Protein AF-0000000069852514 (afdb_homodimer)

Radius of gyration: 28.83 Å; Cα contacts (8 Å, |Δi|>4): 846; chains: 2; bounding box: 82×72×85 Å

Structure (mmCIF, N/CA/C/O backbone):
data_AF-0000000069852514-model_v1
#
loop_
_entity.id
_entity.type
_entity.pdbx_description
1 polymer 'Isochorismatase-like domain-containing protein'
#
loop_
_atom_site.group_PDB
_atom_site.id
_atom_site.type_symbol
_atom_site.label_atom_id
_atom_site.label_alt_id
_atom_site.label_comp_id
_atom_site.label_asym_id
_atom_site.label_entity_id
_atom_site.label_seq_id
_atom_site.pdbx_PDB_ins_code
_atom_site.Cartn_x
_atom_site.Cartn_y
_atom_site.Cartn_z
_atom_site.occupancy
_atom_site.B_iso_or_equiv
_atom_site.auth_seq_id
_atom_site.auth_comp_id
_atom_site.auth_asym_id
_atom_site.auth_atom_id
_atom_site.pdbx_PDB_model_num
ATOM 1 N N . MET A 1 1 ? 28.375 30.781 -63.344 1 26.83 1 MET A N 1
ATOM 2 C CA . MET A 1 1 ? 27.578 29.797 -64.062 1 26.83 1 MET A CA 1
ATOM 3 C C . MET A 1 1 ? 27.578 28.453 -63.375 1 26.83 1 MET A C 1
ATOM 5 O O . MET A 1 1 ? 26.688 27.625 -63.594 1 26.83 1 MET A O 1
ATOM 9 N N . SER A 1 2 ? 28.688 28.031 -62.625 1 26.7 2 SER A N 1
ATOM 10 C CA . SER A 1 2 ? 29.078 26.656 -62.375 1 26.7 2 SER A CA 1
ATOM 11 C C . SER A 1 2 ? 28.281 26.062 -61.219 1 26.7 2 SER A C 1
ATOM 13 O O . SER A 1 2 ? 28.031 24.844 -61.188 1 26.7 2 SER A O 1
ATOM 15 N N . CYS A 1 3 ? 28.203 26.719 -60.062 1 28.73 3 CYS A N 1
ATOM 16 C CA . CYS A 1 3 ? 27.984 26.047 -58.781 1 28.73 3 CYS A CA 1
ATOM 17 C C . CYS A 1 3 ? 26.531 25.641 -58.625 1 28.73 3 CYS A C 1
ATOM 19 O O . CYS A 1 3 ? 26.109 25.234 -57.531 1 28.73 3 CYS A O 1
ATOM 21 N N . LEU A 1 4 ? 25.594 25.953 -59.625 1 29.09 4 LEU A N 1
ATOM 22 C CA . LEU A 1 4 ? 24.125 25.891 -59.531 1 29.09 4 LEU A CA 1
ATOM 23 C C . LEU A 1 4 ? 23.656 24.438 -59.531 1 29.09 4 LEU A C 1
ATOM 25 O O . LEU A 1 4 ? 22.469 24.172 -59.312 1 29.09 4 LEU A O 1
ATOM 29 N N . LEU A 1 5 ? 24.531 23.469 -60.062 1 29.61 5 LEU A N 1
ATOM 30 C CA . LEU A 1 5 ? 24.031 22.234 -60.688 1 29.61 5 LEU A CA 1
ATOM 31 C C . LEU A 1 5 ? 23.625 21.234 -59.625 1 29.61 5 LEU A C 1
ATOM 33 O O . LEU A 1 5 ? 22.875 20.297 -59.906 1 29.61 5 LEU A O 1
ATOM 37 N N . VAL A 1 6 ? 24.203 21.312 -58.375 1 32.28 6 VAL A N 1
ATOM 38 C CA . VAL A 1 6 ? 24.328 20.094 -57.562 1 32.28 6 VAL A CA 1
ATOM 39 C C . VAL A 1 6 ? 22.969 19.766 -56.938 1 32.28 6 VAL A C 1
ATOM 41 O O . VAL A 1 6 ? 22.859 18.781 -56.188 1 32.28 6 VAL A O 1
ATOM 44 N N . LEU A 1 7 ? 21.906 20.609 -57.031 1 29.8 7 LEU A N 1
ATOM 45 C CA . LEU A 1 7 ? 20.75 20.547 -56.125 1 29.8 7 LEU A CA 1
ATOM 46 C C . LEU A 1 7 ? 19.844 19.375 -56.531 1 29.8 7 LEU A C 1
ATOM 48 O O . LEU A 1 7 ? 19.031 18.922 -55.719 1 29.8 7 LEU A O 1
ATOM 52 N N . LEU A 1 8 ? 19.75 19 -57.844 1 29.39 8 LEU A N 1
ATOM 53 C CA . LEU A 1 8 ? 18.547 18.391 -58.406 1 29.39 8 LEU A CA 1
ATOM 54 C C . LEU A 1 8 ? 18.469 16.906 -58.062 1 29.39 8 LEU A C 1
ATOM 56 O O . LEU A 1 8 ? 17.422 16.297 -58.188 1 29.39 8 LEU A O 1
ATOM 60 N N . LEU A 1 9 ? 19.609 16.203 -57.938 1 30.95 9 LEU A N 1
ATOM 61 C CA . LEU A 1 9 ? 19.625 14.773 -58.219 1 30.95 9 LEU A CA 1
ATOM 62 C C . LEU A 1 9 ? 18.969 13.984 -57.094 1 30.95 9 LEU A C 1
ATOM 64 O O . LEU A 1 9 ? 18.703 12.789 -57.25 1 30.95 9 LEU A O 1
ATOM 68 N N . SER A 1 10 ? 18.969 14.461 -55.812 1 31.53 10 SER A N 1
ATOM 69 C CA . SER A 1 10 ? 18.875 13.523 -54.719 1 31.53 10 SER A CA 1
ATOM 70 C C . SER A 1 10 ? 17.438 13.039 -54.5 1 31.53 10 SER A C 1
ATOM 72 O O . SER A 1 10 ? 17.156 12.312 -53.562 1 31.53 10 SER A O 1
ATOM 74 N N . LEU A 1 11 ? 16.391 13.531 -55.25 1 35.38 11 LEU A N 1
ATOM 75 C CA . LEU A 1 11 ? 14.992 13.328 -54.875 1 35.38 11 LEU A CA 1
ATOM 76 C C . LEU A 1 11 ? 14.516 11.945 -55.312 1 35.38 11 LEU A C 1
ATOM 78 O O . LEU A 1 11 ? 13.469 11.477 -54.875 1 35.38 11 LEU A O 1
ATOM 82 N N . ASP A 1 12 ? 15.109 11.352 -56.344 1 30.5 12 ASP A N 1
ATOM 83 C CA . ASP A 1 12 ? 14.359 10.375 -57.156 1 30.5 12 ASP A CA 1
ATOM 84 C C . ASP A 1 12 ? 14.305 9.023 -56.438 1 30.5 12 ASP A C 1
ATOM 86 O O . ASP A 1 12 ? 13.359 8.25 -56.625 1 30.5 12 ASP A O 1
ATOM 90 N N . LYS A 1 13 ? 15.422 8.594 -55.812 1 32.72 13 LYS A N 1
ATOM 91 C CA . LYS A 1 13 ? 15.562 7.164 -55.531 1 32.72 13 LYS A CA 1
ATOM 92 C C . LYS A 1 13 ? 14.594 6.711 -54.469 1 32.72 13 LYS A C 1
ATOM 94 O O . LYS A 1 13 ? 14.344 5.512 -54.312 1 32.72 13 LYS A O 1
ATOM 99 N N . PHE A 1 14 ? 14.203 7.621 -53.562 1 32.53 14 PHE A N 1
ATOM 100 C CA . PHE A 1 14 ? 13.539 7.098 -52.344 1 32.53 14 PHE A CA 1
ATOM 101 C C . PHE A 1 14 ? 12.109 6.695 -52.656 1 32.53 14 PHE A C 1
ATOM 103 O O . PHE A 1 14 ? 11.477 5.969 -51.906 1 32.53 14 PHE A O 1
ATOM 110 N N . LEU A 1 15 ? 11.547 7.086 -53.812 1 33.25 15 LEU A N 1
ATOM 111 C CA . LEU A 1 15 ? 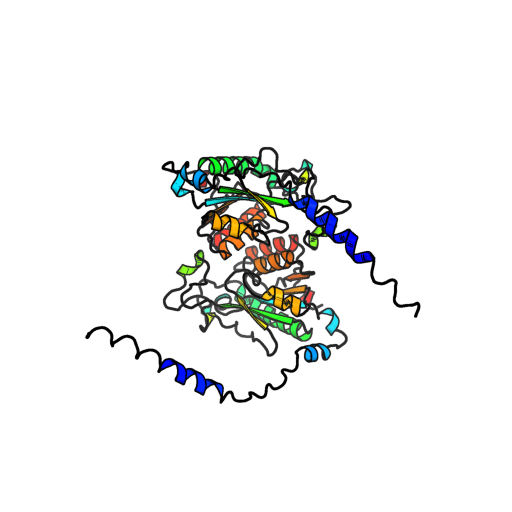10.133 6.848 -54.062 1 33.25 15 LEU A CA 1
ATOM 112 C C . LEU A 1 15 ? 9.883 5.391 -54.438 1 33.25 15 LEU A C 1
ATOM 114 O O . LEU A 1 15 ? 8.875 4.809 -54.031 1 33.25 15 LEU A O 1
ATOM 118 N N . LEU A 1 16 ? 10.883 4.832 -55.094 1 33.25 16 LEU A N 1
ATOM 119 C CA . LEU A 1 16 ? 10.57 3.553 -55.719 1 33.25 16 LEU A CA 1
ATOM 120 C C . LEU A 1 16 ? 10.391 2.459 -54.656 1 33.25 16 LEU A C 1
ATOM 122 O O . LEU A 1 16 ? 9.672 1.485 -54.906 1 33.25 16 LEU A O 1
ATOM 126 N N . HIS A 1 17 ? 11.234 2.549 -53.625 1 34.81 17 HIS A N 1
ATOM 127 C CA . HIS A 1 17 ? 11.234 1.394 -52.75 1 34.81 17 HIS A CA 1
ATOM 128 C C . HIS A 1 17 ? 9.914 1.274 -52 1 34.81 17 HIS A C 1
ATOM 130 O O . HIS A 1 17 ? 9.602 0.217 -51.438 1 34.81 17 HIS A O 1
ATOM 136 N N . TYR A 1 18 ? 9.156 2.361 -51.938 1 33.97 18 TYR A N 1
ATOM 137 C CA . TYR A 1 18 ? 7.918 2.354 -51.156 1 33.97 18 TYR A CA 1
ATOM 138 C C . TYR A 1 18 ? 6.84 1.533 -51.844 1 33.97 18 TYR A C 1
ATOM 140 O O . TYR A 1 18 ? 5.945 0.992 -51.188 1 33.97 18 TYR A O 1
ATOM 148 N N . LEU A 1 19 ? 6.871 1.539 -53.188 1 32.91 19 LEU A N 1
ATOM 149 C CA . LEU A 1 19 ? 5.68 0.998 -53.844 1 32.91 19 LEU A CA 1
ATOM 150 C C . LEU A 1 19 ? 5.691 -0.527 -53.812 1 32.91 19 LEU A C 1
ATOM 152 O O . LEU A 1 19 ? 4.641 -1.161 -53.938 1 32.91 19 LEU A O 1
ATOM 156 N N . LYS A 1 20 ? 6.883 -1.132 -53.969 1 32.75 20 LYS A N 1
ATOM 157 C CA . LYS A 1 20 ? 6.812 -2.58 -54.125 1 32.75 20 LYS A CA 1
ATOM 158 C C . LYS A 1 20 ? 6.266 -3.254 -52.875 1 32.75 20 LYS A C 1
ATOM 160 O O . LYS A 1 20 ? 5.965 -4.449 -52.875 1 32.75 20 LYS A O 1
ATOM 165 N N . LYS A 1 21 ? 6.496 -2.555 -51.75 1 32.91 21 LYS A N 1
ATOM 166 C CA . LYS A 1 21 ? 6.156 -3.346 -50.562 1 32.91 21 LYS A CA 1
ATOM 167 C C . LYS A 1 21 ? 4.645 -3.521 -50.438 1 32.91 21 LYS A C 1
ATOM 169 O O . LYS A 1 21 ? 4.16 -4.148 -49.5 1 32.91 21 LYS A O 1
ATOM 174 N N . ARG A 1 22 ? 3.902 -2.715 -51.25 1 32.47 22 ARG A N 1
ATOM 175 C CA . ARG A 1 22 ? 2.482 -2.771 -50.906 1 32.47 22 ARG A CA 1
ATOM 176 C C . ARG A 1 22 ? 1.871 -4.098 -51.344 1 32.47 22 ARG A C 1
ATOM 178 O O . ARG A 1 22 ? 0.76 -4.441 -50.938 1 32.47 22 ARG A O 1
ATOM 185 N N . TRP A 1 23 ? 2.363 -4.602 -52.469 1 31.75 23 TRP A N 1
ATOM 186 C CA . TRP A 1 23 ? 1.389 -5.492 -53.062 1 31.75 23 TRP A CA 1
ATOM 187 C C . TRP A 1 23 ? 1.265 -6.793 -52.281 1 31.75 23 TRP A C 1
ATOM 189 O O . TRP A 1 23 ? 0.195 -7.406 -52.25 1 31.75 23 TRP A O 1
ATOM 199 N N . LEU A 1 24 ? 2.373 -7.367 -52 1 32.97 24 LEU A N 1
ATOM 200 C CA . LEU A 1 24 ? 2.223 -8.789 -51.719 1 32.97 24 LEU A CA 1
ATOM 201 C C . LEU A 1 24 ? 1.587 -9.023 -50.375 1 32.97 24 LEU A C 1
ATOM 203 O O . LEU A 1 24 ? 2.293 -9.219 -49.375 1 32.97 24 LEU A O 1
ATOM 207 N N . SER A 1 25 ? 0.857 -8.047 -49.875 1 31.17 25 SER A N 1
ATOM 208 C CA . SER A 1 25 ? 0.436 -8.461 -48.562 1 31.17 25 SER A CA 1
ATOM 209 C C . SER A 1 25 ? -0.427 -9.719 -48.625 1 31.17 25 SER A C 1
ATOM 211 O O . SER A 1 25 ? -1.405 -9.766 -49.375 1 31.17 25 SER A O 1
ATOM 213 N N . PRO A 1 26 ? 0.198 -10.875 -48.406 1 34.34 26 PRO A N 1
ATOM 214 C CA . PRO A 1 26 ? -0.636 -12.078 -48.406 1 34.34 26 PRO A CA 1
ATOM 215 C C . PRO A 1 26 ? -1.901 -11.914 -47.562 1 34.34 26 PRO A C 1
ATOM 217 O O . PRO A 1 26 ? -1.925 -11.109 -46.625 1 34.34 26 PRO A O 1
ATOM 220 N N . ARG A 1 27 ? -3.051 -12.008 -48.219 1 31.95 27 ARG A N 1
ATOM 221 C CA . ARG A 1 27 ? -4.34 -12.102 -47.562 1 31.95 27 ARG A CA 1
ATOM 222 C C . ARG A 1 27 ? -4.27 -13.055 -46.375 1 31.95 27 ARG A C 1
ATOM 224 O O . ARG A 1 27 ? -4.008 -14.242 -46.531 1 31.95 27 ARG A O 1
ATOM 231 N N . ILE A 1 28 ? -3.625 -12.602 -45.312 1 33.88 28 ILE A N 1
ATOM 232 C CA . ILE A 1 28 ? -3.773 -13.453 -44.156 1 33.88 28 ILE A CA 1
ATOM 233 C C . ILE A 1 28 ? -5.254 -13.734 -43.906 1 33.88 28 ILE A C 1
ATOM 235 O O . ILE A 1 28 ? -6.066 -12.805 -43.844 1 33.88 28 ILE A O 1
ATOM 239 N N . SER A 1 29 ? -5.711 -14.875 -44.406 1 30.2 29 SER A N 1
ATOM 240 C CA . SER A 1 29 ? -7.031 -15.375 -44.031 1 30.2 29 SER A CA 1
ATOM 241 C C . SER A 1 29 ? -7.258 -15.25 -42.531 1 30.2 29 SER A C 1
ATOM 243 O O . SER A 1 29 ? -6.461 -15.75 -41.719 1 30.2 29 SER A O 1
ATOM 245 N N . THR A 1 30 ? -7.664 -14.086 -42.156 1 32.19 30 THR A N 1
ATOM 246 C CA . THR A 1 30 ? -8.055 -13.883 -40.75 1 32.19 30 THR A CA 1
ATOM 247 C C . THR A 1 30 ? -9.078 -14.938 -40.312 1 32.19 30 THR A C 1
ATOM 249 O O . THR A 1 30 ? -10.172 -15.016 -40.875 1 32.19 30 THR A O 1
ATOM 252 N N . SER A 1 31 ? -8.586 -16.125 -40.094 1 33.47 31 SER A N 1
ATOM 253 C CA . SER A 1 31 ? -9.508 -17.016 -39.406 1 33.47 31 SER A CA 1
ATOM 254 C C . SER A 1 31 ? -10.227 -16.297 -38.25 1 33.47 31 SER A C 1
ATOM 256 O O . SER A 1 31 ? -9.617 -15.477 -37.562 1 33.47 31 SER A O 1
ATOM 258 N N . PRO A 1 32 ? -11.539 -16.188 -38.438 1 32.81 32 PRO A N 1
ATOM 259 C CA . PRO A 1 32 ? -12.312 -15.508 -37.375 1 32.81 32 PRO A CA 1
ATOM 260 C C . PRO A 1 32 ? -11.906 -15.93 -35.969 1 32.81 32 PRO A C 1
ATOM 262 O O . PRO A 1 32 ? -11.742 -17.125 -35.719 1 32.81 32 PRO A O 1
ATOM 265 N N . SER A 1 33 ? -11.086 -15.141 -35.375 1 31.58 33 SER A N 1
ATOM 266 C CA . SER A 1 33 ? -10.898 -15.32 -33.938 1 31.58 33 SER A CA 1
ATOM 267 C C . SER A 1 33 ? -12.234 -15.523 -33.219 1 31.58 33 SER A C 1
ATOM 269 O O . SER A 1 33 ? -13.148 -14.711 -33.375 1 31.58 33 SER A O 1
ATOM 271 N N . LYS A 1 34 ? -12.672 -16.766 -33.125 1 33.22 34 LYS A N 1
ATOM 272 C CA . LYS A 1 34 ? -13.805 -17.047 -32.25 1 33.22 34 LYS A CA 1
ATOM 273 C C . LYS A 1 34 ? -13.773 -16.172 -31.016 1 33.22 34 LYS A C 1
ATOM 275 O O . LYS A 1 34 ? -12.758 -16.109 -30.312 1 33.22 34 LYS A O 1
ATOM 280 N N . SER A 1 35 ? -14.508 -15.164 -31.094 1 34.03 35 SER A N 1
ATOM 281 C CA . SER A 1 35 ? -14.703 -14.281 -29.953 1 34.03 35 SER A CA 1
ATOM 282 C C . SER A 1 35 ? -14.867 -15.086 -28.672 1 34.03 35 SER A C 1
ATOM 284 O O . SER A 1 35 ? -15.5 -16.141 -28.656 1 34.03 35 SER A O 1
ATOM 286 N N . ARG A 1 36 ? -13.992 -14.836 -27.641 1 31.55 36 ARG A N 1
ATOM 287 C CA . ARG A 1 36 ? -14.031 -15.367 -26.281 1 31.55 36 ARG A CA 1
ATOM 288 C C . ARG A 1 36 ? -15.438 -15.297 -25.703 1 31.55 36 ARG A C 1
ATOM 290 O O . ARG A 1 36 ? -15.664 -15.688 -24.562 1 31.55 36 ARG A O 1
ATOM 297 N N . ARG A 1 37 ? -16.391 -14.594 -26.406 1 38.47 37 ARG A N 1
ATOM 298 C CA . ARG A 1 37 ? -17.766 -14.648 -25.922 1 38.47 37 ARG A CA 1
ATOM 299 C C . ARG A 1 37 ? -18.266 -16.094 -25.859 1 38.47 37 ARG A C 1
ATOM 301 O O . ARG A 1 37 ? -19.141 -16.406 -25.047 1 38.47 37 ARG A O 1
ATOM 308 N N . SER A 1 38 ? -17.844 -16.938 -26.844 1 33.91 38 SER A N 1
ATOM 309 C CA . SER A 1 38 ? -18.391 -18.281 -26.906 1 33.91 38 SER A CA 1
ATOM 310 C C . SER A 1 38 ? -17.844 -19.156 -25.781 1 33.91 38 SER A C 1
ATOM 312 O O . SER A 1 38 ? -18.484 -20.125 -25.375 1 33.91 38 SER A O 1
ATOM 314 N N . MET A 1 39 ? -16.609 -18.844 -25.344 1 31.55 39 MET A N 1
ATOM 315 C CA . MET A 1 39 ? -16.172 -19.719 -24.266 1 31.55 39 MET A CA 1
ATOM 316 C C . MET A 1 39 ? -16.922 -19.406 -22.984 1 31.55 39 MET A C 1
ATOM 318 O O . MET A 1 39 ? -16.875 -20.172 -22.016 1 31.55 39 MET A O 1
ATOM 322 N N . ALA A 1 40 ? -17.438 -18.125 -22.812 1 38.16 40 ALA A N 1
ATOM 323 C CA . ALA A 1 40 ? -18.141 -17.844 -21.578 1 38.16 40 ALA A CA 1
ATOM 324 C C . ALA A 1 40 ? -19.438 -18.656 -21.484 1 38.16 40 ALA A C 1
ATOM 326 O O . ALA A 1 40 ? -20.047 -18.75 -20.422 1 38.16 40 ALA A O 1
ATOM 327 N N . ALA A 1 41 ? -20.016 -19.078 -22.531 1 34.28 41 ALA A N 1
ATOM 328 C CA . ALA A 1 41 ? -21.328 -19.719 -22.484 1 34.28 41 ALA A CA 1
ATOM 329 C C . ALA A 1 41 ? -21.219 -21.156 -22 1 34.28 41 ALA A C 1
ATOM 331 O O . ALA A 1 41 ? -22.188 -21.719 -21.484 1 34.28 41 ALA A O 1
ATOM 332 N N . ALA A 1 42 ? -20.219 -21.906 -22.281 1 36.81 42 ALA A N 1
ATOM 333 C CA . ALA A 1 42 ? -20.297 -23.344 -21.969 1 36.81 42 ALA A CA 1
ATOM 334 C C . ALA A 1 42 ? -20.203 -23.562 -20.469 1 36.81 42 ALA A C 1
ATOM 336 O O . ALA A 1 42 ? -20.516 -24.656 -19.984 1 36.81 42 ALA A O 1
ATOM 337 N N . ALA A 1 43 ? -19.469 -22.844 -19.75 1 34.88 43 ALA A N 1
ATOM 338 C CA . ALA A 1 43 ? -19.344 -23.172 -18.344 1 34.88 43 ALA A CA 1
ATOM 339 C C . ALA A 1 43 ? -20.578 -22.734 -17.562 1 34.88 43 ALA A C 1
ATOM 341 O O . ALA A 1 43 ? -20.484 -22.391 -16.375 1 34.88 43 ALA A O 1
ATOM 342 N N . ALA A 1 44 ? -21.688 -22.547 -18.125 1 37.69 44 ALA A N 1
ATOM 343 C CA . ALA A 1 44 ? -22.922 -22.312 -17.359 1 37.69 44 ALA A CA 1
ATOM 344 C C . ALA A 1 44 ? -23.312 -23.562 -16.578 1 37.69 44 ALA A C 1
ATOM 346 O O . ALA A 1 44 ? -24.438 -24.047 -16.688 1 37.69 44 ALA A O 1
ATOM 347 N N . GLY A 1 45 ? -22.453 -24.469 -16.297 1 35.88 45 GLY A N 1
ATOM 348 C CA . GLY A 1 45 ? -23.062 -25.391 -15.344 1 35.88 45 GLY A CA 1
ATOM 349 C C . GLY A 1 45 ? -23.547 -24.703 -14.078 1 35.88 45 GLY A C 1
ATOM 350 O O . GLY A 1 45 ? -23.125 -23.594 -13.766 1 35.88 45 GLY A O 1
ATOM 351 N N . GLY A 1 46 ? -24.531 -25.141 -13.352 1 42.56 46 GLY A N 1
ATOM 352 C CA . GLY A 1 46 ? -25.266 -24.609 -12.211 1 42.56 46 GLY A CA 1
ATOM 353 C C . GLY A 1 46 ? -24.375 -23.875 -11.227 1 42.56 46 GLY A C 1
ATOM 354 O O . GLY A 1 46 ? -24.844 -22.969 -10.531 1 42.56 46 GLY A O 1
ATOM 355 N N . GLY A 1 47 ? -23.234 -24.438 -10.68 1 44.25 47 GLY A N 1
ATOM 356 C CA . GLY A 1 47 ? -22.266 -23.938 -9.711 1 44.25 47 GLY A CA 1
ATOM 357 C C . GLY A 1 47 ? -21.438 -22.781 -10.242 1 44.25 47 GLY A C 1
ATOM 358 O O . GLY A 1 47 ? -20.609 -22.219 -9.516 1 44.25 47 GLY A O 1
ATOM 359 N N . GLY A 1 48 ? -21.297 -22.547 -11.516 1 51.94 48 GLY A N 1
ATOM 360 C CA . GLY A 1 48 ? -20.484 -21.672 -12.359 1 51.94 48 GLY A CA 1
ATOM 361 C C . GLY A 1 48 ? -20.797 -20.203 -12.164 1 51.94 48 GLY A C 1
ATOM 362 O O . GLY A 1 48 ? -19.906 -19.359 -12.242 1 51.94 48 GLY A O 1
ATOM 363 N N . ALA A 1 49 ? -21.984 -19.906 -11.766 1 63.28 49 ALA A N 1
ATOM 364 C CA . ALA A 1 49 ? -22.5 -18.547 -11.711 1 63.28 49 ALA A CA 1
ATOM 365 C C . ALA A 1 49 ? -21.953 -17.797 -10.508 1 63.28 49 ALA A C 1
ATOM 367 O O . ALA A 1 49 ? -21.672 -16.594 -10.586 1 63.28 49 ALA A O 1
ATOM 368 N N . LYS A 1 50 ? -21.625 -18.672 -9.5 1 77.12 50 LYS A N 1
ATOM 369 C CA . LYS A 1 50 ? -21.266 -18.062 -8.219 1 77.12 50 LYS A CA 1
ATOM 370 C C . LYS A 1 50 ? -19.891 -17.422 -8.289 1 77.12 50 LYS A C 1
ATOM 372 O O . LYS A 1 50 ? -19.641 -16.375 -7.668 1 77.12 50 LYS A O 1
ATOM 377 N N . TRP A 1 51 ? -19.094 -17.969 -9.156 1 93.5 51 TRP A N 1
ATOM 378 C CA . TRP A 1 51 ? -17.703 -17.562 -9.141 1 93.5 51 TRP A CA 1
ATOM 379 C C . TRP A 1 51 ? -17.328 -16.828 -10.43 1 93.5 51 TRP A C 1
ATOM 381 O O . TRP A 1 51 ? -16.156 -16.484 -10.633 1 93.5 51 TRP A O 1
ATOM 391 N N . SER A 1 52 ? -18.281 -16.547 -11.273 1 94.56 52 SER A N 1
ATOM 392 C CA . SER A 1 52 ? -18.031 -15.977 -12.594 1 94.56 52 SER A CA 1
ATOM 393 C C . SER A 1 52 ? -17.5 -14.555 -12.477 1 94.56 52 SER A C 1
ATOM 395 O O . SER A 1 52 ? -16.875 -14.039 -13.406 1 94.56 52 SER A O 1
ATOM 397 N N . GLU A 1 53 ? -17.719 -13.969 -11.383 1 98.38 53 GLU A N 1
ATOM 398 C CA . GLU A 1 53 ? -17.25 -12.602 -11.188 1 98.38 53 GLU A CA 1
ATOM 399 C C . GLU A 1 53 ? -16.016 -12.555 -10.289 1 98.38 53 GLU A C 1
ATOM 401 O O . GLU A 1 53 ? -15.727 -11.523 -9.68 1 98.38 53 GLU A O 1
ATOM 406 N N . THR A 1 54 ? -15.328 -13.711 -10.156 1 98.75 54 THR A N 1
ATOM 407 C CA . THR A 1 54 ? -14.164 -13.812 -9.273 1 98.75 54 THR A CA 1
ATOM 408 C C . THR A 1 54 ? -12.898 -14.109 -10.078 1 98.75 54 THR A C 1
ATOM 410 O O . THR A 1 54 ? -12.922 -14.922 -11 1 98.75 54 THR A O 1
ATOM 413 N N . ALA A 1 55 ? -11.852 -13.438 -9.781 1 98.94 55 ALA A N 1
ATOM 414 C CA . ALA A 1 55 ? -10.516 -13.758 -10.297 1 98.94 55 ALA A CA 1
ATOM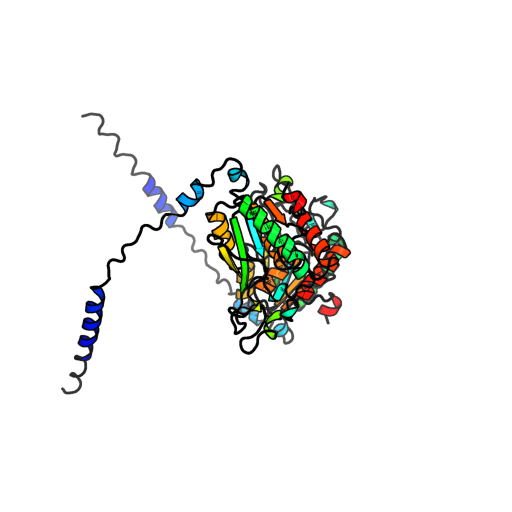 415 C C . ALA A 1 55 ? -9.562 -14.094 -9.156 1 98.94 55 ALA A C 1
ATOM 417 O O . ALA A 1 55 ? -9.656 -13.531 -8.062 1 98.94 55 ALA A O 1
ATOM 418 N N . MET A 1 56 ? -8.688 -15.023 -9.406 1 98.94 56 MET A N 1
ATOM 419 C CA . MET A 1 56 ? -7.566 -15.289 -8.508 1 98.94 56 MET A CA 1
ATOM 420 C C . MET A 1 56 ? -6.281 -14.672 -9.047 1 98.94 56 MET A C 1
ATOM 422 O O . MET A 1 56 ? -5.918 -14.891 -10.203 1 98.94 56 MET A O 1
ATOM 426 N N . 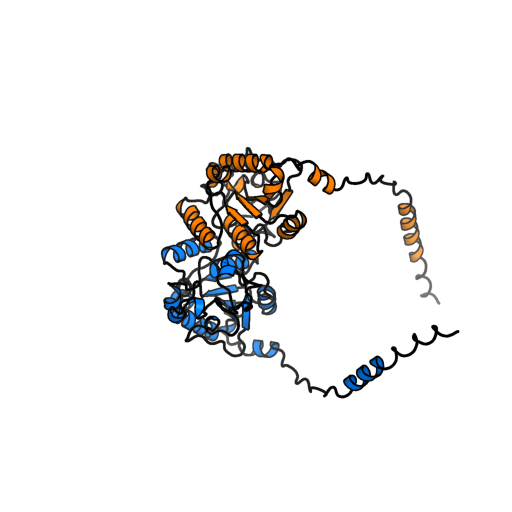LEU A 1 57 ? -5.668 -13.844 -8.25 1 99 57 LEU A N 1
ATOM 427 C CA . LEU A 1 57 ? -4.332 -13.344 -8.547 1 99 57 LEU A CA 1
ATOM 428 C C . LEU A 1 57 ? -3.27 -14.195 -7.859 1 99 57 LEU A C 1
ATOM 430 O O . LEU A 1 57 ? -3.242 -14.289 -6.629 1 99 57 LEU A O 1
ATOM 434 N N . VAL A 1 58 ? -2.434 -14.859 -8.617 1 99 58 VAL A N 1
ATOM 435 C CA . VAL A 1 58 ? -1.274 -15.602 -8.125 1 99 58 VAL A CA 1
ATOM 436 C C . VAL A 1 58 ? -0.019 -14.742 -8.266 1 99 58 VAL A C 1
ATOM 438 O O . VAL A 1 58 ? 0.519 -14.594 -9.367 1 99 58 VAL A O 1
ATOM 441 N N . ILE A 1 59 ? 0.484 -14.273 -7.133 1 99 59 ILE A N 1
ATOM 442 C CA . ILE A 1 59 ? 1.429 -13.164 -7.184 1 99 59 ILE A CA 1
ATOM 443 C C . ILE A 1 59 ? 2.834 -13.672 -6.859 1 99 59 ILE A C 1
ATOM 445 O O . ILE A 1 59 ? 3.076 -14.18 -5.762 1 99 59 ILE A O 1
ATOM 449 N N . ASP A 1 60 ? 3.73 -13.562 -7.762 1 98.94 60 ASP A N 1
ATOM 450 C CA . ASP A 1 60 ? 5.18 -13.641 -7.613 1 98.94 60 ASP A CA 1
ATOM 451 C C . ASP A 1 60 ? 5.613 -15.031 -7.168 1 98.94 60 ASP A C 1
ATOM 453 O O . ASP A 1 60 ? 6.535 -15.172 -6.359 1 98.94 60 ASP A O 1
ATOM 457 N N . MET A 1 61 ? 4.895 -16.047 -7.617 1 98.94 61 MET A N 1
ATOM 458 C CA . MET A 1 61 ? 5.316 -17.422 -7.324 1 98.94 61 MET A CA 1
ATOM 459 C C . MET A 1 61 ? 6.395 -17.875 -8.305 1 98.94 61 MET A C 1
ATOM 461 O O . MET A 1 61 ? 6.199 -18.844 -9.047 1 98.94 61 MET A O 1
ATOM 465 N N . GLN A 1 62 ? 7.492 -17.203 -8.227 1 98.94 62 GLN A N 1
ATOM 466 C CA . GLN A 1 62 ? 8.648 -17.391 -9.102 1 98.94 62 GLN A CA 1
ATOM 467 C C . GLN A 1 62 ? 9.852 -17.891 -8.32 1 98.94 62 GLN A C 1
ATOM 469 O O . GLN A 1 62 ? 9.938 -17.703 -7.102 1 98.94 62 GLN A O 1
ATOM 474 N N . LYS A 1 63 ? 10.789 -18.484 -8.992 1 98.94 63 LYS A N 1
ATOM 475 C CA . LYS A 1 63 ? 11.922 -19.156 -8.359 1 98.94 63 LYS A CA 1
ATOM 476 C C . LYS A 1 63 ? 12.766 -18.188 -7.547 1 98.94 63 LYS A C 1
ATOM 478 O O . LYS A 1 63 ? 13.18 -18.5 -6.43 1 98.94 63 LYS A O 1
ATOM 483 N N . ASP A 1 64 ? 13.023 -17 -7.992 1 98.94 64 ASP A N 1
ATOM 484 C CA . ASP A 1 64 ? 13.828 -16.031 -7.258 1 98.94 64 ASP A CA 1
ATOM 485 C C . ASP A 1 64 ? 13.188 -15.688 -5.91 1 98.94 64 ASP A C 1
ATOM 487 O O . ASP A 1 64 ? 13.883 -15.266 -4.98 1 98.94 64 ASP A O 1
ATOM 491 N N . PHE A 1 65 ? 11.914 -15.867 -5.785 1 98.94 65 PHE A N 1
ATOM 492 C CA . PHE A 1 65 ? 11.219 -15.492 -4.559 1 98.94 65 PHE A CA 1
ATOM 493 C C . PHE A 1 65 ? 11.062 -16.688 -3.631 1 98.94 65 PHE A C 1
ATOM 495 O O . PHE A 1 65 ? 10.984 -16.531 -2.41 1 98.94 65 PHE A O 1
ATOM 502 N N . VAL A 1 66 ? 11.039 -17.969 -4.227 1 98.88 66 VAL A N 1
ATOM 503 C CA . VAL A 1 66 ? 10.539 -19.016 -3.342 1 98.88 66 VAL A CA 1
ATOM 504 C C . VAL A 1 66 ? 11.516 -20.203 -3.338 1 98.88 66 VAL A C 1
ATOM 506 O O . VAL A 1 66 ? 11.383 -21.125 -2.525 1 98.88 66 VAL A O 1
ATOM 509 N N . ASP A 1 67 ? 12.445 -20.234 -4.227 1 98.69 67 ASP A N 1
ATOM 510 C CA . ASP A 1 67 ? 13.391 -21.344 -4.316 1 98.69 67 ASP A CA 1
ATOM 511 C C . ASP A 1 67 ? 14.742 -20.969 -3.717 1 98.69 67 ASP A C 1
ATOM 513 O O . ASP A 1 67 ? 15.5 -20.203 -4.32 1 98.69 67 ASP A O 1
ATOM 517 N N . PRO A 1 68 ? 15.086 -21.5 -2.578 1 98.25 68 PRO A N 1
ATOM 518 C CA . PRO A 1 68 ? 16.359 -21.141 -1.933 1 98.25 68 PRO A CA 1
ATOM 519 C C . PRO A 1 68 ? 17.578 -21.469 -2.799 1 98.25 68 PRO A C 1
ATOM 521 O O . PRO A 1 68 ? 18.625 -20.859 -2.635 1 98.25 68 PRO A O 1
ATOM 524 N N . ALA A 1 69 ? 17.406 -22.359 -3.734 1 97.69 69 ALA A N 1
ATOM 525 C CA . ALA A 1 69 ? 18.516 -22.766 -4.59 1 97.69 69 ALA A CA 1
ATOM 526 C C . ALA A 1 69 ? 18.953 -21.609 -5.492 1 97.69 69 ALA A C 1
ATOM 528 O O . ALA A 1 69 ? 20.078 -21.609 -5.996 1 97.69 69 ALA A O 1
ATOM 529 N N . MET A 1 70 ? 18.156 -20.625 -5.73 1 97.88 70 MET A N 1
ATOM 530 C CA . MET A 1 70 ? 18.453 -19.484 -6.598 1 97.88 70 MET A CA 1
ATOM 531 C C . MET A 1 70 ? 19.453 -18.547 -5.93 1 97.88 70 MET A C 1
ATOM 533 O O . MET A 1 70 ? 20.062 -17.703 -6.594 1 97.88 70 MET A O 1
ATOM 537 N N . ARG A 1 71 ? 19.469 -18.625 -4.562 1 96.94 71 ARG A N 1
ATOM 538 C CA . ARG A 1 71 ? 20.297 -17.703 -3.779 1 96.94 71 ARG A CA 1
ATOM 539 C C . ARG A 1 71 ? 20 -16.25 -4.137 1 96.94 71 ARG A C 1
ATOM 541 O O . ARG A 1 71 ? 20.922 -15.453 -4.305 1 96.94 71 ARG A O 1
ATOM 548 N N . SER A 1 72 ? 18.812 -16 -4.371 1 98.31 72 SER A N 1
ATOM 549 C CA . SER A 1 72 ? 18.344 -14.672 -4.754 1 98.31 72 SER A CA 1
ATOM 550 C C . SER A 1 72 ? 18.297 -13.734 -3.549 1 98.31 72 SER A C 1
ATOM 552 O O . SER A 1 72 ? 17.875 -14.141 -2.463 1 98.31 72 SER A O 1
ATOM 554 N N . PRO A 1 73 ? 18.688 -12.453 -3.711 1 97.56 73 PRO A N 1
ATOM 555 C CA . PRO A 1 73 ? 18.5 -11.492 -2.623 1 97.56 73 PRO A CA 1
ATOM 556 C C . PRO A 1 73 ? 17.031 -11.18 -2.357 1 97.56 73 PRO A C 1
ATOM 558 O O . PRO A 1 73 ? 16.719 -10.492 -1.382 1 97.56 73 PRO A O 1
ATOM 561 N N . MET A 1 74 ? 16.109 -11.68 -3.168 1 98.06 74 MET A N 1
ATOM 562 C CA . MET A 1 74 ? 14.68 -11.414 -3.014 1 98.06 74 MET A CA 1
ATOM 563 C C . MET A 1 74 ? 13.961 -12.633 -2.436 1 98.06 74 MET A C 1
ATOM 565 O O . MET A 1 74 ? 12.727 -12.641 -2.338 1 98.06 74 MET A O 1
ATOM 569 N N . LEU A 1 75 ? 14.719 -13.633 -2.074 1 98.75 75 LEU A N 1
ATOM 570 C CA . LEU A 1 75 ? 14.117 -14.836 -1.51 1 98.75 75 LEU A CA 1
ATOM 571 C C . LEU A 1 75 ? 13.242 -14.5 -0.308 1 98.75 75 LEU A C 1
ATOM 573 O O . LEU A 1 75 ? 13.648 -13.727 0.563 1 98.75 75 LEU A O 1
ATOM 577 N N . VAL A 1 76 ? 12.062 -15.031 -0.33 1 98.69 76 VAL A N 1
ATOM 578 C CA . VAL A 1 76 ? 11.148 -14.969 0.806 1 98.69 76 VAL A CA 1
ATOM 579 C C . VAL A 1 76 ? 11.234 -16.25 1.621 1 98.69 76 VAL A C 1
ATOM 581 O O . VAL A 1 76 ? 10.727 -17.297 1.203 1 98.69 76 VAL A O 1
ATOM 584 N N . ASP A 1 77 ? 11.766 -16.297 2.777 1 97.75 77 ASP A N 1
ATOM 585 C CA . ASP A 1 77 ? 12.07 -17.5 3.535 1 97.75 77 ASP A CA 1
ATOM 586 C C . ASP A 1 77 ? 10.812 -18.344 3.758 1 97.75 77 ASP A C 1
ATOM 588 O O . ASP A 1 77 ? 10.875 -19.578 3.74 1 97.75 77 ASP A O 1
ATOM 592 N N . GLY A 1 78 ? 9.68 -17.734 3.908 1 97.75 78 GLY A N 1
ATOM 593 C CA . GLY A 1 78 ? 8.438 -18.484 4.066 1 97.75 78 GLY A CA 1
ATOM 594 C C . GLY A 1 78 ? 7.82 -18.906 2.748 1 97.75 78 GLY A C 1
ATOM 595 O O . GLY A 1 78 ? 6.824 -19.625 2.725 1 97.75 78 GLY A O 1
ATOM 596 N N . GLY A 1 79 ? 8.43 -18.578 1.637 1 98.5 79 GLY A N 1
ATOM 597 C CA . GLY A 1 79 ? 7.82 -18.719 0.323 1 98.5 79 GLY A CA 1
ATOM 598 C C . GLY A 1 79 ? 7.742 -20.156 -0.151 1 98.5 79 GLY A C 1
ATOM 599 O O . GLY A 1 79 ? 6.723 -20.594 -0.699 1 98.5 79 GLY A O 1
ATOM 600 N N . GLN A 1 80 ? 8.82 -20.922 0.049 1 98.31 80 GLN A N 1
ATOM 601 C CA . GLN A 1 80 ? 8.867 -22.297 -0.433 1 98.31 80 GLN A CA 1
ATOM 602 C C . GLN A 1 80 ? 7.766 -23.141 0.212 1 98.31 80 GLN A C 1
ATOM 604 O O . GLN A 1 80 ? 7.145 -23.969 -0.453 1 98.31 80 GLN A O 1
ATOM 609 N N . ALA A 1 81 ? 7.508 -22.891 1.435 1 98.19 81 ALA A N 1
ATOM 610 C CA . ALA A 1 81 ? 6.594 -23.703 2.227 1 98.19 81 ALA A CA 1
ATOM 611 C C . ALA A 1 81 ? 5.156 -23.562 1.735 1 98.19 81 ALA A C 1
ATOM 613 O O . ALA A 1 81 ? 4.332 -24.453 1.944 1 98.19 81 ALA A O 1
ATOM 614 N N . VAL A 1 82 ? 4.844 -22.453 1.03 1 98.56 82 VAL A N 1
ATOM 615 C CA . VAL A 1 82 ? 3.445 -22.25 0.677 1 98.56 82 VAL A CA 1
ATOM 616 C C . VAL A 1 82 ? 3.209 -22.672 -0.771 1 98.56 82 VAL A C 1
ATOM 618 O O . VAL A 1 82 ? 2.072 -22.656 -1.249 1 98.56 82 VAL A O 1
ATOM 621 N N . VAL A 1 83 ? 4.254 -23.094 -1.5 1 98.88 83 VAL A N 1
ATOM 622 C CA . VAL A 1 83 ? 4.133 -23.453 -2.906 1 98.88 83 VAL A CA 1
ATOM 623 C C . VAL A 1 83 ? 3.066 -24.547 -3.068 1 98.88 83 VAL A C 1
ATOM 625 O O . VAL A 1 83 ? 2.176 -24.422 -3.912 1 98.88 83 VAL A O 1
ATOM 628 N N . PRO A 1 84 ? 3.035 -25.609 -2.223 1 98.75 84 PRO A N 1
ATOM 629 C CA . PRO A 1 84 ? 2.01 -26.641 -2.404 1 98.75 84 PRO A CA 1
ATOM 630 C C . PRO A 1 84 ? 0.597 -26.125 -2.158 1 98.75 84 PRO A C 1
ATOM 632 O O . PRO A 1 84 ? -0.335 -26.484 -2.881 1 98.75 84 PRO A O 1
ATOM 635 N N . THR A 1 85 ? 0.42 -25.281 -1.122 1 98.88 85 THR A N 1
ATOM 636 C CA . THR A 1 85 ? -0.904 -24.75 -0.827 1 98.88 85 THR A CA 1
ATOM 637 C C . THR A 1 85 ? -1.368 -23.812 -1.938 1 98.88 85 THR A C 1
ATOM 639 O O . THR A 1 85 ? -2.555 -23.781 -2.268 1 98.88 85 THR A O 1
ATOM 642 N N . VAL A 1 86 ? -0.447 -23.031 -2.523 1 98.94 86 VAL A N 1
ATOM 643 C CA . VAL A 1 86 ? -0.783 -22.188 -3.662 1 98.94 86 VAL A CA 1
ATOM 644 C C . VAL A 1 86 ? -1.225 -23.047 -4.84 1 98.94 86 VAL A C 1
ATOM 646 O O . VAL A 1 86 ? -2.229 -22.75 -5.492 1 98.94 86 VAL A O 1
ATOM 649 N N . ALA A 1 87 ? -0.462 -24.125 -5.109 1 98.94 87 ALA A N 1
ATOM 650 C CA . ALA A 1 87 ? -0.825 -25.031 -6.188 1 98.94 87 ALA A CA 1
ATOM 651 C C . ALA A 1 87 ? -2.229 -25.594 -5.984 1 98.94 87 ALA A C 1
ATOM 653 O O . ALA A 1 87 ? -3.02 -25.672 -6.926 1 98.94 87 ALA A O 1
ATOM 654 N N . GLU A 1 88 ? -2.527 -25.969 -4.77 1 98.88 88 GLU A N 1
ATOM 655 C CA . GLU A 1 88 ? -3.852 -26.5 -4.449 1 98.88 88 GLU A CA 1
ATOM 656 C C . GLU A 1 88 ? -4.926 -25.422 -4.621 1 98.88 88 GLU A C 1
ATOM 658 O O . GLU A 1 88 ? -6.012 -25.703 -5.137 1 98.88 88 GLU A O 1
ATOM 663 N N . ALA A 1 89 ? -4.672 -24.219 -4.156 1 98.88 89 ALA A N 1
ATOM 664 C CA . ALA A 1 89 ? -5.613 -23.125 -4.32 1 98.88 89 ALA A CA 1
ATOM 665 C C . ALA A 1 89 ? -5.926 -22.875 -5.793 1 98.88 89 ALA A C 1
ATOM 667 O O . ALA A 1 89 ? -7.078 -22.656 -6.16 1 98.88 89 ALA A O 1
ATOM 668 N N . VAL A 1 90 ? -4.918 -22.891 -6.625 1 98.88 90 VAL A N 1
ATOM 669 C CA . VAL A 1 90 ? -5.09 -22.703 -8.062 1 98.88 90 VAL A CA 1
ATOM 670 C C . VAL A 1 90 ? -5.957 -23.812 -8.633 1 98.88 90 VAL A C 1
ATOM 672 O O . VAL A 1 90 ? -6.836 -23.562 -9.461 1 98.88 90 VAL A O 1
ATOM 675 N N . ALA A 1 91 ? -5.719 -25.031 -8.18 1 98.69 91 ALA A N 1
ATOM 676 C CA . ALA A 1 91 ? -6.527 -26.156 -8.633 1 98.69 91 ALA A CA 1
ATOM 677 C C . ALA A 1 91 ? -7.996 -25.953 -8.281 1 98.69 91 ALA A C 1
ATOM 679 O O . ALA A 1 91 ? -8.883 -26.188 -9.109 1 98.69 91 ALA A O 1
ATOM 680 N N . VAL A 1 92 ? -8.266 -25.5 -7.078 1 98.5 92 VAL A N 1
ATOM 681 C CA . VAL A 1 92 ? -9.625 -25.219 -6.633 1 98.5 92 VAL A CA 1
ATOM 682 C C . VAL A 1 92 ? -10.234 -24.125 -7.492 1 98.5 92 VAL A C 1
ATOM 684 O O . VAL A 1 92 ? -11.398 -24.219 -7.902 1 98.5 92 VAL A O 1
ATOM 687 N N . ALA A 1 93 ? -9.469 -23.062 -7.766 1 98.62 93 ALA A N 1
ATOM 688 C CA . ALA A 1 93 ? -9.945 -21.969 -8.609 1 98.62 93 ALA A CA 1
ATOM 689 C C . ALA A 1 93 ? -10.344 -22.469 -9.992 1 98.62 93 ALA A C 1
ATOM 691 O O . ALA A 1 93 ? -11.406 -22.109 -10.508 1 98.62 93 ALA A O 1
ATOM 692 N N . ARG A 1 94 ? -9.516 -23.312 -10.562 1 98.06 94 ARG A N 1
ATOM 693 C CA . ARG A 1 94 ? -9.781 -23.859 -11.883 1 98.06 94 ARG A CA 1
ATOM 694 C C . ARG A 1 94 ? -11.047 -24.719 -11.883 1 98.06 94 ARG A C 1
ATOM 696 O O . ARG A 1 94 ? -11.867 -24.609 -12.797 1 98.06 94 ARG A O 1
ATOM 703 N N . GLU A 1 95 ? -11.203 -25.453 -10.844 1 97.06 95 GLU A N 1
ATOM 704 C CA . GLU A 1 95 ? -12.398 -26.297 -10.711 1 97.06 95 GLU A CA 1
ATOM 705 C C . GLU A 1 95 ? -13.656 -25.438 -10.648 1 97.06 95 GLU A C 1
ATOM 707 O O . GLU A 1 95 ? -14.703 -25.828 -11.18 1 97.06 95 GLU A O 1
ATOM 712 N N . ARG A 1 96 ? -13.523 -24.281 -10.125 1 97.12 96 ARG A N 1
ATOM 713 C CA . ARG A 1 96 ? -14.672 -23.406 -9.906 1 97.12 96 ARG A CA 1
ATOM 714 C C . ARG A 1 96 ? -14.883 -22.469 -11.102 1 97.12 96 ARG A C 1
ATOM 716 O O . ARG A 1 96 ? -15.836 -21.703 -11.125 1 97.12 96 ARG A O 1
ATOM 723 N N . GLY A 1 97 ? -13.992 -22.547 -12.016 1 96.69 97 GLY A N 1
ATOM 724 C CA . GLY A 1 97 ? -14.086 -21.672 -13.172 1 96.69 97 GLY A CA 1
ATOM 725 C C . GLY A 1 97 ? -13.664 -20.25 -12.883 1 96.69 97 GLY A C 1
ATOM 726 O O . GLY A 1 97 ? -14.047 -19.312 -13.594 1 96.69 97 GLY A O 1
ATOM 727 N N . ILE A 1 98 ? -12.977 -20.047 -11.836 1 98.31 98 ILE A N 1
ATOM 728 C CA . ILE A 1 98 ? -12.453 -18.734 -11.461 1 98.31 98 ILE A CA 1
ATOM 729 C C . ILE A 1 98 ? -11.383 -18.297 -12.453 1 98.31 98 ILE A C 1
ATOM 731 O O . ILE A 1 98 ? -10.555 -19.109 -12.883 1 98.31 98 ILE A O 1
ATOM 735 N N . TYR A 1 99 ? -11.469 -17.047 -12.828 1 98.38 99 TYR A N 1
ATOM 736 C CA . TYR A 1 99 ? -10.484 -16.453 -13.734 1 98.38 99 TYR A CA 1
ATOM 737 C C . TYR A 1 99 ? -9.125 -16.344 -13.062 1 98.38 99 TYR A C 1
ATOM 739 O O . TYR A 1 99 ? -8.938 -15.57 -12.117 1 98.38 99 TYR A O 1
ATOM 747 N N . VAL A 1 100 ? -8.133 -17.109 -13.555 1 98.88 100 VAL A N 1
ATOM 748 C CA . VAL A 1 100 ? -6.816 -17.141 -12.922 1 98.88 100 VAL A CA 1
ATOM 749 C C . VAL A 1 100 ? -5.875 -16.188 -13.633 1 98.88 100 VAL A C 1
ATOM 751 O O . VAL A 1 100 ? -5.684 -16.281 -14.852 1 98.88 100 VAL A O 1
ATOM 754 N N . VAL A 1 101 ? -5.301 -15.258 -12.898 1 98.94 101 VAL A N 1
ATOM 755 C CA . VAL A 1 101 ? -4.301 -14.312 -13.375 1 98.94 101 VAL A CA 1
ATOM 756 C C . VAL A 1 101 ? -2.965 -14.578 -12.68 1 98.94 101 VAL A C 1
ATOM 758 O O . VAL A 1 101 ? -2.865 -14.484 -11.453 1 98.94 101 VAL A O 1
ATOM 761 N N . TRP A 1 102 ? -1.989 -14.93 -13.492 1 99 102 TRP A N 1
ATOM 762 C CA . TRP A 1 102 ? -0.626 -15.07 -12.992 1 99 102 TRP A CA 1
ATOM 763 C C . TRP A 1 102 ? 0.113 -13.734 -13.039 1 99 102 TRP A C 1
ATOM 765 O O . TRP A 1 102 ? 0.42 -13.227 -14.117 1 99 102 TRP A O 1
ATOM 775 N N . VAL A 1 103 ? 0.364 -13.211 -11.828 1 99 103 VAL A N 1
ATOM 776 C CA . VAL A 1 103 ? 1.104 -11.953 -11.719 1 99 103 VAL A CA 1
ATOM 777 C C . VAL A 1 103 ? 2.58 -12.25 -11.461 1 99 103 VAL A C 1
ATOM 779 O O . VAL A 1 103 ? 2.938 -12.781 -10.406 1 99 103 VAL A O 1
ATOM 782 N N . VAL A 1 104 ? 3.42 -11.914 -12.414 1 98.94 104 VAL A N 1
ATOM 783 C CA . VAL A 1 104 ? 4.848 -12.164 -12.266 1 98.94 104 VAL A CA 1
ATOM 784 C C . VAL A 1 104 ? 5.617 -10.844 -12.359 1 98.94 104 VAL A C 1
ATOM 786 O O . VAL A 1 104 ? 5.125 -9.867 -12.93 1 98.94 104 VAL A O 1
ATOM 789 N N . ARG A 1 105 ? 6.723 -10.875 -11.703 1 98.88 105 ARG A N 1
ATOM 790 C CA . ARG A 1 105 ? 7.656 -9.758 -11.812 1 98.88 105 ARG A CA 1
ATOM 791 C C . ARG A 1 105 ? 8.766 -10.055 -12.812 1 98.88 105 ARG A C 1
ATOM 793 O O . ARG A 1 105 ? 9.438 -11.086 -12.719 1 98.88 105 ARG A O 1
ATOM 800 N N . GLU A 1 106 ? 8.961 -9.25 -13.805 1 98.75 106 GLU A N 1
ATOM 801 C CA . GLU A 1 106 ? 10.062 -9.359 -14.758 1 98.75 106 GLU A CA 1
ATOM 802 C C . GLU A 1 106 ? 10.688 -7.996 -15.031 1 98.75 106 GLU A C 1
ATOM 804 O O . GLU A 1 106 ? 9.984 -7.016 -15.266 1 98.75 106 GLU A O 1
ATOM 809 N N . HIS A 1 107 ? 12 -8 -15.023 1 98.69 107 HIS A N 1
ATOM 810 C CA . HIS A 1 107 ? 12.719 -6.75 -15.211 1 98.69 107 HIS A CA 1
ATOM 811 C C . HIS A 1 107 ? 13.609 -6.805 -16.453 1 98.69 107 HIS A C 1
ATOM 813 O O . HIS A 1 107 ? 14.047 -7.883 -16.859 1 98.69 107 HIS A O 1
ATOM 819 N N . ASP A 1 108 ? 13.805 -5.633 -16.969 1 97.81 108 ASP A N 1
ATOM 820 C CA . ASP A 1 108 ? 14.812 -5.469 -18.016 1 97.81 108 ASP A CA 1
ATOM 821 C C . ASP A 1 108 ? 16.203 -5.84 -17.484 1 97.81 108 ASP A C 1
ATOM 823 O O . ASP A 1 108 ? 16.562 -5.496 -16.359 1 97.81 108 ASP A O 1
ATOM 827 N N . PRO A 1 109 ? 16.969 -6.504 -18.328 1 95.75 109 PRO A N 1
ATOM 828 C CA . PRO A 1 109 ? 18.312 -6.898 -17.891 1 95.75 109 PRO A CA 1
ATOM 829 C C . PRO A 1 109 ? 19.156 -5.711 -17.422 1 95.75 109 PRO A C 1
ATOM 831 O O . PRO A 1 109 ? 20.047 -5.871 -16.594 1 95.75 109 PRO A O 1
ATOM 834 N N . SER A 1 110 ? 18.938 -4.555 -17.922 1 95.56 110 SER A N 1
ATOM 835 C CA . SER A 1 110 ? 19.688 -3.363 -17.547 1 95.56 110 SER A CA 1
ATOM 836 C C . SER A 1 110 ? 19.281 -2.867 -16.156 1 95.56 110 SER A C 1
ATOM 838 O O . SER A 1 110 ? 19.984 -2.053 -15.555 1 95.56 110 SER A O 1
ATOM 840 N N . GLY A 1 111 ? 18.141 -3.225 -15.664 1 96.94 111 GLY A N 1
ATOM 841 C CA . GLY A 1 111 ? 17.609 -2.725 -14.406 1 96.94 111 GLY A CA 1
ATOM 842 C C . GLY A 1 111 ? 16.953 -1.366 -14.531 1 96.94 111 GLY A C 1
ATOM 843 O O . GLY A 1 111 ? 16.672 -0.711 -13.531 1 96.94 111 GLY A O 1
ATOM 844 N N . ALA A 1 112 ? 16.672 -0.938 -15.742 1 96.81 112 ALA A N 1
ATOM 845 C CA . ALA A 1 112 ? 16.156 0.409 -15.984 1 96.81 112 ALA A CA 1
ATOM 846 C C . ALA A 1 112 ? 14.766 0.578 -15.398 1 96.81 112 ALA A C 1
ATOM 848 O O . ALA A 1 112 ? 14.344 1.695 -15.086 1 96.81 112 ALA A O 1
ATOM 849 N N . ASP A 1 113 ? 14.086 -0.528 -15.227 1 97.94 113 ASP A N 1
ATOM 850 C CA . ASP A 1 113 ? 12.703 -0.454 -14.766 1 97.94 113 ASP A CA 1
ATOM 851 C C . ASP A 1 113 ? 12.594 -0.877 -13.297 1 97.94 113 ASP A C 1
ATOM 853 O O . ASP A 1 113 ? 11.484 -1.092 -12.789 1 97.94 113 ASP A O 1
ATOM 857 N N . VAL A 1 114 ? 13.719 -0.983 -12.594 1 98.12 114 VAL A N 1
ATOM 858 C CA . VAL A 1 114 ? 13.75 -1.409 -11.203 1 98.12 114 VAL A CA 1
ATOM 859 C C . VAL A 1 114 ? 13.648 -0.192 -10.289 1 98.12 114 VAL A C 1
ATOM 861 O O . VAL A 1 114 ? 14.18 0.875 -10.594 1 98.12 114 VAL A O 1
ATOM 864 N N . GLU A 1 115 ? 12.891 -0.312 -9.172 1 97.88 115 GLU A N 1
ATOM 865 C CA . GLU A 1 115 ? 12.875 0.76 -8.188 1 97.88 115 GLU A CA 1
ATOM 866 C C . GLU A 1 115 ? 14.289 1.179 -7.801 1 97.88 115 GLU A C 1
ATOM 868 O O . GLU A 1 115 ? 15.195 0.346 -7.754 1 97.88 115 GLU A O 1
ATOM 873 N N . ILE A 1 116 ? 14.492 2.34 -7.375 1 97.56 116 ILE A N 1
ATOM 874 C CA . ILE A 1 116 ? 15.805 2.941 -7.133 1 97.56 116 ILE A CA 1
ATOM 875 C C . ILE A 1 116 ? 16.547 2.146 -6.059 1 97.56 116 ILE A C 1
ATOM 877 O O . ILE A 1 116 ? 17.719 1.8 -6.234 1 97.56 116 ILE A O 1
ATOM 881 N N . PHE A 1 117 ? 15.859 1.712 -5.027 1 96.88 117 PHE A N 1
ATOM 882 C CA . PHE A 1 117 ? 16.516 1.128 -3.861 1 96.88 117 PHE A CA 1
ATOM 883 C C . PHE A 1 117 ? 17.031 -0.274 -4.172 1 96.88 117 PHE A C 1
ATOM 885 O O . PHE A 1 117 ? 17.828 -0.828 -3.42 1 96.88 117 PHE A O 1
ATOM 892 N N . ARG A 1 118 ? 16.641 -0.896 -5.262 1 97.12 118 ARG A N 1
ATOM 893 C CA . ARG A 1 118 ? 17.016 -2.268 -5.586 1 97.12 118 ARG A CA 1
ATOM 894 C C . ARG A 1 118 ? 17.953 -2.309 -6.781 1 97.12 118 ARG A C 1
ATOM 896 O O . ARG A 1 118 ? 18.438 -3.377 -7.168 1 97.12 118 ARG A O 1
ATOM 903 N N . ARG A 1 119 ? 18.25 -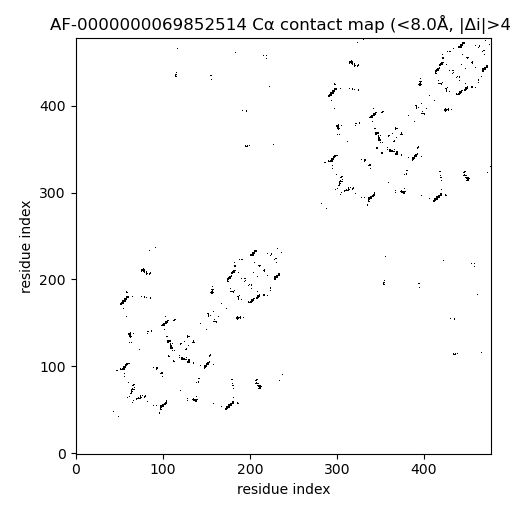1.232 -7.363 1 96.75 119 ARG A N 1
ATOM 904 C CA . ARG A 1 119 ? 19 -1.184 -8.617 1 96.75 119 ARG A CA 1
ATOM 905 C C . ARG A 1 119 ? 20.406 -1.748 -8.438 1 96.75 119 ARG A C 1
ATOM 907 O O . ARG A 1 119 ? 20.984 -2.285 -9.383 1 96.75 119 ARG A O 1
ATOM 914 N N . ARG A 1 120 ? 20.844 -1.76 -7.273 1 95.75 120 ARG A N 1
ATOM 915 C CA . ARG A 1 120 ? 22.188 -2.248 -6.977 1 95.75 120 ARG A CA 1
ATOM 916 C C . ARG A 1 120 ? 22.297 -3.74 -7.262 1 95.75 120 ARG A C 1
ATOM 918 O O . ARG A 1 120 ? 23.406 -4.266 -7.414 1 95.75 120 ARG A O 1
ATOM 925 N N . TYR A 1 121 ? 21.234 -4.441 -7.34 1 97.12 121 TYR A N 1
ATOM 926 C CA . TYR A 1 121 ? 21.25 -5.887 -7.52 1 97.12 121 TYR A CA 1
ATOM 927 C C . TYR A 1 121 ? 21.312 -6.254 -9 1 97.12 121 TYR A C 1
ATOM 929 O O . TYR A 1 121 ? 21.406 -7.438 -9.344 1 97.12 121 TYR A O 1
ATOM 937 N N . TYR A 1 122 ? 21.344 -5.258 -9.867 1 96.94 122 TYR A N 1
ATOM 938 C CA . TYR A 1 122 ? 21.312 -5.512 -11.305 1 96.94 122 TYR A CA 1
ATOM 939 C C . TYR A 1 122 ? 22.594 -5.031 -11.977 1 96.94 122 TYR A C 1
ATOM 941 O O . TYR A 1 122 ? 22.922 -3.848 -11.906 1 96.94 122 TYR A O 1
ATOM 949 N N . SER A 1 123 ? 23.281 -5.973 -12.508 1 94.25 123 SER A N 1
ATOM 950 C CA . SER A 1 123 ? 24.547 -5.695 -13.203 1 94.25 123 SER A CA 1
ATOM 951 C C . SER A 1 123 ? 24.859 -6.781 -14.227 1 94.25 123 SER A C 1
ATOM 953 O O . SER A 1 123 ? 24.656 -7.969 -13.969 1 94.25 123 SER A O 1
ATOM 955 N N . GLY A 1 124 ? 25.266 -6.371 -15.414 1 94.12 124 GLY A N 1
ATOM 956 C CA . GLY A 1 124 ? 25.719 -7.32 -16.422 1 94.12 124 GLY A CA 1
ATOM 957 C C . GLY A 1 124 ? 24.594 -8.219 -16.938 1 94.12 124 GLY A C 1
ATOM 958 O O . GLY A 1 124 ? 24.828 -9.391 -17.219 1 94.12 124 GLY A O 1
ATOM 959 N N . GLY A 1 125 ? 23.5 -7.742 -16.875 1 94.12 125 GLY A N 1
ATOM 960 C CA . GLY A 1 125 ? 22.359 -8.5 -17.391 1 94.12 125 GLY A CA 1
ATOM 961 C C . GLY A 1 125 ? 21.828 -9.508 -16.391 1 94.12 125 GLY A C 1
ATOM 962 O O . GLY A 1 125 ? 21.016 -10.359 -16.734 1 94.12 125 GLY A O 1
ATOM 963 N N . LYS A 1 126 ? 22.281 -9.383 -15.211 1 96.38 126 LYS A N 1
ATOM 964 C CA . LYS A 1 126 ? 21.859 -10.297 -14.148 1 96.38 126 LYS A CA 1
ATOM 965 C C . LYS A 1 126 ? 21.141 -9.539 -13.039 1 96.38 126 LYS A C 1
ATOM 967 O O . LYS A 1 126 ? 21.266 -8.32 -12.922 1 96.38 126 LYS A O 1
ATOM 972 N N . GLY A 1 127 ? 20.344 -10.32 -12.312 1 97.81 127 GLY A N 1
ATOM 973 C CA . GLY A 1 127 ? 19.547 -9.781 -11.219 1 97.81 127 GLY A CA 1
ATOM 974 C C . GLY A 1 127 ? 18.281 -10.562 -10.961 1 97.81 127 GLY A C 1
ATOM 975 O O . GLY A 1 127 ? 17.922 -11.445 -11.742 1 97.81 127 GLY A O 1
ATOM 976 N N . PRO A 1 128 ? 17.688 -10.203 -9.906 1 98.38 128 PRO A N 1
ATOM 977 C CA . PRO A 1 128 ? 16.438 -10.906 -9.594 1 98.38 128 PRO A CA 1
ATOM 978 C C . PRO A 1 128 ? 15.359 -10.68 -10.641 1 98.38 128 PRO A C 1
ATOM 980 O O . PRO A 1 128 ? 15.156 -9.547 -11.094 1 98.38 128 PRO A O 1
ATOM 983 N N . THR A 1 129 ? 14.734 -11.797 -11.047 1 98.69 129 THR A N 1
ATOM 984 C CA . THR A 1 129 ? 13.578 -11.836 -11.93 1 98.69 129 THR A CA 1
ATOM 985 C C . THR A 1 129 ? 13.859 -11.102 -13.234 1 98.69 129 THR A C 1
ATOM 987 O O . THR A 1 129 ? 12.984 -10.43 -13.781 1 98.69 129 THR A O 1
ATOM 990 N N . VAL A 1 130 ? 15.086 -11.094 -13.633 1 98.62 130 VAL A N 1
ATOM 991 C CA . VAL A 1 130 ? 15.391 -10.602 -14.977 1 98.62 130 VAL A CA 1
ATOM 992 C C . VAL A 1 130 ? 14.719 -11.484 -16.016 1 98.62 130 VAL A C 1
ATOM 994 O O . VAL A 1 130 ? 14.789 -12.711 -15.945 1 98.62 130 VAL A O 1
ATOM 997 N N . LYS A 1 131 ? 14.086 -10.844 -16.969 1 97.81 131 LYS A N 1
ATOM 998 C CA . LYS A 1 131 ? 13.352 -11.562 -18.016 1 97.81 131 LYS A CA 1
ATOM 999 C C . LYS A 1 131 ? 14.25 -12.562 -18.734 1 97.81 131 LYS A C 1
ATOM 1001 O O . LYS A 1 131 ? 15.367 -12.219 -19.141 1 97.81 131 LYS A O 1
ATOM 1006 N N . GLY A 1 132 ? 13.734 -13.82 -18.828 1 97.56 132 GLY A N 1
ATOM 1007 C CA . GLY A 1 132 ? 14.453 -14.844 -19.578 1 97.56 132 GLY A CA 1
ATOM 1008 C C . GLY A 1 132 ? 15.375 -15.68 -18.703 1 97.56 132 GLY A C 1
ATOM 1009 O O . GLY A 1 132 ? 15.844 -16.734 -19.125 1 97.56 132 GLY A O 1
ATOM 1010 N N . LEU A 1 133 ? 15.68 -15.219 -17.516 1 98.25 133 LEU A N 1
ATOM 1011 C CA . LEU A 1 133 ? 16.531 -15.977 -16.625 1 98.25 133 LEU A CA 1
ATOM 1012 C C . LEU A 1 133 ? 15.711 -16.922 -15.758 1 98.25 133 LEU A C 1
ATOM 1014 O O . LEU A 1 133 ? 14.523 -16.688 -15.539 1 98.25 133 LEU A O 1
ATOM 1018 N N . LYS A 1 134 ? 16.344 -17.922 -15.258 1 98.38 134 LYS A N 1
ATOM 1019 C CA . LYS A 1 134 ? 15.711 -19 -14.5 1 98.38 134 LYS A CA 1
ATOM 1020 C C . LYS A 1 134 ? 14.953 -18.453 -13.297 1 98.38 134 LYS A C 1
ATOM 1022 O O . LYS A 1 134 ? 13.898 -18.969 -12.93 1 98.38 134 LYS A O 1
ATOM 1027 N N . GLY A 1 135 ? 15.492 -17.469 -12.695 1 98.75 135 GLY A N 1
ATOM 1028 C CA . GLY A 1 135 ? 14.891 -16.891 -11.508 1 98.75 135 GLY A CA 1
ATOM 1029 C C . GLY A 1 135 ? 13.5 -16.328 -11.758 1 98.75 135 GLY A C 1
ATOM 1030 O O . GLY A 1 135 ? 12.688 -16.234 -10.836 1 98.75 135 GLY A O 1
ATOM 1031 N N . ALA A 1 136 ? 13.227 -15.961 -12.992 1 98.75 136 ALA A N 1
ATOM 1032 C CA . ALA A 1 136 ? 11.938 -15.375 -13.359 1 98.75 136 ALA A CA 1
ATOM 1033 C C . ALA A 1 136 ? 10.898 -16.469 -13.633 1 98.75 136 ALA A C 1
ATOM 1035 O O . ALA A 1 136 ? 9.703 -16.172 -13.719 1 98.75 136 ALA A O 1
ATOM 1036 N N . ASP A 1 137 ? 11.281 -17.719 -13.719 1 98.81 137 ASP A N 1
ATOM 1037 C CA . ASP A 1 137 ? 10.352 -18.812 -13.969 1 98.81 137 ASP A CA 1
ATOM 1038 C C . ASP A 1 137 ? 9.445 -19.047 -12.758 1 98.81 137 ASP A C 1
ATOM 1040 O O . ASP A 1 137 ? 9.828 -18.75 -11.625 1 98.81 137 ASP A O 1
ATOM 1044 N N . LEU A 1 138 ? 8.32 -19.578 -13.047 1 98.88 138 LEU A N 1
ATOM 1045 C CA . LEU A 1 138 ? 7.449 -20.016 -11.961 1 98.88 138 LEU A CA 1
ATOM 1046 C C . LEU A 1 138 ? 8.117 -21.109 -11.133 1 98.88 138 LEU A C 1
ATOM 1048 O O . LEU A 1 138 ? 8.945 -21.859 -11.641 1 98.88 138 LEU A O 1
ATOM 1052 N N . ALA A 1 139 ? 7.727 -21.156 -9.891 1 98.81 139 ALA A N 1
ATOM 1053 C CA . ALA A 1 139 ? 8.172 -22.234 -9.008 1 98.81 139 ALA A CA 1
ATOM 1054 C C . ALA A 1 139 ? 7.766 -23.609 -9.562 1 98.81 139 ALA A C 1
ATOM 1056 O O . ALA A 1 139 ? 6.746 -23.719 -10.25 1 98.81 139 ALA A O 1
ATOM 1057 N N . ASP A 1 140 ? 8.555 -24.609 -9.203 1 97.88 140 ASP A N 1
ATOM 1058 C CA . ASP A 1 140 ? 8.234 -25.969 -9.648 1 97.88 140 ASP A CA 1
ATOM 1059 C C . ASP A 1 140 ? 6.84 -26.391 -9.172 1 97.88 140 ASP A C 1
ATOM 1061 O O . ASP A 1 140 ? 6.477 -26.156 -8.023 1 97.88 140 ASP A O 1
ATOM 1065 N N . GLY A 1 141 ? 6.082 -26.922 -10.086 1 96.75 141 GLY A N 1
ATOM 1066 C CA . GLY A 1 141 ? 4.746 -27.375 -9.742 1 96.75 141 GLY A CA 1
ATOM 1067 C C . GLY A 1 141 ? 3.658 -26.406 -10.141 1 96.75 141 GLY A C 1
ATOM 1068 O O . GLY A 1 141 ? 2.471 -26.734 -10.102 1 96.75 141 GLY A O 1
ATOM 1069 N N . LEU A 1 142 ? 4.105 -25.219 -10.516 1 98.75 142 LEU A N 1
ATOM 1070 C CA . LEU A 1 142 ? 3.154 -24.219 -10.977 1 98.75 142 LEU A CA 1
ATOM 1071 C C . LEU A 1 142 ? 3.311 -23.953 -12.477 1 98.75 142 LEU A C 1
ATOM 1073 O O . LEU A 1 142 ? 4.426 -23.75 -12.961 1 98.75 142 LEU A O 1
ATOM 1077 N N . VAL A 1 143 ? 2.176 -24.031 -13.18 1 98.44 143 VAL A N 1
ATOM 1078 C CA . VAL A 1 143 ? 2.199 -23.875 -14.625 1 98.44 143 VAL A CA 1
ATOM 1079 C C . VAL A 1 143 ? 1.011 -23.016 -15.07 1 98.44 143 VAL A C 1
ATOM 1081 O O . VAL A 1 143 ? -0.1 -23.188 -14.555 1 98.44 143 VAL A O 1
ATOM 1084 N N . ILE A 1 144 ? 1.296 -22.141 -15.961 1 98.69 144 ILE A N 1
ATOM 1085 C CA . ILE A 1 144 ? 0.211 -21.406 -16.594 1 98.69 144 ILE A CA 1
ATOM 1086 C C . ILE A 1 144 ? -0.475 -22.281 -17.641 1 98.69 144 ILE A C 1
ATOM 1088 O O . ILE A 1 144 ? 0.178 -22.812 -18.547 1 98.69 144 ILE A O 1
ATOM 1092 N N . LYS A 1 145 ? -1.687 -22.422 -17.5 1 98.38 145 LYS A N 1
ATOM 1093 C CA . LYS A 1 145 ? -2.424 -23.234 -18.469 1 98.38 145 LYS A CA 1
ATOM 1094 C C . LYS A 1 145 ? -3.008 -22.375 -19.578 1 98.38 145 LYS A C 1
ATOM 1096 O O . LYS A 1 145 ? -3.1 -21.156 -19.453 1 98.38 145 LYS A O 1
ATOM 1101 N N . GLU A 1 146 ? -3.371 -23.031 -20.688 1 96.31 146 GLU A N 1
ATOM 1102 C CA . GLU A 1 146 ? -4.02 -22.344 -21.797 1 96.31 146 GLU A CA 1
ATOM 1103 C C . GLU A 1 146 ? -5.258 -21.594 -21.328 1 96.31 146 GLU A C 1
ATOM 1105 O O . GLU A 1 146 ? -6.047 -22.109 -20.531 1 96.31 146 GLU A O 1
ATOM 1110 N N . GLY A 1 147 ? -5.34 -20.328 -21.781 1 95.69 147 GLY A N 1
ATOM 1111 C CA . GLY A 1 147 ? -6.496 -19.531 -21.422 1 95.69 147 GLY A CA 1
ATOM 1112 C C . GLY A 1 147 ? -6.262 -18.656 -20.188 1 95.69 147 GLY A C 1
ATOM 1113 O O . GLY A 1 147 ? -7.02 -17.719 -19.938 1 95.69 147 GLY A O 1
ATOM 1114 N N . GLU A 1 148 ? -5.316 -18.984 -19.406 1 98.19 148 GLU A N 1
ATOM 1115 C CA . GLU A 1 148 ? -5 -18.172 -18.219 1 98.19 148 GLU A CA 1
ATOM 1116 C C . GLU A 1 148 ? -4.168 -16.953 -18.609 1 98.19 148 GLU A C 1
ATOM 1118 O O . GLU A 1 148 ? -3.438 -16.969 -19.594 1 98.19 148 GLU A O 1
ATOM 1123 N N . TYR A 1 149 ? -4.348 -15.914 -17.891 1 98.5 149 TYR A N 1
ATOM 1124 C CA . TYR A 1 149 ? -3.742 -14.625 -18.219 1 98.5 149 TYR A CA 1
ATOM 1125 C C . TYR A 1 149 ? -2.445 -14.422 -17.438 1 98.5 149 TYR A C 1
ATOM 1127 O O . TYR A 1 149 ? -2.406 -14.617 -16.234 1 98.5 149 TYR A O 1
ATOM 1135 N N . LYS A 1 150 ? -1.444 -14.117 -18.094 1 98.81 150 LYS A N 1
ATOM 1136 C CA . LYS A 1 150 ? -0.181 -13.727 -17.469 1 98.81 150 LYS A CA 1
ATOM 1137 C C . LYS A 1 150 ? -0.012 -12.211 -17.453 1 98.81 150 LYS A C 1
ATOM 1139 O O . LYS A 1 150 ? -0.057 -11.57 -18.516 1 98.81 150 LYS A O 1
ATOM 1144 N N . LEU A 1 151 ? 0.175 -11.68 -16.312 1 98.88 151 LEU A N 1
ATOM 1145 C CA . LEU A 1 151 ? 0.424 -10.258 -16.141 1 98.88 151 LEU A CA 1
ATOM 1146 C C . LEU A 1 151 ? 1.844 -10.008 -15.641 1 98.88 151 LEU A C 1
ATOM 1148 O O . LEU A 1 151 ? 2.256 -10.562 -14.625 1 98.88 151 LEU A O 1
ATOM 1152 N N . VAL A 1 152 ? 2.615 -9.172 -16.312 1 98.88 152 VAL A N 1
ATOM 1153 C CA . VAL A 1 152 ? 3.951 -8.773 -15.875 1 98.88 152 VAL A CA 1
ATOM 1154 C C . VAL A 1 152 ? 3.893 -7.41 -15.195 1 98.88 152 VAL A C 1
ATOM 1156 O O . VAL A 1 152 ? 3.326 -6.461 -15.742 1 98.88 152 VAL A O 1
ATOM 1159 N N . LYS A 1 153 ? 4.434 -7.375 -14.023 1 98.88 153 LYS A N 1
ATOM 1160 C CA . LYS A 1 153 ? 4.582 -6.109 -13.312 1 98.88 153 LYS A CA 1
ATOM 1161 C C . LYS A 1 153 ? 6.047 -5.832 -12.984 1 98.88 153 LYS A C 1
ATOM 1163 O O . LYS A 1 153 ? 6.875 -6.746 -13 1 98.88 153 LYS A O 1
ATOM 1168 N N . THR A 1 154 ? 6.336 -4.527 -12.594 1 98.62 154 THR A N 1
ATOM 1169 C CA . THR A 1 154 ? 7.703 -4.191 -12.211 1 98.62 154 THR A CA 1
ATOM 1170 C C . THR A 1 154 ? 7.742 -3.545 -10.836 1 98.62 154 THR A C 1
ATOM 1172 O O . THR A 1 154 ? 8.82 -3.246 -10.312 1 98.62 154 THR A O 1
ATOM 1175 N N . ARG A 1 155 ? 6.578 -3.338 -10.234 1 98.69 155 ARG A N 1
ATOM 1176 C CA . ARG A 1 155 ? 6.469 -2.723 -8.914 1 98.69 155 ARG A CA 1
ATOM 1177 C C . ARG A 1 155 ? 5.699 -3.621 -7.953 1 98.69 155 ARG A C 1
ATOM 1179 O O . ARG A 1 155 ? 5.391 -4.77 -8.281 1 98.69 155 ARG A O 1
ATOM 1186 N N . PHE A 1 156 ? 5.426 -3.129 -6.758 1 98.69 156 PHE A N 1
ATOM 1187 C CA . PHE A 1 156 ? 4.828 -3.951 -5.711 1 98.69 156 PHE A CA 1
ATOM 1188 C C . PHE A 1 156 ? 3.398 -4.332 -6.07 1 98.69 156 PHE A C 1
ATOM 1190 O O . PHE A 1 156 ? 3.078 -5.516 -6.191 1 98.69 156 PHE A O 1
ATOM 1197 N N . SER A 1 157 ? 2.594 -3.348 -6.352 1 98.94 157 SER A N 1
ATOM 1198 C CA . SER A 1 157 ? 1.186 -3.598 -6.641 1 98.94 157 SER A CA 1
ATOM 1199 C C . SER A 1 157 ? 1.003 -4.145 -8.055 1 98.94 157 SER A C 1
ATOM 1201 O O . SER A 1 157 ? 1.565 -3.609 -9.008 1 98.94 157 SER A O 1
ATOM 1203 N N . ALA A 1 158 ? 0.156 -5.137 -8.172 1 98.94 158 ALA A N 1
ATOM 1204 C CA . ALA A 1 158 ? -0.173 -5.676 -9.492 1 98.94 158 ALA A CA 1
ATOM 1205 C C . ALA A 1 158 ? -0.933 -4.656 -10.328 1 98.94 158 ALA A C 1
ATOM 1207 O O . ALA A 1 158 ? -0.99 -4.77 -11.555 1 98.94 158 ALA A O 1
ATOM 1208 N N . PHE A 1 159 ? -1.475 -3.625 -9.695 1 98.94 159 PHE A N 1
ATOM 1209 C CA . PHE A 1 159 ? -2.279 -2.631 -10.398 1 98.94 159 PHE A CA 1
ATOM 1210 C C . PHE A 1 159 ? -1.42 -1.457 -10.844 1 98.94 159 PHE A C 1
ATOM 1212 O O . PHE A 1 159 ? -1.848 -0.646 -11.672 1 98.94 159 PHE A O 1
ATOM 1219 N N . PHE A 1 160 ? -0.25 -1.354 -10.258 1 98.81 160 PHE A N 1
ATOM 1220 C CA . PHE A 1 160 ? 0.57 -0.178 -10.531 1 98.81 160 PHE A CA 1
ATOM 1221 C C . PHE A 1 160 ? 1.129 -0.219 -11.945 1 98.81 160 PHE A C 1
ATOM 1223 O O . PHE A 1 160 ? 1.941 -1.087 -12.273 1 98.81 160 PHE A O 1
ATOM 1230 N N . ALA A 1 161 ? 0.706 0.659 -12.766 1 98.25 161 ALA A N 1
ATOM 1231 C CA . ALA A 1 161 ? 1.193 0.833 -14.133 1 98.25 161 ALA A CA 1
ATOM 1232 C C . ALA A 1 161 ? 1.06 -0.459 -14.93 1 98.25 161 ALA A C 1
ATOM 1234 O O . ALA A 1 161 ? 1.973 -0.839 -15.664 1 98.25 161 ALA A O 1
ATOM 1235 N N . THR A 1 162 ? 0.024 -1.225 -14.781 1 98.81 162 THR A N 1
ATOM 1236 C CA . THR A 1 162 ? -0.327 -2.424 -15.531 1 98.81 162 THR A CA 1
ATOM 1237 C C . THR A 1 162 ? -1.761 -2.34 -16.047 1 98.81 162 THR A C 1
ATOM 1239 O O . THR A 1 162 ? -2.543 -1.506 -15.586 1 98.81 162 THR A O 1
ATOM 1242 N N . PRO A 1 163 ? -2.111 -3.111 -16.969 1 98.75 163 PRO A N 1
ATOM 1243 C CA . PRO A 1 163 ? -3.488 -3.088 -17.453 1 98.75 163 PRO A CA 1
ATOM 1244 C C . PRO A 1 163 ? -4.438 -3.926 -16.609 1 98.75 163 PRO A C 1
ATOM 1246 O O . PRO A 1 163 ? -5.57 -4.191 -17.016 1 98.75 163 PRO A O 1
ATOM 1249 N N . LEU A 1 164 ? -4.082 -4.34 -15.422 1 98.94 164 LEU A N 1
ATOM 1250 C CA . LEU A 1 164 ? -4.824 -5.328 -14.641 1 98.94 164 LEU A CA 1
ATOM 1251 C C . LEU A 1 164 ? -6.262 -4.871 -14.414 1 98.94 164 LEU A C 1
ATOM 1253 O O . LEU A 1 164 ? -7.203 -5.637 -14.625 1 98.94 164 LEU A O 1
ATOM 1257 N N . ASP A 1 165 ? -6.441 -3.643 -13.992 1 98.88 165 ASP A N 1
ATOM 1258 C CA . ASP A 1 165 ? -7.781 -3.156 -13.672 1 98.88 165 ASP A CA 1
ATOM 1259 C C . ASP A 1 165 ? -8.695 -3.244 -14.898 1 98.88 165 ASP A C 1
ATOM 1261 O O . ASP A 1 165 ? -9.828 -3.711 -14.797 1 98.88 165 ASP A O 1
ATOM 1265 N N . SER A 1 166 ? -8.203 -2.781 -16.016 1 98.62 166 SER A N 1
ATOM 1266 C CA . SER A 1 166 ? -8.984 -2.814 -17.25 1 98.62 166 SER A CA 1
ATOM 1267 C C . SER A 1 166 ? -9.312 -4.25 -17.656 1 98.62 166 SER A C 1
ATOM 1269 O O . SER A 1 166 ? -10.438 -4.543 -18.062 1 98.62 166 SER A O 1
ATOM 1271 N N . VAL A 1 167 ? -8.328 -5.152 -17.547 1 98.62 167 VAL A N 1
ATOM 1272 C CA . VAL A 1 167 ? -8.5 -6.559 -17.891 1 98.62 167 VAL A CA 1
ATOM 1273 C C . VAL A 1 167 ? -9.594 -7.176 -17.031 1 98.62 167 VAL A C 1
ATOM 1275 O O . VAL A 1 167 ? -10.492 -7.852 -17.531 1 98.62 167 VAL A O 1
ATOM 1278 N N . LEU A 1 168 ? -9.57 -6.91 -15.719 1 98.75 168 LEU A N 1
ATOM 1279 C CA . LEU A 1 168 ? -10.523 -7.488 -14.789 1 98.75 168 LEU A CA 1
ATOM 1280 C C . LEU A 1 168 ? -11.93 -6.934 -15.031 1 98.75 168 LEU A C 1
ATOM 1282 O O . LEU A 1 168 ? -12.898 -7.688 -15.07 1 98.75 168 LEU A O 1
ATOM 1286 N N . LYS A 1 169 ? -12.016 -5.656 -15.242 1 98.06 169 LYS A N 1
ATOM 1287 C CA . LYS A 1 169 ? -13.312 -5.023 -15.469 1 98.06 169 LYS A CA 1
ATOM 1288 C C . LYS A 1 169 ? -13.945 -5.516 -16.766 1 98.06 169 LYS A C 1
ATOM 1290 O O . LYS A 1 169 ? -15.141 -5.812 -16.812 1 98.06 169 LYS A O 1
ATOM 1295 N N . THR A 1 170 ? -13.094 -5.59 -17.766 1 98 170 THR A N 1
ATOM 1296 C CA . THR A 1 170 ? -13.594 -6.062 -19.047 1 98 170 THR A CA 1
ATOM 1297 C C . THR A 1 170 ? -14.039 -7.52 -18.953 1 98 170 THR A C 1
ATOM 1299 O O . THR A 1 170 ? -14.953 -7.945 -19.672 1 98 170 THR A O 1
ATOM 1302 N N . SER A 1 171 ? -13.492 -8.266 -18.062 1 97.62 171 SER A N 1
ATOM 1303 C CA . SER A 1 171 ? -13.82 -9.672 -17.875 1 97.62 171 SER A CA 1
ATOM 1304 C C . SER A 1 171 ? -14.984 -9.852 -16.906 1 97.62 171 SER A C 1
ATOM 1306 O O . SER A 1 171 ? -15.32 -10.969 -16.531 1 97.62 171 SER A O 1
ATOM 1308 N N . GLY A 1 172 ? -15.547 -8.703 -16.406 1 98 172 GLY A N 1
ATOM 1309 C CA . GLY A 1 172 ? -16.703 -8.758 -15.523 1 98 172 GLY A CA 1
ATOM 1310 C C . GLY A 1 172 ? -16.344 -9.133 -14.094 1 98 172 GLY A C 1
ATOM 1311 O O . GLY A 1 172 ? -17.203 -9.578 -13.336 1 98 172 GLY A O 1
ATOM 1312 N N . ILE A 1 173 ? -15.141 -8.977 -13.719 1 98.75 173 ILE A N 1
ATOM 1313 C CA . ILE A 1 173 ? -14.664 -9.406 -12.406 1 98.75 173 ILE A CA 1
ATOM 1314 C C . ILE A 1 173 ? -14.992 -8.336 -11.367 1 98.75 173 ILE A C 1
ATOM 1316 O O . ILE A 1 173 ? -14.742 -7.152 -11.586 1 98.75 173 ILE A O 1
ATOM 1320 N N . LYS A 1 174 ? -15.469 -8.766 -10.188 1 98.69 174 LYS A N 1
ATOM 1321 C CA . LYS A 1 174 ? -15.828 -7.867 -9.094 1 98.69 174 LYS A CA 1
ATOM 1322 C C . LYS A 1 174 ? -15.164 -8.305 -7.785 1 98.69 174 LYS A C 1
ATOM 1324 O O . LYS A 1 174 ? -15.125 -7.539 -6.82 1 98.69 174 LYS A O 1
ATOM 1329 N N . LYS A 1 175 ? -14.734 -9.523 -7.734 1 98.88 175 LYS A N 1
ATOM 1330 C CA . LYS A 1 175 ? -14.164 -10.125 -6.535 1 98.88 175 LYS A CA 1
ATOM 1331 C C . LYS A 1 175 ? -12.781 -10.711 -6.824 1 98.88 175 LYS A C 1
ATOM 1333 O O . LYS A 1 175 ? -12.555 -11.273 -7.895 1 98.88 175 LYS A O 1
ATOM 1338 N N . LEU A 1 176 ? -11.93 -10.578 -5.844 1 98.94 176 LEU A N 1
ATOM 1339 C CA . LEU A 1 176 ? -10.57 -11.078 -6.016 1 98.94 176 LEU A CA 1
ATOM 1340 C C . LEU A 1 176 ? -10.195 -12.047 -4.895 1 98.94 176 LEU A C 1
ATOM 1342 O O . LEU A 1 176 ? -10.562 -11.828 -3.738 1 98.94 176 LEU A O 1
ATOM 1346 N N . VAL A 1 177 ? -9.484 -13.055 -5.25 1 98.94 177 VAL A N 1
ATOM 1347 C CA . VAL A 1 177 ? -8.781 -13.945 -4.332 1 98.94 177 VAL A CA 1
ATOM 1348 C C . VAL A 1 177 ? -7.277 -13.867 -4.586 1 98.94 177 VAL A C 1
ATOM 1350 O O . VAL A 1 177 ? -6.828 -13.984 -5.73 1 98.94 177 VAL A O 1
ATOM 1353 N N . ILE A 1 178 ? -6.535 -13.68 -3.539 1 99 178 ILE A N 1
ATOM 1354 C CA . ILE A 1 178 ? -5.113 -13.398 -3.678 1 99 178 ILE A CA 1
ATOM 1355 C C . ILE A 1 178 ? -4.301 -14.484 -2.973 1 99 178 ILE A C 1
ATOM 1357 O O . ILE A 1 178 ? -4.582 -14.828 -1.824 1 99 178 ILE A O 1
ATOM 1361 N N . VAL A 1 179 ? -3.307 -15.047 -3.629 1 99 179 VAL A N 1
ATOM 1362 C CA . VAL A 1 179 ? -2.326 -15.992 -3.105 1 99 179 VAL A CA 1
ATOM 1363 C C . VAL A 1 179 ? -0.93 -15.609 -3.586 1 99 179 VAL A C 1
ATOM 1365 O O . VAL A 1 179 ? -0.785 -14.836 -4.535 1 99 179 VAL A O 1
ATOM 1368 N N . GLY A 1 180 ? 0.075 -16.125 -2.891 1 98.94 180 GLY A N 1
ATOM 1369 C CA . GLY A 1 180 ? 1.439 -15.906 -3.34 1 98.94 180 GLY A CA 1
ATOM 1370 C C . GLY A 1 180 ? 2.289 -15.164 -2.324 1 98.94 180 GLY A C 1
ATOM 1371 O O . GLY A 1 180 ? 2.1 -15.32 -1.116 1 98.94 180 GLY A O 1
ATOM 1372 N N . VAL A 1 181 ? 3.359 -14.414 -2.822 1 98.88 181 VAL A N 1
ATOM 1373 C CA . VAL A 1 181 ? 4.336 -13.773 -1.939 1 98.88 181 VAL A CA 1
ATOM 1374 C C . VAL A 1 181 ? 4.664 -12.375 -2.455 1 98.88 181 VAL A C 1
ATOM 1376 O O . VAL A 1 181 ? 4.477 -12.086 -3.639 1 98.88 181 VAL A O 1
ATOM 1379 N N . GLN A 1 182 ? 5.23 -11.625 -1.596 1 98.75 182 GLN A N 1
ATOM 1380 C CA . GLN A 1 182 ? 5.195 -11.766 -0.144 1 98.75 182 GLN A CA 1
ATOM 1381 C C . GLN A 1 182 ? 4.121 -10.867 0.469 1 98.75 182 GLN A C 1
ATOM 1383 O O . GLN A 1 182 ? 3.736 -9.859 -0.123 1 98.75 182 GLN A O 1
ATOM 1388 N N . THR A 1 183 ? 3.721 -11.109 1.698 1 98.94 183 THR A N 1
ATOM 1389 C CA . THR A 1 183 ? 2.545 -10.531 2.342 1 98.94 183 THR A CA 1
ATOM 1390 C C . THR A 1 183 ? 2.738 -9.039 2.588 1 98.94 183 THR A C 1
ATOM 1392 O O . THR A 1 183 ? 1.873 -8.234 2.246 1 98.94 183 THR A O 1
ATOM 1395 N N . PRO A 1 184 ? 3.906 -8.531 3.115 1 98.88 184 PRO A N 1
ATOM 1396 C CA . PRO A 1 184 ? 4.031 -7.129 3.514 1 98.88 184 PRO A CA 1
ATOM 1397 C C . PRO A 1 184 ? 4.203 -6.191 2.322 1 98.88 184 PRO A C 1
ATOM 1399 O O . PRO A 1 184 ? 4.133 -4.969 2.479 1 98.88 184 PRO A O 1
ATOM 1402 N N . ASN A 1 185 ? 4.473 -6.719 1.102 1 98.69 185 ASN A N 1
ATOM 1403 C CA . ASN A 1 185 ? 4.809 -5.895 -0.054 1 98.69 185 ASN A CA 1
ATOM 1404 C C . ASN A 1 185 ? 3.818 -6.098 -1.196 1 98.69 185 ASN A C 1
ATOM 1406 O O . ASN A 1 185 ? 2.742 -5.5 -1.206 1 98.69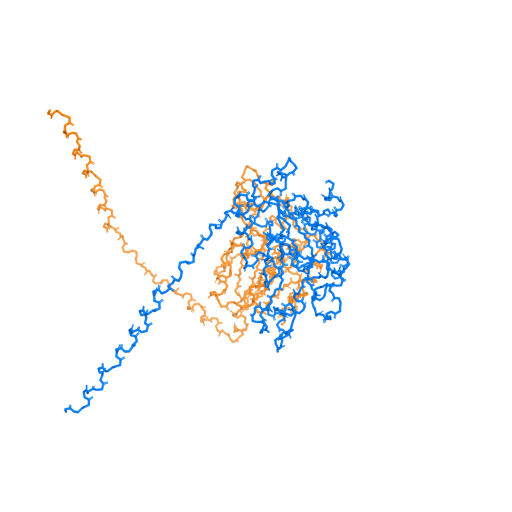 185 ASN A O 1
ATOM 1410 N N . CYS A 1 186 ? 4.129 -7.008 -2.094 1 98.88 186 CYS A N 1
ATOM 1411 C CA . CYS A 1 186 ? 3.357 -7.156 -3.322 1 98.88 186 CYS A CA 1
ATOM 1412 C C . CYS A 1 186 ? 1.929 -7.586 -3.021 1 98.88 186 CYS A C 1
ATOM 1414 O O . CYS A 1 186 ? 0.984 -7.105 -3.65 1 98.88 186 CYS A O 1
ATOM 1416 N N . ILE A 1 187 ? 1.74 -8.508 -2.051 1 98.94 187 ILE A N 1
ATOM 1417 C CA . ILE A 1 187 ? 0.4 -8.945 -1.68 1 98.94 187 ILE A CA 1
ATOM 1418 C C . ILE A 1 187 ? -0.391 -7.773 -1.111 1 98.94 187 ILE A C 1
ATOM 1420 O O . ILE A 1 187 ? -1.446 -7.414 -1.639 1 98.94 187 ILE A O 1
ATOM 1424 N N . ARG A 1 188 ? 0.146 -7.18 -0.114 1 98.94 188 ARG A N 1
ATOM 1425 C CA . ARG A 1 188 ? -0.558 -6.129 0.613 1 98.94 188 ARG A CA 1
ATOM 1426 C C . ARG A 1 188 ? -0.831 -4.93 -0.288 1 98.94 188 ARG A C 1
ATOM 1428 O O . ARG A 1 188 ? -1.938 -4.387 -0.29 1 98.94 188 ARG A O 1
ATOM 1435 N N . GLN A 1 189 ? 0.186 -4.48 -1.067 1 98.88 189 GLN A N 1
ATOM 1436 C CA . GLN A 1 189 ? -0.022 -3.332 -1.941 1 98.88 189 GLN A CA 1
ATOM 1437 C C . GLN A 1 189 ? -1.111 -3.615 -2.973 1 98.88 189 GLN A C 1
ATOM 1439 O O . GLN A 1 189 ? -1.914 -2.736 -3.291 1 98.88 189 GLN A O 1
ATOM 1444 N N . THR A 1 190 ? -1.138 -4.805 -3.496 1 99 190 THR A N 1
ATOM 1445 C CA . THR A 1 190 ? -2.18 -5.188 -4.441 1 99 190 THR A CA 1
ATOM 1446 C C . THR A 1 190 ? -3.549 -5.176 -3.77 1 99 190 THR A C 1
ATOM 1448 O O . THR A 1 190 ? -4.523 -4.68 -4.34 1 99 190 THR A O 1
ATOM 1451 N N . VAL A 1 191 ? -3.611 -5.664 -2.561 1 98.94 191 VAL A N 1
ATOM 1452 C CA . VAL A 1 191 ? -4.852 -5.742 -1.794 1 98.94 191 VAL A CA 1
ATOM 1453 C C . VAL A 1 191 ? -5.379 -4.336 -1.521 1 98.94 191 VAL A C 1
ATOM 1455 O O . VAL A 1 191 ? -6.562 -4.059 -1.738 1 98.94 191 VAL A O 1
ATOM 1458 N N . PHE A 1 192 ? -4.539 -3.471 -1.071 1 98.88 192 PHE A N 1
ATOM 1459 C CA . PHE A 1 192 ? -4.961 -2.113 -0.753 1 98.88 192 PHE A CA 1
ATOM 1460 C C . PHE A 1 192 ? -5.43 -1.384 -2.006 1 98.88 192 PHE A C 1
ATOM 1462 O O . PHE A 1 192 ? -6.414 -0.64 -1.968 1 98.88 192 PHE A O 1
ATOM 1469 N N . ASP A 1 193 ? -4.742 -1.588 -3.168 1 98.94 193 ASP A N 1
ATOM 1470 C CA . ASP A 1 193 ? -5.203 -0.991 -4.418 1 98.94 193 ASP A CA 1
ATOM 1471 C C . ASP A 1 193 ? -6.543 -1.577 -4.848 1 98.94 193 ASP A C 1
ATOM 1473 O O . ASP A 1 193 ? -7.406 -0.861 -5.359 1 98.94 193 ASP A O 1
ATOM 1477 N N . ALA A 1 194 ? -6.715 -2.842 -4.637 1 98.94 194 ALA A N 1
ATOM 1478 C CA . ALA A 1 194 ? -7.988 -3.467 -4.98 1 98.94 194 ALA A CA 1
ATOM 1479 C C . ALA A 1 194 ? -9.133 -2.85 -4.188 1 98.94 194 ALA A C 1
ATOM 1481 O O . ALA A 1 194 ? -10.203 -2.58 -4.734 1 98.94 194 ALA A O 1
ATOM 1482 N N . VAL A 1 195 ? -8.898 -2.645 -2.9 1 98.88 195 VAL A N 1
ATOM 1483 C CA . VAL A 1 195 ? -9.898 -2.023 -2.041 1 98.88 195 VAL A CA 1
ATOM 1484 C C . VAL A 1 195 ? -10.164 -0.592 -2.506 1 98.88 195 VAL A C 1
ATOM 1486 O O . VAL A 1 195 ? -11.32 -0.167 -2.602 1 98.88 195 VAL A O 1
ATOM 1489 N N . ALA A 1 196 ? -9.109 0.096 -2.824 1 98.75 196 ALA A N 1
ATOM 1490 C CA . ALA A 1 196 ? -9.227 1.473 -3.297 1 98.75 196 ALA A CA 1
ATOM 1491 C C . ALA A 1 196 ? -9.984 1.533 -4.621 1 98.75 196 ALA A C 1
ATOM 1493 O O . ALA A 1 196 ? -10.688 2.508 -4.898 1 98.75 196 ALA A O 1
ATOM 1494 N N . LEU A 1 197 ? -9.883 0.494 -5.414 1 98.81 197 LEU A N 1
ATOM 1495 C CA . LEU A 1 197 ? -10.516 0.418 -6.727 1 98.81 197 LEU A CA 1
ATOM 1496 C C . LEU A 1 197 ? -11.938 -0.113 -6.617 1 98.81 197 LEU A C 1
ATOM 1498 O O . LEU A 1 197 ? -12.625 -0.285 -7.629 1 98.81 197 LEU A O 1
ATOM 1502 N N . ASP A 1 198 ? -12.414 -0.426 -5.441 1 98.44 198 ASP A N 1
ATOM 1503 C CA . ASP A 1 198 ? -13.789 -0.764 -5.102 1 98.44 198 ASP A CA 1
ATOM 1504 C C . ASP A 1 198 ? -14.164 -2.148 -5.625 1 98.44 198 ASP A C 1
ATOM 1506 O O . ASP A 1 198 ? -15.297 -2.367 -6.07 1 98.44 198 ASP A O 1
ATOM 1510 N N . TYR A 1 199 ? -13.172 -3.072 -5.715 1 98.75 199 TYR A N 1
ATOM 1511 C CA . TYR A 1 199 ? -13.578 -4.465 -5.859 1 98.75 199 TYR A CA 1
ATOM 1512 C C . TYR A 1 199 ? -14.469 -4.898 -4.699 1 98.75 199 TYR A C 1
ATOM 1514 O O . TYR A 1 199 ? -14.18 -4.59 -3.541 1 98.75 199 TYR A O 1
ATOM 1522 N N . GLU A 1 200 ? -15.531 -5.578 -4.984 1 98.38 200 GLU A N 1
ATOM 1523 C CA . GLU A 1 200 ? -16.609 -5.801 -4.027 1 98.38 200 GLU A CA 1
ATOM 1524 C C . GLU A 1 200 ? -16.141 -6.672 -2.865 1 98.38 200 GLU A C 1
ATOM 1526 O O . GLU A 1 200 ? -16.594 -6.5 -1.731 1 98.38 200 GLU A O 1
ATOM 1531 N N . LYS A 1 201 ? -15.312 -7.625 -3.203 1 98.56 201 LYS A N 1
ATOM 1532 C CA . LYS A 1 201 ? -14.758 -8.531 -2.203 1 98.56 201 LYS A CA 1
ATOM 1533 C C . LYS A 1 201 ? -13.305 -8.875 -2.518 1 98.56 201 LYS A C 1
ATOM 1535 O O . LYS A 1 201 ? -12.977 -9.219 -3.654 1 98.56 201 LYS A O 1
ATOM 1540 N N . VAL A 1 202 ? -12.469 -8.68 -1.544 1 98.94 202 VAL A N 1
ATOM 1541 C CA . VAL A 1 202 ? -11.07 -9.07 -1.646 1 98.94 202 VAL A CA 1
ATOM 1542 C C . VAL A 1 202 ? -10.742 -10.102 -0.569 1 98.94 202 VAL A C 1
ATOM 1544 O O . VAL A 1 202 ? -11.008 -9.883 0.614 1 98.94 202 VAL A O 1
ATOM 1547 N N . THR A 1 203 ? -10.25 -11.234 -0.978 1 98.94 203 THR A N 1
ATOM 1548 C CA . THR A 1 203 ? -9.914 -12.352 -0.096 1 98.94 203 THR A CA 1
ATOM 1549 C C . THR A 1 203 ? -8.438 -12.711 -0.223 1 98.94 203 THR A C 1
ATOM 1551 O O . THR A 1 203 ? -7.922 -12.852 -1.333 1 98.94 203 THR A O 1
ATOM 1554 N N . VAL A 1 204 ? -7.766 -12.789 0.885 1 99 204 VAL A N 1
ATOM 1555 C CA . VAL A 1 204 ? -6.406 -13.312 0.944 1 99 204 VAL A CA 1
ATOM 1556 C C . VAL A 1 204 ? -6.414 -14.688 1.613 1 99 204 VAL A C 1
ATOM 1558 O O . VAL A 1 204 ? -6.855 -14.828 2.756 1 99 204 VAL A O 1
ATOM 1561 N N . ILE A 1 205 ? -5.977 -15.711 0.877 1 99 205 ILE A N 1
ATOM 1562 C CA . ILE A 1 205 ? -5.867 -17.016 1.5 1 99 205 ILE A CA 1
ATOM 1563 C C . ILE A 1 205 ? -4.633 -17.062 2.396 1 99 205 ILE A C 1
ATOM 1565 O O . ILE A 1 205 ? -3.504 -17.156 1.906 1 99 205 ILE A O 1
ATOM 1569 N N . ILE A 1 206 ? -4.836 -17.078 3.691 1 98.94 206 ILE A N 1
ATOM 1570 C CA . ILE A 1 206 ? -3.807 -16.75 4.668 1 98.94 206 ILE A CA 1
ATOM 1571 C C . ILE A 1 206 ? -2.707 -17.812 4.648 1 98.94 206 ILE A C 1
ATOM 1573 O O . ILE A 1 206 ? -1.535 -17.5 4.871 1 98.94 206 ILE A O 1
ATOM 1577 N N . ASP A 1 207 ? -3.035 -19.078 4.375 1 98.94 207 ASP A N 1
ATOM 1578 C CA . ASP A 1 207 ? -2.031 -20.141 4.391 1 98.94 207 ASP A CA 1
ATOM 1579 C C . ASP A 1 207 ? -1.512 -20.422 2.98 1 98.94 207 ASP A C 1
ATOM 1581 O O . ASP A 1 207 ? -0.773 -21.391 2.768 1 98.94 207 ASP A O 1
ATOM 1585 N N . ALA A 1 208 ? -1.889 -19.609 1.974 1 98.94 208 ALA A N 1
ATOM 1586 C CA . ALA A 1 208 ? -1.318 -19.609 0.628 1 98.94 208 ALA A CA 1
ATOM 1587 C C . ALA A 1 208 ? -0.624 -18.297 0.315 1 98.94 208 ALA A C 1
ATOM 1589 O O . ALA A 1 208 ? -0.486 -17.922 -0.852 1 98.94 208 ALA A O 1
ATOM 1590 N N . THR A 1 209 ? -0.321 -17.547 1.327 1 98.94 209 THR A N 1
ATOM 1591 C CA . THR A 1 209 ? 0.502 -16.344 1.312 1 98.94 209 THR A CA 1
ATOM 1592 C C . THR A 1 209 ? 1.586 -16.422 2.383 1 98.94 209 THR A C 1
ATOM 1594 O O . THR A 1 209 ? 1.422 -17.109 3.395 1 98.94 209 THR A O 1
ATOM 1597 N N . ALA A 1 210 ? 2.652 -15.766 2.072 1 98.81 210 ALA A N 1
ATOM 1598 C CA . ALA A 1 210 ? 3.738 -15.898 3.041 1 98.81 210 ALA A CA 1
ATOM 1599 C C . ALA A 1 210 ? 4.609 -14.641 3.061 1 98.81 210 ALA A C 1
ATOM 1601 O O . ALA A 1 210 ? 4.566 -13.836 2.129 1 98.81 210 ALA A O 1
ATOM 1602 N N . ALA A 1 211 ? 5.309 -14.508 4.137 1 98.75 211 ALA A N 1
ATOM 1603 C CA . ALA A 1 211 ? 6.371 -13.523 4.359 1 98.75 211 ALA A CA 1
ATOM 1604 C C . ALA A 1 211 ? 7.652 -14.203 4.836 1 98.75 211 ALA A C 1
ATOM 1606 O O . ALA A 1 211 ? 7.734 -15.438 4.871 1 98.75 211 ALA A O 1
ATOM 1607 N N . ALA A 1 212 ? 8.672 -13.422 5.094 1 98.25 212 ALA A N 1
ATOM 1608 C CA . ALA A 1 212 ? 9.953 -13.945 5.539 1 98.25 212 ALA A CA 1
ATOM 1609 C C . ALA A 1 212 ? 9.836 -14.617 6.902 1 98.25 212 ALA A C 1
ATOM 1611 O O . ALA A 1 212 ? 10.523 -15.602 7.184 1 98.25 212 ALA A O 1
ATOM 1612 N N . ARG A 1 213 ? 8.891 -14.055 7.727 1 97.81 213 ARG A N 1
ATOM 1613 C CA . ARG A 1 213 ? 8.672 -14.562 9.078 1 97.81 213 ARG A CA 1
ATOM 1614 C C . ARG A 1 213 ? 7.184 -14.562 9.422 1 97.81 213 ARG A C 1
ATOM 1616 O O . ARG A 1 213 ? 6.426 -13.727 8.922 1 97.81 213 ARG A O 1
ATOM 1623 N N . PRO A 1 214 ? 6.777 -15.469 10.305 1 98 214 PRO A N 1
ATOM 1624 C CA . PRO A 1 214 ? 5.359 -15.562 10.656 1 98 214 PRO A CA 1
ATOM 1625 C C . PRO A 1 214 ? 4.82 -14.266 11.273 1 98 214 PRO A C 1
ATOM 1627 O O . PRO A 1 214 ? 3.682 -13.883 10.992 1 98 214 PRO A O 1
ATOM 1630 N N . GLU A 1 215 ? 5.66 -13.625 12.086 1 97.94 215 GLU A N 1
ATOM 1631 C CA . GLU A 1 215 ? 5.203 -12.406 12.742 1 97.94 215 GLU A CA 1
ATOM 1632 C C . GLU A 1 215 ? 4.93 -11.297 11.719 1 97.94 215 GLU A C 1
ATOM 1634 O O . GLU A 1 215 ? 3.979 -10.531 11.875 1 97.94 215 GLU A O 1
ATOM 1639 N N . ILE A 1 216 ? 5.758 -11.211 10.703 1 98.62 216 ILE A N 1
ATOM 1640 C CA . ILE A 1 216 ? 5.57 -10.242 9.633 1 98.62 216 ILE A CA 1
ATOM 1641 C C . ILE A 1 216 ? 4.301 -10.578 8.852 1 98.62 216 ILE A C 1
ATOM 1643 O O . ILE A 1 216 ? 3.484 -9.695 8.57 1 98.62 216 ILE A O 1
ATOM 1647 N N . HIS A 1 217 ? 4.133 -11.82 8.586 1 98.81 217 HIS A N 1
ATOM 1648 C CA . HIS A 1 217 ? 2.949 -12.305 7.883 1 98.81 217 HIS A CA 1
ATOM 1649 C C . HIS A 1 217 ? 1.675 -11.953 8.641 1 98.81 217 HIS A C 1
ATOM 1651 O O . HIS A 1 217 ? 0.783 -11.305 8.102 1 98.81 217 HIS A O 1
ATOM 1657 N N . LEU A 1 218 ? 1.616 -12.219 9.875 1 98.69 218 LEU A N 1
ATOM 1658 C CA . LEU A 1 218 ? 0.397 -12.102 10.664 1 98.69 218 LEU A CA 1
ATOM 1659 C C . LEU A 1 218 ? 0.07 -10.641 10.945 1 98.69 218 LEU A C 1
ATOM 1661 O O . LEU A 1 218 ? -1.103 -10.266 11.016 1 98.69 218 LEU A O 1
ATOM 1665 N N . SER A 1 219 ? 1.085 -9.82 11.164 1 98.69 219 SER A N 1
ATOM 1666 C CA . SER A 1 219 ? 0.834 -8.398 11.383 1 98.69 219 SER A CA 1
ATOM 1667 C C . SER A 1 219 ? 0.206 -7.758 10.156 1 98.69 219 SER A C 1
ATOM 1669 O O . SER A 1 219 ? -0.693 -6.922 10.273 1 98.69 219 SER A O 1
ATOM 1671 N N . ASN A 1 220 ? 0.665 -8.164 9.008 1 98.88 220 ASN A N 1
ATOM 1672 C CA . ASN A 1 220 ? 0.113 -7.613 7.773 1 98.88 220 ASN A CA 1
ATOM 1673 C C . ASN A 1 220 ? -1.275 -8.18 7.48 1 98.88 220 ASN A C 1
ATOM 1675 O O . ASN A 1 220 ? -2.135 -7.473 6.949 1 98.88 220 ASN A O 1
ATOM 1679 N N . ILE A 1 221 ? -1.522 -9.391 7.809 1 98.94 221 ILE A N 1
ATOM 1680 C CA . ILE A 1 221 ? -2.854 -9.977 7.699 1 98.94 221 ILE A CA 1
ATOM 1681 C C . ILE A 1 221 ? -3.834 -9.195 8.578 1 98.94 221 ILE A C 1
ATOM 1683 O O . ILE A 1 221 ? -4.934 -8.859 8.133 1 98.94 221 ILE A O 1
ATOM 1687 N N . ARG A 1 222 ? -3.43 -8.906 9.789 1 98.5 222 ARG A N 1
ATOM 1688 C CA . ARG A 1 222 ? -4.258 -8.125 10.703 1 98.5 222 ARG A CA 1
ATOM 1689 C C . ARG A 1 222 ? -4.625 -6.777 10.094 1 98.5 222 ARG A C 1
ATOM 1691 O O . ARG A 1 222 ? -5.789 -6.375 10.125 1 98.5 222 ARG A O 1
ATOM 1698 N N . ASP A 1 223 ? -3.65 -6.109 9.57 1 98.69 223 ASP A N 1
ATOM 1699 C CA . ASP A 1 223 ? -3.887 -4.793 8.984 1 98.69 223 ASP A CA 1
ATOM 1700 C C . ASP A 1 223 ? -4.859 -4.883 7.809 1 98.69 223 ASP A C 1
ATOM 1702 O O . ASP A 1 223 ? -5.73 -4.023 7.648 1 98.69 223 ASP A O 1
ATOM 1706 N N . MET A 1 224 ? -4.707 -5.895 6.961 1 98.88 224 MET A N 1
ATOM 1707 C CA . MET A 1 224 ? -5.586 -6.051 5.805 1 98.88 224 MET A CA 1
ATOM 1708 C C . MET A 1 224 ? -7.008 -6.375 6.246 1 98.88 224 MET A C 1
ATOM 1710 O O . MET A 1 224 ? -7.973 -5.879 5.66 1 98.88 224 MET A O 1
ATOM 1714 N N . LYS A 1 225 ? -7.164 -7.152 7.309 1 98.75 225 LYS A N 1
ATOM 1715 C CA . LYS A 1 225 ? -8.492 -7.422 7.852 1 98.75 225 LYS A CA 1
ATOM 1716 C C . LYS A 1 225 ? -9.18 -6.129 8.289 1 98.75 225 LYS A C 1
ATOM 1718 O O . LYS A 1 225 ? -10.391 -5.973 8.117 1 98.75 225 LYS A O 1
ATOM 1723 N N . ASN A 1 226 ? -8.406 -5.234 8.766 1 97.94 226 ASN A N 1
ATOM 1724 C CA . ASN A 1 226 ? -8.93 -3.994 9.32 1 97.94 226 ASN A CA 1
ATOM 1725 C C . ASN A 1 226 ? -9.492 -3.086 8.234 1 97.94 226 ASN A C 1
ATOM 1727 O O . ASN A 1 226 ? -10.188 -2.111 8.523 1 97.94 226 ASN A O 1
ATOM 1731 N N . ILE A 1 227 ? -9.242 -3.461 7.016 1 98.19 227 ILE A N 1
ATOM 1732 C CA . ILE A 1 227 ? -9.82 -2.648 5.945 1 98.19 227 ILE A CA 1
ATOM 1733 C C . ILE A 1 227 ? -10.805 -3.486 5.133 1 98.19 227 ILE A C 1
ATOM 1735 O O . ILE A 1 227 ? -10.984 -3.25 3.936 1 98.19 227 ILE A O 1
ATOM 1739 N N . GLY A 1 228 ? -11.32 -4.508 5.688 1 98.12 228 GLY A N 1
ATOM 1740 C CA . GLY A 1 228 ? -12.461 -5.207 5.117 1 98.12 228 GLY A CA 1
ATOM 1741 C C . GLY A 1 228 ? -12.062 -6.438 4.32 1 98.12 228 GLY A C 1
ATOM 1742 O O . GLY A 1 228 ? -12.898 -7.047 3.652 1 98.12 228 GLY A O 1
ATOM 1743 N N . VAL A 1 229 ? -10.82 -6.867 4.363 1 98.88 229 VAL A N 1
ATOM 1744 C CA . VAL A 1 229 ? -10.336 -8.016 3.602 1 98.88 229 VAL A CA 1
ATOM 1745 C C . VAL A 1 229 ? -10.617 -9.305 4.371 1 98.88 229 VAL A C 1
ATOM 1747 O O . VAL A 1 229 ? -10.391 -9.375 5.582 1 98.88 229 VAL A O 1
ATOM 1750 N N . GLU A 1 230 ? -11.18 -10.297 3.684 1 98.81 230 GLU A N 1
ATOM 1751 C CA . GLU A 1 230 ? -11.344 -11.625 4.27 1 98.81 230 GLU A CA 1
ATOM 1752 C C . GLU A 1 230 ? -10.055 -12.438 4.16 1 98.81 230 GLU A C 1
ATOM 1754 O O . GLU A 1 230 ? -9.359 -12.383 3.141 1 98.81 230 GLU A O 1
ATOM 1759 N N . THR A 1 231 ? -9.75 -13.18 5.211 1 98.88 231 THR A N 1
ATOM 1760 C CA . THR A 1 231 ? -8.477 -13.891 5.203 1 98.88 231 THR A CA 1
ATOM 1761 C C . THR A 1 231 ? -8.672 -15.336 5.66 1 98.88 231 THR A C 1
ATOM 1763 O O . THR A 1 231 ? -8.047 -15.773 6.633 1 98.88 231 THR A O 1
ATOM 1766 N N . PRO A 1 232 ? -9.43 -16.141 4.945 1 98.94 232 PRO A N 1
ATOM 1767 C CA . PRO A 1 232 ? -9.625 -17.547 5.305 1 98.94 232 PRO A CA 1
ATOM 1768 C C . PRO A 1 232 ? -8.406 -18.422 5 1 98.94 232 PRO A C 1
ATOM 1770 O O . PRO A 1 232 ? -7.539 -18.016 4.223 1 98.94 232 PRO A O 1
ATOM 1773 N N . THR A 1 233 ? -8.359 -19.562 5.613 1 98.88 233 THR A N 1
ATOM 1774 C CA . THR A 1 233 ? -7.488 -20.625 5.133 1 98.88 233 THR A CA 1
ATOM 1775 C C . THR A 1 233 ? -8.031 -21.234 3.842 1 98.88 233 THR A C 1
ATOM 1777 O O . THR A 1 233 ? -9.188 -21 3.482 1 98.88 233 THR A O 1
ATOM 1780 N N . LEU A 1 234 ? -7.152 -21.969 3.199 1 98.88 234 LEU A N 1
ATOM 1781 C CA . LEU A 1 234 ? -7.609 -22.656 1.999 1 98.88 234 LEU A CA 1
ATOM 1782 C C . LEU A 1 234 ? -8.766 -23.594 2.322 1 98.88 234 LEU A C 1
ATOM 1784 O O . LEU A 1 234 ? -9.742 -23.672 1.57 1 98.88 234 LEU A O 1
ATOM 1788 N N . GLU A 1 235 ? -8.695 -24.281 3.412 1 98.62 235 GLU A N 1
ATOM 1789 C CA . GLU A 1 235 ? -9.742 -25.203 3.814 1 98.62 235 GLU A CA 1
ATOM 1790 C C . GLU A 1 235 ? -11.078 -24.484 4.016 1 98.62 235 GLU A C 1
ATOM 1792 O O . GLU A 1 235 ? -12.117 -24.953 3.551 1 98.62 235 GLU A O 1
ATOM 1797 N N . GLU A 1 236 ? -11.047 -23.328 4.672 1 98.44 236 GLU A N 1
ATOM 1798 C CA . GLU A 1 236 ? -12.25 -22.547 4.895 1 98.44 236 GLU A CA 1
ATOM 1799 C C . GLU A 1 236 ? -12.82 -22.016 3.58 1 98.44 236 GLU A C 1
ATOM 1801 O O . GLU A 1 236 ? -14.039 -21.922 3.412 1 98.44 236 GLU A O 1
ATOM 1806 N N . TRP A 1 237 ? -11.953 -21.688 2.654 1 97.81 237 TRP A N 1
ATOM 1807 C CA . TRP A 1 237 ? -12.375 -21.125 1.373 1 97.81 237 TRP A CA 1
ATOM 1808 C C . TRP A 1 237 ? -12.969 -22.203 0.473 1 97.81 237 TRP A C 1
ATOM 1810 O O . TRP A 1 237 ? -13.867 -21.938 -0.323 1 97.81 237 TRP A O 1
ATOM 1820 N N . ARG A 1 238 ? -12.508 -23.375 0.61 1 94.38 238 ARG A N 1
ATOM 1821 C CA . ARG A 1 238 ? -12.961 -24.5 -0.193 1 94.38 238 ARG A CA 1
ATOM 1822 C C . ARG A 1 238 ? -14.383 -24.906 0.192 1 94.38 238 ARG A C 1
ATOM 1824 O O . ARG A 1 238 ? -15.125 -25.453 -0.63 1 94.38 238 ARG A O 1
ATOM 1831 N N . ARG A 1 239 ? -14.781 -24.688 1.408 1 86.31 239 ARG A N 1
ATOM 1832 C CA . ARG A 1 239 ? -16.094 -25.094 1.89 1 86.31 239 ARG A CA 1
ATOM 1833 C C . ARG A 1 239 ? -17.188 -24.188 1.326 1 86.31 239 ARG A C 1
ATOM 1835 O O . ARG A 1 239 ? -16.938 -23 1.057 1 86.31 239 ARG A O 1
ATOM 1842 N N . MET B 1 1 ? -53.438 23.047 -51.219 1 26.56 1 MET B N 1
ATOM 1843 C CA . MET B 1 1 ? -52.812 24.375 -51.125 1 26.56 1 MET B CA 1
ATOM 1844 C C . MET B 1 1 ? -52.375 24.703 -49.719 1 26.56 1 MET B C 1
ATOM 1846 O O . MET B 1 1 ? -51.531 25.547 -49.5 1 26.56 1 MET B O 1
ATOM 1850 N N . SER B 1 2 ? -53.125 24.234 -48.656 1 26.23 2 SER B N 1
ATOM 1851 C CA . SER B 1 2 ? -53.25 24.906 -47.344 1 26.23 2 SER B CA 1
ATOM 1852 C C . SER B 1 2 ? -52.062 24.547 -46.469 1 26.23 2 SER B C 1
ATOM 1854 O O . SER B 1 2 ? -51.906 25.125 -45.375 1 26.23 2 SER B O 1
ATOM 1856 N N . CYS B 1 3 ? -51.5 23.328 -46.562 1 27.75 3 CYS B N 1
ATOM 1857 C CA . CYS B 1 3 ? -50.688 22.688 -45.5 1 27.75 3 CYS B CA 1
ATOM 1858 C C . CYS B 1 3 ? -49.312 23.312 -45.406 1 27.75 3 CYS B C 1
ATOM 1860 O O . CYS B 1 3 ? -48.469 22.844 -44.656 1 27.75 3 CYS B O 1
ATOM 1862 N N . LEU B 1 4 ? -48.875 24.203 -46.469 1 27.8 4 LEU B N 1
ATOM 1863 C CA . LEU B 1 4 ? -47.469 24.562 -46.781 1 27.8 4 LEU B CA 1
ATOM 1864 C C . LEU B 1 4 ? -46.938 25.609 -45.812 1 27.8 4 LEU B C 1
ATOM 1866 O O . LEU B 1 4 ? -45.75 25.859 -45.75 1 27.8 4 LEU B O 1
ATOM 1870 N N . LEU B 1 5 ? -47.875 26.422 -45.125 1 27.73 5 LEU B N 1
ATOM 1871 C CA . LEU B 1 5 ? -47.5 27.797 -44.75 1 27.73 5 LEU B CA 1
ATOM 1872 C C . LEU B 1 5 ? -46.688 27.797 -43.5 1 27.73 5 LEU B C 1
ATOM 1874 O O . LEU B 1 5 ? -45.875 28.719 -43.281 1 27.73 5 LEU B O 1
ATOM 1878 N N . VAL B 1 6 ? -46.906 26.828 -42.531 1 31.03 6 VAL B N 1
ATOM 1879 C CA . VAL B 1 6 ? -46.656 27.188 -41.125 1 31.03 6 VAL B CA 1
ATOM 1880 C C . VAL B 1 6 ? -45.156 27.125 -40.812 1 31.03 6 VAL B C 1
ATOM 1882 O O . VAL B 1 6 ? -44.75 27.281 -39.688 1 31.03 6 VAL B O 1
ATOM 1885 N N . LEU B 1 7 ? -44.219 26.75 -41.812 1 28.33 7 LEU B N 1
ATOM 1886 C CA . LEU B 1 7 ? -42.875 26.328 -41.5 1 28.33 7 LEU B CA 1
ATOM 1887 C C . LEU B 1 7 ? -42 27.547 -41.156 1 28.33 7 LEU B C 1
ATOM 1889 O O . LEU B 1 7 ? -40.875 27.391 -40.656 1 28.33 7 LEU B O 1
ATOM 1893 N N . LEU B 1 8 ? -42.344 28.812 -41.625 1 28.44 8 LEU B N 1
ATOM 1894 C CA . LEU B 1 8 ? -41.375 29.859 -41.875 1 28.44 8 LEU B CA 1
ATOM 1895 C C . LEU B 1 8 ? -40.969 30.531 -40.594 1 28.44 8 LEU B C 1
ATOM 1897 O O . LEU B 1 8 ? -39.875 31.109 -40.5 1 28.44 8 LEU B O 1
ATOM 1901 N N . LEU B 1 9 ? -41.875 30.734 -39.625 1 30.06 9 LEU B N 1
ATOM 1902 C CA . LEU B 1 9 ? -41.75 31.922 -38.781 1 30.06 9 LEU B CA 1
ATOM 1903 C C . LEU B 1 9 ? -40.688 31.719 -37.719 1 30.06 9 LEU B C 1
ATOM 1905 O O . LEU B 1 9 ? -40.25 32.656 -37.062 1 30.06 9 LEU B O 1
ATOM 1909 N N . SER B 1 10 ? -40.438 30.453 -37.219 1 30.56 10 SER B N 1
ATOM 1910 C CA . SER B 1 10 ? -39.906 30.328 -35.875 1 30.56 10 SER B CA 1
ATOM 1911 C C . SER B 1 10 ? -38.406 30.625 -35.844 1 30.56 10 SER B C 1
ATOM 1913 O O . SER B 1 10 ? -37.75 30.438 -34.812 1 30.56 10 SER B O 1
ATOM 1915 N N . LEU B 1 11 ? -37.688 31 -37 1 35.12 11 LEU B N 1
ATOM 1916 C CA . LEU B 1 11 ? -36.25 31.031 -37.062 1 35.12 11 LEU B CA 1
ATOM 1917 C C . LEU B 1 11 ? -35.688 32.281 -36.406 1 35.12 11 LEU B C 1
ATOM 1919 O O . LEU B 1 11 ? -34.5 32.375 -36.125 1 35.12 11 LEU B O 1
ATOM 1923 N N . ASP B 1 12 ? -36.5 33.375 -36.406 1 29.12 12 ASP B N 1
ATOM 1924 C CA . ASP B 1 12 ? -35.875 34.688 -36.312 1 29.12 12 ASP B CA 1
ATOM 1925 C C . ASP B 1 12 ? -35.406 35 -34.906 1 29.12 12 ASP B C 1
ATOM 1927 O O . ASP B 1 12 ? -34.469 35.781 -34.719 1 29.12 12 ASP B O 1
ATOM 1931 N N . LYS B 1 13 ? -36.188 34.594 -33.906 1 35.97 13 LYS B N 1
ATOM 1932 C CA . LYS B 1 13 ? -36 35.25 -32.625 1 35.97 13 LYS B CA 1
ATOM 1933 C C . LYS B 1 13 ? -34.688 34.781 -31.969 1 35.97 13 LYS B C 1
ATOM 1935 O O . LYS B 1 13 ? -34.312 35.281 -30.922 1 35.97 13 LYS B O 1
ATOM 1940 N N . PHE B 1 14 ? -34.125 33.656 -32.469 1 31.36 14 PHE B N 1
ATOM 1941 C CA . PHE B 1 14 ? -33 33.062 -31.766 1 31.36 14 PHE B CA 1
ATOM 1942 C C . PHE B 1 14 ? -31.719 33.844 -32.031 1 31.36 14 PHE B C 1
ATOM 1944 O O . PHE B 1 14 ? -30.812 33.875 -31.188 1 31.36 14 PHE B O 1
ATOM 1951 N N . LEU B 1 15 ? -31.625 34.594 -33.125 1 33.72 15 LEU B N 1
ATOM 1952 C CA . LEU B 1 15 ? -30.359 35.188 -33.531 1 33.72 15 LEU B CA 1
ATOM 1953 C C . LEU B 1 15 ? -30.047 36.406 -32.656 1 33.72 15 LEU B C 1
ATOM 1955 O O . LEU B 1 15 ? -28.891 36.688 -32.344 1 33.72 15 LEU B O 1
ATOM 1959 N N . LEU B 1 16 ? -31.125 37.125 -32.344 1 32.97 16 LEU B N 1
ATOM 1960 C CA . LEU B 1 16 ? -30.859 38.469 -31.812 1 32.97 16 LEU B CA 1
ATOM 1961 C C . LEU B 1 16 ? -30.203 38.406 -30.438 1 32.97 16 LEU B C 1
ATOM 1963 O O . LEU B 1 16 ? -29.438 39.281 -30.078 1 32.97 16 LEU B O 1
ATOM 1967 N N . HIS B 1 17 ? -30.703 37.438 -29.641 1 34.62 17 HIS B N 1
ATOM 1968 C CA . HIS B 1 17 ? -30.25 37.5 -28.25 1 34.62 17 HIS B CA 1
ATOM 1969 C C . HIS B 1 17 ? -28.766 37.188 -28.125 1 34.62 17 HIS B C 1
ATOM 1971 O O . HIS B 1 17 ? -28.141 37.5 -27.109 1 34.62 17 HIS B O 1
ATOM 1977 N N . TYR B 1 18 ? -28.188 36.531 -29.141 1 34.06 18 TYR B N 1
ATOM 1978 C CA . TYR B 1 18 ? -26.797 36.125 -29.078 1 34.06 18 TYR B CA 1
ATOM 1979 C C . TYR B 1 18 ? -25.875 37.312 -29.266 1 34.06 18 TYR B C 1
ATOM 1981 O O . TYR B 1 18 ? -24.734 37.312 -28.797 1 34.06 18 TYR B O 1
ATOM 1989 N N . LEU B 1 19 ? -26.328 38.312 -30.062 1 33.16 19 LEU B N 1
ATOM 1990 C CA . LEU B 1 19 ? -25.359 39.312 -30.438 1 33.16 19 LEU B CA 1
ATOM 1991 C C . LEU B 1 19 ? -25.094 40.281 -29.281 1 33.16 19 LEU B C 1
ATOM 1993 O O . LEU B 1 19 ? -24.062 40.938 -29.234 1 33.16 19 LEU B O 1
ATOM 1997 N N . LYS B 1 20 ? -26.156 40.625 -28.5 1 32.66 20 LYS B N 1
ATOM 1998 C CA . LYS B 1 20 ? -25.906 41.719 -27.562 1 32.66 20 LYS B CA 1
ATOM 1999 C C . LYS B 1 20 ? -24.891 41.281 -26.5 1 32.66 20 LYS B C 1
ATOM 2001 O O . LYS B 1 20 ? -24.406 42.125 -25.75 1 32.66 20 LYS B O 1
ATOM 2006 N N . LYS B 1 21 ? -24.875 39.969 -26.281 1 32.88 21 LYS B N 1
ATOM 2007 C CA . LYS B 1 21 ? -24.047 39.688 -25.109 1 32.88 21 LYS B CA 1
ATOM 2008 C C . LYS B 1 21 ? -22.562 39.875 -25.406 1 32.88 21 LYS B C 1
ATOM 2010 O O . LYS B 1 21 ? -21.719 39.656 -24.547 1 32.88 21 LYS B O 1
ATOM 2015 N N . ARG B 1 22 ? -22.25 40.031 -26.734 1 32.66 22 ARG B N 1
ATOM 2016 C CA . ARG B 1 22 ? -20.812 40 -26.984 1 32.66 22 ARG B CA 1
ATOM 2017 C C . ARG B 1 22 ? -20.125 41.25 -26.453 1 32.66 22 ARG B C 1
ATOM 2019 O O . ARG B 1 22 ? -18.906 41.281 -26.344 1 32.66 22 ARG B O 1
ATOM 2026 N N . TRP B 1 23 ? -20.844 42.344 -26.547 1 32 23 TRP B N 1
ATOM 2027 C CA . TRP B 1 23 ? -19.984 43.5 -26.578 1 32 23 TRP B CA 1
ATOM 2028 C C . TRP B 1 23 ? -19.344 43.75 -25.219 1 32 23 TRP B C 1
ATOM 2030 O O . TRP B 1 23 ? -18.203 44.25 -25.141 1 32 23 TRP B O 1
ATOM 2040 N N . LEU B 1 24 ? -20.141 43.75 -24.234 1 33.03 24 LEU B N 1
ATOM 2041 C CA . LEU B 1 24 ? -19.625 44.5 -23.078 1 33.03 24 LEU B CA 1
ATOM 2042 C C . LEU B 1 24 ? -18.562 43.688 -22.344 1 33.03 24 LEU B C 1
ATOM 2044 O O . LEU B 1 24 ? -18.859 43 -21.375 1 33.03 24 LEU B O 1
ATOM 2048 N N . SER B 1 25 ? -17.891 42.812 -23.078 1 31.22 25 SER B N 1
ATOM 2049 C CA . SER B 1 25 ? -17 42.094 -22.156 1 31.22 25 SER B CA 1
ATOM 2050 C C . SER B 1 25 ? -15.977 43.031 -21.547 1 31.22 25 SER B C 1
ATOM 2052 O O . SER B 1 25 ? -15.289 43.781 -22.281 1 31.22 25 SER B O 1
ATOM 2054 N N . PRO B 1 26 ? -16.234 43.531 -20.359 1 34.38 26 PRO B N 1
ATOM 2055 C CA . PRO B 1 26 ? -15.227 44.406 -19.75 1 34.38 26 PRO B CA 1
ATOM 2056 C C . PRO B 1 26 ? -13.82 43.812 -19.859 1 34.38 26 PRO B C 1
ATOM 2058 O O . PRO B 1 26 ? -13.648 42.594 -19.938 1 34.38 26 PRO B O 1
ATOM 2061 N N . ARG B 1 27 ? -12.938 44.531 -20.562 1 31.41 27 ARG B N 1
ATOM 2062 C CA . ARG B 1 27 ? -11.508 44.25 -20.594 1 31.41 27 ARG B CA 1
ATOM 2063 C C . ARG B 1 27 ? -10.984 43.906 -19.188 1 31.41 27 ARG B C 1
ATOM 2065 O O . ARG B 1 27 ? -11.031 44.75 -18.281 1 31.41 27 ARG B O 1
ATOM 2072 N N . ILE B 1 28 ? -11.297 42.719 -18.75 1 34.16 28 ILE B N 1
ATOM 2073 C CA . ILE B 1 28 ? -10.617 42.375 -17.5 1 34.16 28 ILE B CA 1
ATOM 2074 C C . ILE B 1 28 ? -9.117 42.594 -17.656 1 34.16 28 ILE B C 1
ATOM 2076 O O . ILE B 1 28 ? -8.5 42.125 -18.609 1 34.16 28 ILE B O 1
ATOM 2080 N N . SER B 1 29 ? -8.664 43.781 -17.219 1 30.48 29 SER B N 1
ATOM 2081 C CA . SER B 1 29 ? -7.23 44 -17.094 1 30.48 29 SER B CA 1
ATOM 2082 C C . SER B 1 29 ? -6.52 42.844 -16.453 1 30.48 29 SER B C 1
ATOM 2084 O O . SER B 1 29 ? -6.895 42.375 -15.375 1 30.48 29 SER B O 1
ATOM 2086 N N . THR B 1 30 ? -6.184 41.875 -17.297 1 33.25 30 THR B N 1
ATOM 2087 C CA . THR B 1 30 ? -5.363 40.75 -16.844 1 33.25 30 THR B CA 1
ATOM 2088 C C . THR B 1 30 ? -4.102 41.25 -16.141 1 33.25 30 THR B C 1
ATOM 2090 O O . THR B 1 30 ? -3.268 41.938 -16.766 1 33.25 30 THR B O 1
ATOM 2093 N N . SER B 1 31 ? -4.234 41.688 -14.922 1 32.62 31 SER B N 1
ATOM 2094 C CA . SER B 1 31 ? -2.979 41.875 -14.195 1 32.62 31 SER B CA 1
ATOM 2095 C C . SER B 1 31 ? -2.07 40.656 -14.352 1 32.62 31 SER B C 1
ATOM 2097 O O . SER B 1 31 ? -2.537 39.5 -14.32 1 32.62 31 SER B O 1
ATOM 2099 N N . PRO B 1 32 ? -0.924 40.875 -15.023 1 33.66 32 PRO B N 1
ATOM 2100 C CA . PRO B 1 32 ? 0.001 39.75 -15.219 1 33.66 32 PRO B CA 1
ATOM 2101 C C . PRO B 1 32 ? 0.203 38.938 -13.945 1 33.66 32 PRO B C 1
ATOM 2103 O O . PRO B 1 32 ? 0.359 39.5 -12.859 1 33.66 32 PRO B O 1
ATOM 2106 N N . SER B 1 33 ? -0.454 37.812 -13.906 1 35.03 33 SER B N 1
ATOM 2107 C CA . SER B 1 33 ? -0.164 36.844 -12.859 1 35.03 33 SER B CA 1
ATOM 2108 C C . SER B 1 33 ? 1.337 36.625 -12.703 1 35.03 33 SER B C 1
ATOM 2110 O O . SER B 1 33 ? 2.027 36.312 -13.672 1 35.03 33 SER B O 1
ATOM 2112 N N . LYS B 1 34 ? 1.956 37.5 -11.836 1 36.44 34 LYS B N 1
ATOM 2113 C CA . LYS B 1 34 ? 3.346 37.219 -11.484 1 36.44 34 LYS B CA 1
ATOM 2114 C C . LYS B 1 34 ? 3.609 35.75 -11.359 1 36.44 34 LYS B C 1
ATOM 2116 O O . LYS B 1 34 ? 2.896 35.031 -10.648 1 36.44 34 LYS B O 1
ATOM 2121 N N . SER B 1 35 ? 4.105 35.188 -12.336 1 33.06 35 SER B N 1
ATOM 2122 C CA . SER B 1 35 ? 4.539 33.812 -12.438 1 33.06 35 SER B CA 1
ATOM 2123 C C . SER B 1 35 ? 5.336 33.406 -11.203 1 33.06 35 SER B C 1
ATOM 2125 O O . SER B 1 35 ? 6.141 34.188 -10.688 1 33.06 35 SER B O 1
ATOM 2127 N N . ARG B 1 36 ? 4.898 32.312 -10.57 1 30.05 36 ARG B N 1
ATOM 2128 C CA . ARG B 1 36 ? 5.535 31.641 -9.438 1 30.05 36 ARG B CA 1
ATOM 2129 C C . ARG B 1 36 ? 7.031 31.453 -9.68 1 30.05 36 ARG B C 1
ATOM 2131 O O . ARG B 1 36 ? 7.738 30.891 -8.836 1 30.05 36 ARG B O 1
ATOM 2138 N N . ARG B 1 37 ? 7.504 31.656 -10.977 1 38.38 37 ARG B N 1
ATOM 2139 C CA . ARG B 1 37 ? 8.945 31.594 -11.164 1 38.38 37 ARG B CA 1
ATOM 2140 C C . ARG B 1 37 ? 9.672 32.562 -10.25 1 38.38 37 ARG B C 1
ATOM 2142 O O . ARG B 1 37 ? 10.828 32.344 -9.883 1 38.38 37 ARG B O 1
ATOM 2149 N N . SER B 1 38 ? 9.016 33.688 -10.047 1 33.81 38 SER B N 1
ATOM 2150 C CA . SER B 1 38 ? 9.711 34.719 -9.289 1 33.81 38 SER B CA 1
ATOM 2151 C C . SER B 1 38 ? 9.781 34.375 -7.809 1 33.81 38 SER B C 1
ATOM 2153 O O . SER B 1 38 ? 10.688 34.812 -7.102 1 33.81 38 SER B O 1
ATOM 2155 N N . MET B 1 39 ? 8.758 33.656 -7.363 1 31.77 39 MET B N 1
ATOM 2156 C CA . MET B 1 39 ? 8.898 33.344 -5.941 1 31.77 39 MET B CA 1
ATOM 2157 C C . MET B 1 39 ? 10.008 32.312 -5.711 1 31.77 39 MET B C 1
ATOM 2159 O O . MET B 1 39 ? 10.438 32.125 -4.574 1 31.77 39 MET B O 1
ATOM 2163 N N . ALA B 1 40 ? 10.297 31.422 -6.746 1 39.25 40 ALA B N 1
ATOM 2164 C CA . ALA B 1 40 ? 11.383 30.469 -6.516 1 39.25 40 ALA B CA 1
ATOM 2165 C C . ALA B 1 40 ? 12.719 31.188 -6.355 1 39.25 40 ALA B C 1
ATOM 2167 O O . ALA B 1 40 ? 13.703 30.594 -5.918 1 39.25 40 ALA B O 1
ATOM 2168 N N . ALA B 1 41 ? 12.906 32.312 -6.875 1 34.66 41 ALA B N 1
ATOM 2169 C CA . ALA B 1 41 ? 14.219 32.938 -6.891 1 34.66 41 ALA B CA 1
ATOM 2170 C C . ALA B 1 41 ? 14.562 33.562 -5.527 1 34.66 41 ALA B C 1
ATOM 2172 O O . ALA B 1 41 ? 15.727 33.781 -5.215 1 34.66 41 ALA B O 1
ATOM 2173 N N . ALA B 1 42 ? 13.672 34.062 -4.75 1 36.75 42 ALA B N 1
ATOM 2174 C CA . ALA B 1 42 ? 14.102 34.812 -3.564 1 36.75 42 ALA B CA 1
ATOM 2175 C C . ALA B 1 42 ? 14.656 33.844 -2.506 1 36.75 42 ALA B C 1
ATOM 2177 O O . ALA B 1 42 ? 15.32 34.281 -1.562 1 36.75 42 ALA B O 1
ATOM 2178 N N . ALA B 1 43 ? 14.117 32.75 -2.326 1 35 43 ALA B N 1
ATOM 2179 C CA . ALA B 1 43 ? 14.625 31.938 -1.219 1 35 43 ALA B CA 1
ATOM 2180 C C . ALA B 1 43 ? 15.961 31.281 -1.576 1 35 43 ALA B C 1
ATOM 2182 O O . ALA B 1 43 ? 16.266 30.188 -1.116 1 35 43 ALA B O 1
ATOM 2183 N N . ALA B 1 44 ? 16.703 31.75 -2.502 1 37.97 44 ALA B N 1
ATOM 2184 C CA . ALA B 1 44 ? 18.062 31.266 -2.721 1 37.97 44 ALA B CA 1
ATOM 2185 C C . ALA B 1 44 ? 18.969 31.609 -1.537 1 37.97 44 ALA B C 1
ATOM 2187 O O . ALA B 1 44 ? 19.969 32.312 -1.692 1 37.97 44 ALA B O 1
ATOM 2188 N N . GLY B 1 45 ? 18.484 31.828 -0.357 1 36 45 GLY B N 1
ATOM 2189 C CA . GLY B 1 45 ? 19.578 31.891 0.595 1 36 45 GLY B CA 1
ATOM 2190 C C . GLY B 1 45 ? 20.422 30.625 0.606 1 36 45 GLY B C 1
ATOM 2191 O O . GLY B 1 45 ? 20 29.578 0.136 1 36 45 GLY B O 1
ATOM 2192 N N . GLY B 1 46 ? 21.688 30.594 0.959 1 42.25 46 GLY B N 1
ATOM 2193 C CA . GLY B 1 46 ? 22.734 29.578 0.917 1 42.25 46 GLY B CA 1
ATOM 2194 C C . GLY B 1 46 ? 22.219 28.188 1.268 1 42.25 46 GLY B C 1
ATOM 2195 O O . GLY B 1 46 ? 22.75 27.188 0.786 1 42.25 46 GLY B O 1
ATOM 2196 N N . GLY B 1 47 ? 21.531 27.922 2.449 1 43.97 47 GLY B N 1
ATOM 2197 C CA . GLY B 1 47 ? 20.984 26.688 2.979 1 43.97 47 GLY B CA 1
ATOM 2198 C C . GLY B 1 47 ? 19.828 26.141 2.16 1 43.97 47 GLY B C 1
ATOM 2199 O O . GLY B 1 47 ? 19.266 25.094 2.482 1 43.97 47 GLY B O 1
ATOM 2200 N N . GLY B 1 48 ? 19.141 26.875 1.333 1 51.91 48 GLY B N 1
ATOM 2201 C CA . GLY B 1 48 ? 17.922 26.766 0.546 1 51.91 48 GLY B CA 1
ATOM 2202 C C . GLY B 1 48 ? 18 25.703 -0.538 1 51.91 48 GLY B C 1
ATOM 2203 O O . GLY B 1 48 ? 17.016 25.047 -0.838 1 51.91 48 GLY B O 1
ATOM 2204 N N . ALA B 1 49 ? 19.188 25.438 -0.977 1 63.19 49 ALA B N 1
ATOM 2205 C CA . ALA B 1 49 ? 19.422 24.594 -2.145 1 63.19 49 ALA B CA 1
ATOM 2206 C C . ALA B 1 49 ? 19.266 23.109 -1.79 1 63.19 49 ALA B C 1
ATOM 2208 O O . ALA B 1 49 ? 18.75 22.328 -2.594 1 63.19 49 ALA B O 1
ATOM 2209 N N . LYS B 1 50 ? 19.531 22.906 -0.459 1 77.25 50 LYS B N 1
ATOM 2210 C CA . LYS B 1 50 ? 19.594 21.5 -0.042 1 77.25 50 LYS B CA 1
ATOM 2211 C C . LYS B 1 50 ? 18.219 20.875 0.004 1 77.25 50 LYS B C 1
ATOM 2213 O O . LYS B 1 50 ? 18.047 19.688 -0.313 1 77.25 50 LYS B O 1
ATOM 2218 N N . TRP B 1 51 ? 17.266 21.719 0.227 1 93.44 51 TRP B N 1
ATOM 2219 C CA . TRP B 1 51 ? 15.938 21.188 0.498 1 93.44 51 TRP B CA 1
ATOM 2220 C C . TRP B 1 51 ? 14.953 21.578 -0.604 1 93.44 51 TRP B C 1
ATOM 2222 O O . TRP B 1 51 ? 13.758 21.281 -0.517 1 93.44 51 TRP B O 1
ATOM 2232 N N . SER B 1 52 ? 15.438 22.188 -1.674 1 94.62 52 SER B N 1
ATOM 2233 C CA . SER B 1 52 ? 14.57 22.719 -2.719 1 94.62 52 SER B CA 1
ATOM 2234 C C . SER B 1 52 ? 13.875 21.609 -3.484 1 94.62 52 SER B C 1
ATOM 2236 O O . SER B 1 52 ? 12.852 21.844 -4.141 1 94.62 52 SER B O 1
ATOM 2238 N N . GLU B 1 53 ? 14.383 20.469 -3.387 1 98.38 53 GLU B N 1
ATOM 2239 C CA . GLU B 1 53 ? 13.797 19.328 -4.098 1 98.38 53 GLU B CA 1
ATOM 2240 C C . GLU B 1 53 ? 13.031 18.422 -3.143 1 98.38 53 GLU B C 1
ATOM 2242 O O . GLU B 1 53 ? 12.82 17.25 -3.438 1 98.38 53 GLU B O 1
ATOM 2247 N N . THR B 1 54 ? 12.672 18.953 -1.95 1 98.75 54 THR B N 1
ATOM 2248 C CA . THR B 1 54 ? 12 18.156 -0.923 1 98.75 54 THR B CA 1
ATOM 2249 C C . THR B 1 54 ? 10.602 18.688 -0.655 1 98.75 54 THR B C 1
ATOM 2251 O O . THR B 1 54 ? 10.398 19.906 -0.588 1 98.75 54 THR B O 1
ATOM 2254 N N . ALA B 1 55 ? 9.648 17.844 -0.562 1 98.94 55 ALA B N 1
ATOM 2255 C CA . ALA B 1 55 ? 8.312 18.172 -0.084 1 98.94 55 ALA B CA 1
ATOM 2256 C C . ALA B 1 55 ? 7.965 17.391 1.177 1 98.94 55 ALA B C 1
ATOM 2258 O O . ALA B 1 55 ? 8.383 16.234 1.334 1 98.94 55 ALA B O 1
ATOM 2259 N N . MET B 1 56 ? 7.25 18.016 2.062 1 98.94 56 MET B N 1
ATOM 2260 C CA . MET B 1 56 ? 6.648 17.328 3.201 1 98.94 56 MET B CA 1
ATOM 2261 C C . MET B 1 56 ? 5.164 17.078 2.957 1 98.94 56 MET B C 1
ATOM 2263 O O . MET B 1 56 ? 4.418 18 2.623 1 98.94 56 MET B O 1
ATOM 2267 N N . LEU B 1 57 ? 4.773 15.828 3.039 1 99 57 LEU B N 1
ATOM 2268 C CA . LEU B 1 57 ? 3.361 15.477 3.035 1 99 57 LEU B CA 1
ATOM 2269 C C . LEU B 1 57 ? 2.834 15.328 4.461 1 99 57 LEU B C 1
ATOM 2271 O O . LEU B 1 57 ? 3.311 14.484 5.223 1 99 57 LEU B O 1
ATOM 2275 N N . VAL B 1 58 ? 1.911 16.156 4.852 1 99 58 VAL B N 1
ATOM 2276 C CA . VAL B 1 58 ? 1.197 16.078 6.121 1 99 58 VAL B CA 1
ATOM 2277 C C . VAL B 1 58 ? -0.147 15.383 5.914 1 99 58 VAL B C 1
ATOM 2279 O O . VAL B 1 58 ? -1.094 15.992 5.406 1 99 58 VAL B O 1
ATOM 2282 N N . ILE B 1 59 ? -0.232 14.164 6.406 1 99 59 ILE B N 1
ATOM 2283 C CA . ILE B 1 59 ? -1.308 13.289 5.941 1 99 59 ILE B CA 1
ATOM 2284 C C . ILE B 1 59 ? -2.348 13.125 7.047 1 99 59 ILE B C 1
ATOM 2286 O O . ILE B 1 59 ? -2.037 12.625 8.133 1 99 59 ILE B O 1
ATOM 2290 N N . ASP B 1 60 ? -3.543 13.539 6.82 1 98.94 60 ASP B N 1
ATOM 2291 C CA . ASP B 1 60 ? -4.773 13.211 7.535 1 98.94 60 ASP B CA 1
ATOM 2292 C C . ASP B 1 60 ? -4.73 13.727 8.969 1 98.94 60 ASP B C 1
ATOM 2294 O O . ASP B 1 60 ? -5.211 13.055 9.891 1 98.94 60 ASP B O 1
ATOM 2298 N N . MET B 1 61 ? -4.066 14.859 9.188 1 98.94 61 MET B N 1
ATOM 2299 C CA . MET B 1 61 ? -4.074 15.469 10.516 1 98.94 61 MET B CA 1
ATOM 2300 C C . MET B 1 61 ? -5.348 16.281 10.734 1 98.94 61 MET B C 1
ATOM 2302 O O . MET B 1 61 ? -5.285 17.484 10.945 1 98.94 61 MET B O 1
ATOM 2306 N N . GLN B 1 62 ? -6.438 15.578 10.711 1 98.94 62 GLN B N 1
ATOM 2307 C CA . GLN B 1 62 ? -7.785 16.125 10.812 1 98.94 62 GLN B CA 1
ATOM 2308 C C . GLN B 1 62 ? -8.461 15.664 12.102 1 98.94 62 GLN B C 1
ATOM 2310 O O . GLN B 1 62 ? -8.094 14.633 12.672 1 98.94 62 GLN B O 1
ATOM 2315 N N . LYS B 1 63 ? -9.469 16.375 12.523 1 98.94 63 LYS B N 1
ATOM 2316 C CA . LYS B 1 63 ? -10.109 16.156 13.812 1 98.94 63 LYS B CA 1
ATOM 2317 C C . LYS B 1 63 ? -10.727 14.758 13.891 1 98.94 63 LYS B C 1
ATOM 2319 O O . LYS B 1 63 ? -10.594 14.07 14.906 1 98.94 63 LYS B O 1
ATOM 2324 N N . ASP B 1 64 ? -11.352 14.25 12.883 1 98.94 64 ASP B N 1
ATOM 2325 C CA . ASP B 1 64 ? -11.969 12.93 12.898 1 98.94 64 ASP B CA 1
ATOM 2326 C C . ASP B 1 64 ? -10.93 11.836 13.148 1 98.94 64 ASP B C 1
ATOM 2328 O O . ASP B 1 64 ? -11.258 10.758 13.641 1 98.94 64 ASP B O 1
ATOM 2332 N N . PHE B 1 65 ? -9.688 12.102 12.852 1 98.94 65 PHE B N 1
ATOM 2333 C CA . PHE B 1 65 ? -8.648 11.086 12.984 1 98.94 65 PHE B CA 1
ATOM 2334 C C . PHE B 1 65 ? -7.926 11.227 14.312 1 98.94 65 PHE B C 1
ATOM 2336 O O . PHE B 1 65 ? -7.398 10.25 14.852 1 98.94 65 PHE B O 1
ATOM 2343 N N . VAL B 1 66 ? -7.898 12.516 14.906 1 98.88 66 VAL B N 1
ATOM 2344 C CA . VAL B 1 66 ? -6.906 12.648 15.969 1 98.88 66 VAL B CA 1
ATOM 2345 C C . VAL B 1 66 ? -7.562 13.234 17.219 1 98.88 66 VAL B C 1
ATOM 2347 O O . VAL B 1 66 ? -6.957 13.258 18.297 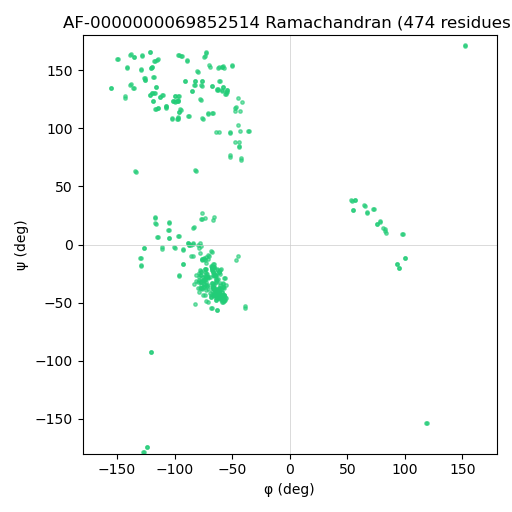1 98.88 66 VAL B O 1
ATOM 2350 N N . ASP B 1 67 ? -8.75 13.727 17.109 1 98.69 67 ASP B N 1
ATOM 2351 C CA . ASP B 1 67 ? -9.43 14.344 18.25 1 98.69 67 ASP B CA 1
ATOM 2352 C C . ASP B 1 67 ? -10.477 13.406 18.844 1 98.69 67 ASP B C 1
ATOM 2354 O O . ASP B 1 67 ? -11.539 13.203 18.25 1 98.69 67 ASP B O 1
ATOM 2358 N N . PRO B 1 68 ? -10.242 12.867 20 1 98.25 68 PRO B N 1
ATOM 2359 C CA . PRO B 1 68 ? -11.188 11.922 20.594 1 98.25 68 PRO B CA 1
ATOM 2360 C C . PRO B 1 68 ? -12.562 12.539 20.828 1 98.25 68 PRO B C 1
ATOM 2362 O O . PRO B 1 68 ? -13.562 11.82 20.891 1 98.25 68 PRO B O 1
ATOM 2365 N N . ALA B 1 69 ? -12.625 13.836 20.906 1 97.69 69 ALA B N 1
ATOM 2366 C CA . ALA B 1 69 ? -13.891 14.516 21.156 1 97.69 69 ALA B CA 1
ATOM 2367 C C . ALA B 1 69 ? -14.852 14.344 19.984 1 97.69 69 ALA B C 1
ATOM 2369 O O . ALA B 1 69 ? -16.062 14.5 20.141 1 97.69 69 ALA B O 1
ATOM 2370 N N . MET B 1 70 ? -14.406 14.016 18.812 1 97.88 70 MET B N 1
ATOM 2371 C CA . MET B 1 70 ? -15.234 13.852 17.609 1 97.88 70 MET B CA 1
ATOM 2372 C C . MET B 1 70 ? -16.031 12.555 17.688 1 97.88 70 MET B C 1
ATOM 2374 O O . MET B 1 70 ? -17.016 12.383 16.953 1 97.88 70 MET B O 1
ATOM 2378 N N . ARG B 1 71 ? -15.492 11.602 18.516 1 96.94 71 ARG B N 1
ATOM 2379 C CA . ARG B 1 71 ? -16.094 10.273 18.609 1 96.94 71 ARG B CA 1
ATOM 2380 C C . ARG B 1 71 ? -16.25 9.641 17.234 1 96.94 71 ARG B C 1
ATOM 2382 O O . ARG B 1 71 ? -17.281 9.062 16.922 1 96.94 71 ARG B O 1
ATOM 2389 N N . SER B 1 72 ? -15.312 9.867 16.453 1 98.38 72 SER B N 1
ATOM 2390 C CA . SER B 1 72 ? -15.297 9.359 15.086 1 98.38 72 SER B CA 1
ATOM 2391 C C . SER B 1 72 ? -14.945 7.875 15.055 1 98.38 72 SER B C 1
ATOM 2393 O O . SER B 1 72 ? -14.062 7.426 15.781 1 98.38 72 SER B O 1
ATOM 2395 N N . PRO B 1 73 ? -15.602 7.082 14.18 1 97.56 73 PRO B N 1
ATOM 2396 C CA . PRO B 1 73 ? -15.18 5.688 14 1 97.56 73 PRO B CA 1
ATOM 2397 C C . PRO B 1 73 ? -13.812 5.562 13.344 1 97.56 73 PRO B C 1
ATOM 2399 O O . PRO B 1 73 ? -13.258 4.461 13.258 1 97.56 73 PRO B O 1
ATOM 2402 N N . MET B 1 74 ? -13.211 6.652 12.891 1 98.06 74 MET B N 1
ATOM 2403 C CA . MET B 1 74 ? -11.914 6.633 12.227 1 98.06 74 MET B CA 1
ATOM 2404 C C . MET B 1 74 ? -10.812 7.141 13.148 1 98.06 74 MET B C 1
ATOM 2406 O O . MET B 1 74 ? -9.672 7.301 12.734 1 98.06 74 MET B O 1
ATOM 2410 N N . LEU B 1 75 ? -11.164 7.402 14.383 1 98.75 75 LEU B N 1
ATOM 2411 C CA . LEU B 1 75 ? -10.18 7.895 15.344 1 98.75 75 LEU B CA 1
ATOM 2412 C C . LEU B 1 75 ? -8.984 6.957 15.422 1 98.75 75 LEU B C 1
ATOM 2414 O O . LEU B 1 75 ? -9.141 5.738 15.5 1 98.75 75 LEU B O 1
ATOM 2418 N N . VAL B 1 76 ? -7.828 7.539 15.328 1 98.62 76 VAL B N 1
ATOM 2419 C CA . VAL B 1 76 ? -6.57 6.836 15.547 1 98.62 76 VAL B CA 1
ATOM 2420 C C . VAL B 1 76 ? -6.09 7.066 16.984 1 98.62 76 VAL B C 1
ATOM 2422 O O . VAL B 1 76 ? -5.609 8.148 17.312 1 98.62 76 VAL B O 1
ATOM 2425 N N . ASP B 1 77 ? -6.098 6.16 17.859 1 97.69 77 ASP B N 1
ATOM 2426 C CA . ASP B 1 77 ? -5.844 6.344 19.281 1 97.69 77 ASP B CA 1
ATOM 2427 C C . ASP B 1 77 ? -4.469 6.965 19.516 1 97.69 77 ASP B C 1
ATOM 2429 O O . ASP B 1 77 ? -4.297 7.773 20.438 1 97.69 77 ASP B O 1
ATOM 2433 N N . GLY B 1 78 ? -3.496 6.668 18.703 1 97.69 78 GLY B N 1
ATOM 2434 C CA . GLY B 1 78 ? -2.18 7.27 18.844 1 97.69 78 GLY B CA 1
ATOM 2435 C C . GLY B 1 78 ? -2.07 8.625 18.172 1 97.69 78 GLY B C 1
ATOM 2436 O O . GLY B 1 78 ? -1.05 9.305 18.297 1 97.69 78 GLY B O 1
ATOM 2437 N N . GLY B 1 79 ? -3.121 9.117 17.578 1 98.44 79 GLY B N 1
ATOM 2438 C CA . GLY B 1 79 ? -3.07 10.281 16.703 1 98.44 79 GLY B CA 1
ATOM 2439 C C . GLY B 1 79 ? -2.922 11.594 17.469 1 98.44 79 GLY B C 1
ATOM 2440 O O . GLY B 1 79 ? -2.145 12.461 17.062 1 98.44 79 GLY B O 1
ATOM 2441 N N . GLN B 1 80 ? -3.666 11.742 18.562 1 98.31 80 GLN B N 1
ATOM 2442 C CA . GLN B 1 80 ? -3.641 12.984 19.312 1 98.31 80 GLN B CA 1
ATOM 2443 C C . GLN B 1 80 ? -2.244 13.273 19.844 1 98.31 80 GLN B C 1
ATOM 2445 O O . GLN B 1 80 ? -1.79 14.422 19.844 1 98.31 80 GLN B O 1
ATOM 2450 N N . ALA B 1 81 ? -1.577 12.258 20.25 1 98.19 81 ALA B N 1
ATOM 2451 C CA . ALA B 1 81 ? -0.293 12.391 20.922 1 98.19 81 ALA B CA 1
ATOM 2452 C C . ALA B 1 81 ? 0.781 12.922 19.984 1 98.19 81 ALA B C 1
ATOM 2454 O O . ALA B 1 81 ? 1.771 13.508 20.422 1 98.19 81 ALA B O 1
ATOM 2455 N N . VAL B 1 82 ? 0.584 12.766 18.656 1 98.56 82 VAL B N 1
ATOM 2456 C CA . VAL B 1 82 ? 1.666 13.141 17.75 1 98.56 82 VAL B CA 1
ATOM 2457 C C . VAL B 1 82 ? 1.39 14.523 17.156 1 98.56 82 VAL B C 1
ATOM 2459 O O . VAL B 1 82 ? 2.225 15.078 16.438 1 98.56 82 VAL B O 1
ATOM 2462 N N . VAL B 1 83 ? 0.237 15.141 17.469 1 98.81 83 VAL B N 1
ATOM 2463 C CA . VAL B 1 83 ? -0.144 16.438 16.906 1 98.81 83 VAL B CA 1
ATOM 2464 C C . VAL B 1 83 ? 0.952 17.453 17.188 1 98.81 83 VAL B C 1
ATOM 2466 O O . VAL B 1 83 ? 1.399 18.156 16.281 1 98.81 83 VAL B O 1
ATOM 2469 N N . PRO B 1 84 ? 1.516 17.562 18.438 1 98.75 84 PRO B N 1
ATOM 2470 C CA . PRO B 1 84 ? 2.555 18.562 18.688 1 98.75 84 PRO B CA 1
ATOM 2471 C C . PRO B 1 84 ? 3.828 18.297 17.875 1 98.75 84 PRO B C 1
ATOM 2473 O O . PRO B 1 84 ? 4.449 19.25 17.375 1 98.75 84 PRO B O 1
ATOM 2476 N N . THR B 1 85 ? 4.242 17.031 17.766 1 98.88 85 THR B N 1
ATOM 2477 C CA . THR B 1 85 ? 5.453 16.703 17.016 1 98.88 85 THR B CA 1
ATOM 2478 C C . THR B 1 85 ? 5.258 16.984 15.523 1 98.88 85 THR B C 1
ATOM 2480 O O . THR B 1 85 ? 6.188 17.422 14.844 1 98.88 85 THR B O 1
ATOM 2483 N N . VAL B 1 86 ? 4.047 16.719 14.992 1 98.94 86 VAL B N 1
ATOM 2484 C CA . VAL B 1 86 ? 3.742 17.062 13.602 1 98.94 86 VAL B CA 1
ATOM 2485 C C . VAL B 1 86 ? 3.836 18.578 13.406 1 98.94 86 VAL B C 1
ATOM 2487 O O . VAL B 1 86 ? 4.426 19.047 12.43 1 98.94 86 VAL B O 1
ATOM 2490 N N . ALA B 1 87 ? 3.238 19.328 14.344 1 98.94 87 ALA B N 1
ATOM 2491 C CA . ALA B 1 87 ? 3.307 20.797 14.266 1 98.94 87 ALA B CA 1
ATOM 2492 C C . ALA B 1 87 ? 4.754 21.266 14.234 1 98.94 87 ALA B C 1
ATOM 2494 O O . ALA B 1 87 ? 5.105 22.156 13.445 1 98.94 87 ALA B O 1
ATOM 2495 N N . GLU B 1 88 ? 5.578 20.688 15.062 1 98.88 88 GLU B N 1
ATOM 2496 C CA . GLU B 1 88 ? 6.996 21.031 15.102 1 98.88 88 GLU B CA 1
ATOM 2497 C C . GLU B 1 88 ? 7.691 20.656 13.797 1 98.88 88 GLU B C 1
ATOM 2499 O O . GLU B 1 88 ? 8.516 21.422 13.289 1 98.88 88 GLU B O 1
ATOM 2504 N N . ALA B 1 89 ? 7.422 19.469 13.281 1 98.88 89 ALA B N 1
ATOM 2505 C CA . ALA B 1 89 ? 8 19.047 12.008 1 98.88 89 ALA B CA 1
ATOM 2506 C C . ALA B 1 89 ? 7.652 20.016 10.891 1 98.88 89 ALA B C 1
ATOM 2508 O O . ALA B 1 89 ? 8.5 20.344 10.062 1 98.88 89 ALA B O 1
ATOM 2509 N N . VAL B 1 90 ? 6.426 20.453 10.844 1 98.88 90 VAL B N 1
ATOM 2510 C CA . VAL B 1 90 ? 5.977 21.406 9.836 1 98.88 90 VAL B CA 1
ATOM 2511 C C . VAL B 1 90 ? 6.738 22.719 9.984 1 98.88 90 VAL B C 1
ATOM 2513 O O . VAL B 1 90 ? 7.156 23.328 8.992 1 98.88 90 VAL B O 1
ATOM 2516 N N . ALA B 1 91 ? 6.918 23.156 11.227 1 98.69 91 ALA B N 1
ATOM 2517 C CA . ALA B 1 91 ? 7.676 24.375 11.477 1 98.69 91 ALA B CA 1
ATOM 2518 C C . ALA B 1 91 ? 9.102 24.25 10.945 1 98.69 91 ALA B C 1
ATOM 2520 O O . ALA B 1 91 ? 9.617 25.172 10.305 1 98.69 91 ALA B O 1
ATOM 2521 N N . VAL B 1 92 ? 9.742 23.125 11.172 1 98.5 92 VAL B N 1
ATOM 2522 C CA . VAL B 1 92 ? 11.094 22.859 10.68 1 98.5 92 VAL B CA 1
ATOM 2523 C C . VAL B 1 92 ? 11.094 22.875 9.156 1 98.5 92 VAL B C 1
ATOM 2525 O O . VAL B 1 92 ? 11.992 23.453 8.539 1 98.5 92 VAL B O 1
ATOM 2528 N N . ALA B 1 93 ? 10.102 22.25 8.539 1 98.62 93 ALA B N 1
ATOM 2529 C CA . ALA B 1 93 ? 9.992 22.234 7.078 1 98.62 93 ALA B CA 1
ATOM 2530 C C . ALA B 1 93 ? 9.898 23.641 6.52 1 98.62 93 ALA B C 1
ATOM 2532 O O . ALA B 1 93 ? 10.586 23.984 5.551 1 98.62 93 ALA B O 1
ATOM 2533 N N . ARG B 1 94 ? 9.086 24.469 7.125 1 98.12 94 ARG B N 1
ATOM 2534 C CA . ARG B 1 94 ? 8.898 25.844 6.691 1 98.12 94 ARG B CA 1
ATOM 2535 C C . ARG B 1 94 ? 10.195 26.641 6.809 1 98.12 94 ARG B C 1
ATOM 2537 O O . ARG B 1 94 ? 10.555 27.391 5.902 1 98.12 94 ARG B O 1
ATOM 2544 N N . GLU B 1 95 ? 10.883 26.391 7.883 1 97.06 95 GLU B N 1
ATOM 2545 C CA . GLU B 1 95 ? 12.164 27.062 8.094 1 97.06 95 GLU B CA 1
ATOM 2546 C C . GLU B 1 95 ? 13.172 26.688 7.004 1 97.06 95 GLU B C 1
ATOM 2548 O O . GLU B 1 95 ? 13.969 27.516 6.578 1 97.06 95 GLU B O 1
ATOM 2553 N N . ARG B 1 96 ? 13.031 25.516 6.492 1 97.12 96 ARG B N 1
ATOM 2554 C CA . ARG B 1 96 ? 13.984 25 5.516 1 97.12 96 ARG B CA 1
ATOM 2555 C C . ARG B 1 96 ? 13.523 25.297 4.09 1 97.12 96 ARG B C 1
ATOM 2557 O O . ARG B 1 96 ? 14.234 24.984 3.129 1 97.12 96 ARG B O 1
ATOM 2564 N N . GLY B 1 97 ? 12.391 25.859 3.994 1 96.69 97 GLY B N 1
ATOM 2565 C CA . GLY B 1 97 ? 11.859 26.141 2.672 1 96.69 97 GLY B CA 1
ATOM 2566 C C . GLY B 1 97 ? 11.328 24.922 1.963 1 96.69 97 GLY B C 1
ATOM 2567 O O . GLY B 1 97 ? 11.227 24.891 0.734 1 96.69 97 GLY B O 1
ATOM 2568 N N . ILE B 1 98 ? 11.078 23.891 2.672 1 98.31 98 ILE B N 1
ATOM 2569 C CA . ILE B 1 98 ? 10.516 22.656 2.133 1 98.31 98 ILE B CA 1
ATOM 2570 C C . ILE B 1 98 ? 9.078 22.906 1.684 1 98.31 98 ILE B C 1
ATOM 2572 O O . ILE B 1 98 ? 8.32 23.594 2.365 1 98.31 98 ILE B O 1
ATOM 2576 N N . TYR B 1 99 ? 8.773 22.359 0.516 1 98.38 99 TYR B N 1
ATOM 2577 C CA . TYR B 1 99 ? 7.426 22.438 -0.03 1 98.38 99 TYR B CA 1
ATOM 2578 C C . TYR B 1 99 ? 6.445 21.641 0.812 1 98.38 99 TYR B C 1
ATOM 2580 O O . TYR B 1 99 ? 6.516 20.406 0.845 1 98.38 99 TYR B O 1
ATOM 2588 N N . VAL B 1 100 ? 5.5 22.312 1.489 1 98.88 100 VAL B N 1
ATOM 2589 C CA . VAL B 1 100 ? 4.578 21.625 2.389 1 98.88 100 VAL B CA 1
ATOM 2590 C C . VAL B 1 100 ? 3.266 21.344 1.66 1 98.88 100 VAL B C 1
ATOM 2592 O O . VAL B 1 100 ? 2.631 22.25 1.126 1 98.88 100 VAL B O 1
ATOM 2595 N N . VAL B 1 101 ? 2.871 20.094 1.632 1 98.94 101 VAL B N 1
ATOM 2596 C CA . VAL B 1 101 ? 1.604 19.625 1.074 1 98.94 101 VAL B CA 1
ATOM 2597 C C . VAL B 1 101 ? 0.73 19.047 2.186 1 98.94 101 VAL B C 1
ATOM 2599 O O . VAL B 1 101 ? 1.11 18.078 2.84 1 98.94 101 VAL B O 1
ATOM 2602 N N . TRP B 1 102 ? -0.406 19.688 2.367 1 99 102 TRP B N 1
ATOM 2603 C CA . TRP B 1 102 ? -1.406 19.156 3.291 1 99 102 TRP B CA 1
ATOM 2604 C C . TRP B 1 102 ? -2.338 18.188 2.584 1 99 102 TRP B C 1
ATOM 2606 O O . TRP B 1 102 ? -3.133 18.578 1.729 1 99 102 TRP B O 1
ATOM 2616 N N . VAL B 1 103 ? -2.184 16.906 2.969 1 99 103 VAL B N 1
ATOM 2617 C CA . VAL B 1 103 ? -3.039 15.867 2.408 1 99 103 VAL B CA 1
ATOM 2618 C C . VAL B 1 103 ? -4.211 15.594 3.35 1 99 103 VAL B C 1
ATOM 2620 O O . VAL B 1 103 ? -4.02 15.117 4.469 1 99 103 VAL B O 1
ATOM 2623 N N . VAL B 1 104 ? -5.402 15.914 2.908 1 98.94 104 VAL B N 1
ATOM 2624 C CA . VAL B 1 104 ? -6.582 15.711 3.738 1 98.94 104 VAL B CA 1
ATOM 2625 C C . VAL B 1 104 ? -7.555 14.773 3.029 1 98.94 104 VAL B C 1
ATOM 2627 O O . VAL B 1 104 ? -7.523 14.641 1.804 1 98.94 104 VAL B O 1
ATOM 2630 N N . ARG B 1 105 ? -8.289 14.094 3.846 1 98.88 105 ARG B N 1
ATOM 2631 C CA . ARG B 1 105 ? -9.375 13.266 3.338 1 98.88 105 ARG B CA 1
ATOM 2632 C C . ARG B 1 105 ? -10.711 14 3.434 1 98.88 105 ARG B C 1
ATOM 2634 O O . ARG B 1 105 ? -11.086 14.484 4.504 1 98.88 105 ARG B O 1
ATOM 2641 N N . GLU B 1 106 ? -11.43 14.164 2.377 1 98.75 106 GLU B N 1
ATOM 2642 C CA . GLU B 1 106 ? -12.773 14.727 2.357 1 98.75 106 GLU B CA 1
ATOM 2643 C C . GLU B 1 106 ? -13.703 13.914 1.461 1 98.75 106 GLU B C 1
ATOM 2645 O O . GLU B 1 106 ? -13.344 13.57 0.333 1 98.75 106 GLU B O 1
ATOM 2650 N N . HIS B 1 107 ? -14.883 13.664 1.989 1 98.69 107 HIS B N 1
ATOM 2651 C CA . HIS B 1 107 ? -15.836 12.852 1.251 1 98.69 107 HIS B CA 1
ATOM 2652 C C . HIS B 1 107 ? -17.109 13.625 0.957 1 98.69 107 HIS B C 1
ATOM 2654 O O . HIS B 1 107 ? -17.469 14.555 1.692 1 98.69 107 HIS B O 1
ATOM 2660 N N . ASP B 1 108 ? -17.703 13.203 -0.115 1 97.81 108 ASP B N 1
ATOM 2661 C CA . ASP B 1 108 ? -19.062 13.672 -0.413 1 97.81 108 ASP B CA 1
ATOM 2662 C C . ASP B 1 108 ? -20.031 13.281 0.697 1 97.81 108 ASP B C 1
ATOM 2664 O O . ASP B 1 108 ? -19.969 12.156 1.214 1 97.81 108 ASP B O 1
ATOM 2668 N N . PRO B 1 109 ? -20.938 14.18 1.022 1 95.75 109 PRO B N 1
ATOM 2669 C CA . PRO B 1 109 ? -21.891 13.867 2.088 1 95.75 109 PRO B CA 1
ATOM 2670 C C . PRO B 1 109 ? -22.688 12.586 1.812 1 95.75 109 PRO B C 1
ATOM 2672 O O . PRO B 1 109 ? -23.125 11.922 2.748 1 95.75 109 PRO B O 1
ATOM 2675 N N . SER B 1 110 ? -22.906 12.234 0.612 1 95.56 110 SER B N 1
ATOM 2676 C CA . SER B 1 110 ? -23.656 11.039 0.251 1 95.56 110 SER B CA 1
ATOM 2677 C C . SER B 1 110 ? -22.844 9.773 0.499 1 95.56 110 SER B C 1
ATOM 2679 O O . SER B 1 110 ? -23.375 8.672 0.517 1 95.56 110 SER B O 1
ATOM 2681 N N . GLY B 1 111 ? -21.547 9.867 0.573 1 96.94 111 GLY B N 1
ATOM 2682 C CA . GLY B 1 111 ? -20.672 8.711 0.701 1 96.94 111 GLY B CA 1
ATOM 2683 C C . GLY B 1 111 ? -20.375 8.039 -0.625 1 96.94 111 GLY B C 1
ATOM 2684 O O . GLY B 1 111 ? -19.844 6.926 -0.655 1 96.94 111 GLY B O 1
ATOM 2685 N N . ALA B 1 112 ? -20.688 8.688 -1.72 1 96.81 112 ALA B N 1
ATOM 2686 C CA . ALA B 1 112 ? -20.578 8.07 -3.039 1 96.81 112 ALA B CA 1
ATOM 2687 C C . ALA B 1 112 ? -19.109 7.789 -3.391 1 96.81 112 ALA B C 1
ATOM 2689 O O . ALA B 1 112 ? -18.828 6.906 -4.199 1 96.81 112 ALA B O 1
ATOM 2690 N N . ASP B 1 113 ? -18.234 8.523 -2.762 1 97.94 113 ASP B N 1
ATOM 2691 C CA . ASP B 1 113 ? -16.812 8.391 -3.105 1 97.94 113 ASP B CA 1
ATOM 2692 C C . ASP B 1 113 ? -16.062 7.617 -2.027 1 97.94 113 ASP B C 1
ATOM 2694 O O . ASP B 1 113 ? -14.828 7.586 -2.025 1 97.94 113 ASP B O 1
ATOM 2698 N N . VAL B 1 114 ? -16.781 6.969 -1.108 1 98.06 114 VAL B N 1
ATOM 2699 C CA . VAL B 1 114 ? -16.172 6.227 -0.007 1 98.06 114 VAL B CA 1
ATOM 2700 C C . VAL B 1 114 ? -15.945 4.777 -0.428 1 98.06 114 VAL B C 1
ATOM 2702 O O . VAL B 1 114 ? -16.75 4.203 -1.17 1 98.06 114 VAL B O 1
ATOM 2705 N N . GLU B 1 115 ? -14.797 4.184 -0.024 1 97.81 115 GLU B N 1
ATOM 2706 C CA . GLU B 1 115 ? -14.586 2.758 -0.262 1 97.81 115 GLU B CA 1
ATOM 2707 C C . GLU B 1 115 ? -15.781 1.938 0.207 1 97.81 115 GLU B C 1
ATOM 2709 O O . GLU B 1 115 ? -16.422 2.279 1.202 1 97.81 115 GLU B O 1
ATOM 2714 N N . ILE B 1 116 ? -16.016 0.833 -0.322 1 97.56 116 ILE B N 1
ATOM 2715 C CA . ILE B 1 116 ? -17.203 0.016 -0.111 1 97.56 116 ILE B CA 1
ATOM 2716 C C . ILE B 1 116 ? -17.312 -0.384 1.359 1 97.56 116 ILE B C 1
ATOM 2718 O O . ILE B 1 116 ? -18.359 -0.246 1.979 1 97.56 116 ILE B O 1
ATOM 2722 N N . PHE B 1 117 ? -16.203 -0.725 1.981 1 96.81 117 PHE B N 1
ATOM 2723 C CA . PHE B 1 117 ? -16.234 -1.311 3.316 1 96.81 117 PHE B CA 1
ATOM 2724 C C . PHE B 1 117 ? -16.547 -0.254 4.367 1 96.81 117 PHE B C 1
ATOM 2726 O O . PHE B 1 117 ? -16.875 -0.584 5.508 1 96.81 117 PHE B O 1
ATOM 2733 N N . ARG B 1 118 ? -16.516 1.018 4.059 1 97.12 118 ARG B N 1
ATOM 2734 C CA . ARG B 1 118 ? -16.719 2.092 5.023 1 97.12 118 ARG B CA 1
ATOM 2735 C C . ARG B 1 118 ? -18.047 2.812 4.77 1 97.12 118 ARG B C 1
ATOM 2737 O O . ARG B 1 118 ? -18.422 3.705 5.527 1 97.12 118 ARG B O 1
ATOM 2744 N N . ARG B 1 119 ? -18.734 2.475 3.779 1 96.75 119 ARG B N 1
ATOM 2745 C CA . ARG B 1 119 ? -19.906 3.215 3.342 1 96.75 119 ARG B CA 1
ATOM 2746 C C . ARG B 1 119 ? -21 3.193 4.41 1 96.75 119 ARG B C 1
ATOM 2748 O O . ARG B 1 119 ? -21.797 4.125 4.512 1 96.75 119 ARG B O 1
ATOM 2755 N N . ARG B 1 120 ? -20.922 2.27 5.246 1 95.69 120 ARG B N 1
ATOM 2756 C CA . ARG B 1 120 ? -21.922 2.119 6.297 1 95.69 120 ARG B CA 1
ATOM 2757 C C . ARG B 1 120 ? -21.875 3.289 7.277 1 95.69 120 ARG B C 1
ATOM 2759 O O . ARG B 1 120 ? -22.828 3.537 8.008 1 95.69 120 ARG B O 1
ATOM 2766 N N . TYR B 1 121 ? -20.812 4.004 7.309 1 97.12 121 TYR B N 1
ATOM 2767 C CA . TYR B 1 121 ? -20.641 5.082 8.273 1 97.12 121 TYR B CA 1
ATOM 2768 C C . TYR B 1 121 ? -21.219 6.387 7.75 1 97.12 121 TYR B C 1
ATOM 2770 O O . TYR B 1 121 ? -21.219 7.402 8.453 1 97.12 121 TYR B O 1
ATOM 2778 N N . TYR B 1 122 ? -21.766 6.371 6.555 1 96.94 122 TYR B N 1
ATOM 2779 C CA . TYR B 1 122 ? -22.25 7.594 5.93 1 96.94 122 TYR B CA 1
ATOM 2780 C C . TYR B 1 122 ? -23.766 7.527 5.719 1 96.94 122 TYR B C 1
ATOM 2782 O O . TYR B 1 122 ? -24.266 6.637 5.027 1 96.94 122 TYR B O 1
ATOM 2790 N N . SER B 1 123 ? -24.438 8.414 6.379 1 94.19 123 SER B N 1
ATOM 2791 C CA . SER B 1 123 ? -25.891 8.5 6.297 1 94.19 123 SER B CA 1
ATOM 2792 C C . SER B 1 123 ? -26.375 9.906 6.637 1 94.19 123 SER B C 1
ATOM 2794 O O . SER B 1 123 ? -25.875 10.531 7.574 1 94.19 123 SER B O 1
ATOM 2796 N N . GLY B 1 124 ? -27.281 10.422 5.832 1 94.12 124 GLY B N 1
ATOM 2797 C CA . GLY B 1 124 ? -27.906 11.695 6.129 1 94.12 124 GLY B CA 1
ATOM 2798 C C . GLY B 1 124 ? -26.938 12.867 6.062 1 94.12 124 GLY B C 1
ATOM 2799 O O . GLY B 1 124 ? -27.031 13.805 6.852 1 94.12 124 GLY B O 1
ATOM 2800 N N . GLY B 1 125 ? -26.016 12.719 5.312 1 94.12 125 GLY B N 1
ATOM 2801 C CA . GLY B 1 125 ? -25.062 13.805 5.141 1 94.12 125 GLY B CA 1
ATOM 2802 C C . GLY B 1 125 ? -23.984 13.836 6.215 1 94.12 125 GLY B C 1
ATOM 2803 O O . GLY B 1 125 ? -23.234 14.805 6.328 1 94.12 125 GLY B O 1
ATOM 2804 N N . LYS B 1 126 ? -23.969 12.812 6.969 1 96.38 126 LYS B N 1
ATOM 2805 C CA . LYS B 1 126 ? -23 12.719 8.055 1 96.38 126 LYS B CA 1
ATOM 2806 C C . LYS B 1 126 ? -22.047 11.547 7.844 1 96.38 126 LYS B C 1
ATOM 2808 O O . LYS B 1 126 ? -22.328 10.641 7.062 1 96.38 126 LYS B O 1
ATOM 2813 N N . GLY B 1 127 ? -20.891 11.68 8.5 1 97.88 127 GLY B N 1
ATOM 2814 C CA . GLY B 1 127 ? -19.859 10.664 8.414 1 97.88 127 GLY B CA 1
ATOM 2815 C C . GLY B 1 127 ? -18.453 11.227 8.609 1 97.88 127 GLY B C 1
ATOM 2816 O O . GLY B 1 127 ? -18.281 12.445 8.688 1 97.88 127 GLY B O 1
ATOM 2817 N N . PRO B 1 128 ? -17.578 10.32 8.695 1 98.38 128 PRO B N 1
ATOM 2818 C CA . PRO B 1 128 ? -16.188 10.781 8.883 1 98.38 128 PRO B CA 1
ATOM 2819 C C . PRO B 1 128 ? -15.68 11.609 7.711 1 98.38 128 PRO B C 1
ATOM 2821 O O . PRO B 1 128 ? -15.883 11.234 6.551 1 98.38 128 PRO B O 1
ATOM 2824 N N . THR B 1 129 ? -15.055 12.742 8.047 1 98.69 129 THR B N 1
ATOM 2825 C CA . THR B 1 129 ? -14.359 13.625 7.121 1 98.69 129 THR B CA 1
ATOM 2826 C C . THR B 1 129 ? -15.273 14.047 5.973 1 98.69 129 THR B C 1
ATOM 2828 O O . THR B 1 129 ? -14.828 14.164 4.828 1 98.69 129 THR B O 1
ATOM 2831 N N .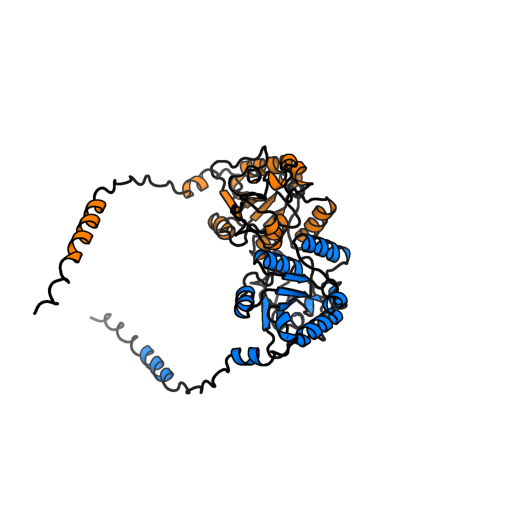 VAL B 1 130 ? -16.531 14.117 6.238 1 98.62 130 VAL B N 1
ATOM 2832 C CA . VAL B 1 130 ? -17.422 14.719 5.254 1 98.62 130 VAL B CA 1
ATOM 2833 C C . VAL B 1 130 ? -17.062 16.188 5.055 1 98.62 130 VAL B C 1
ATOM 2835 O O . VAL B 1 130 ? -16.875 16.922 6.023 1 98.62 130 VAL B O 1
ATOM 2838 N N . LYS B 1 131 ? -17 16.562 3.799 1 97.88 131 LYS B N 1
ATOM 2839 C CA . LYS B 1 131 ? -16.609 17.938 3.453 1 97.88 131 LYS B CA 1
ATOM 2840 C C . LYS B 1 131 ? -17.531 18.953 4.133 1 97.88 131 LYS B C 1
ATOM 2842 O O . LYS B 1 131 ? -18.75 18.828 4.09 1 97.88 131 LYS B O 1
ATOM 2847 N N . GLY B 1 132 ? -16.875 19.953 4.805 1 97.56 132 GLY B N 1
ATOM 2848 C CA . GLY B 1 132 ? -17.625 21.031 5.418 1 97.56 132 GLY B CA 1
ATOM 2849 C C . GLY B 1 132 ? -17.953 20.781 6.875 1 97.56 132 GLY B C 1
ATOM 2850 O O . GLY B 1 132 ? -18.359 21.703 7.598 1 97.56 132 GLY B O 1
ATOM 2851 N N . LEU B 1 133 ? -17.844 19.562 7.316 1 98.25 133 LEU B N 1
ATOM 2852 C CA . LEU B 1 133 ? -18.109 19.234 8.719 1 98.25 133 LEU B CA 1
ATOM 2853 C C . LEU B 1 133 ? -16.844 19.375 9.562 1 98.25 133 LEU B C 1
ATOM 2855 O O . LEU B 1 133 ? -15.734 19.281 9.039 1 98.25 133 LEU B O 1
ATOM 2859 N N . LYS B 1 134 ? -17.047 19.547 10.812 1 98.38 134 LYS B N 1
ATOM 2860 C CA . LYS B 1 134 ? -15.969 19.828 11.773 1 98.38 134 LYS B CA 1
ATOM 2861 C C . LYS B 1 134 ? -14.922 18.719 11.75 1 98.38 134 LYS B C 1
ATOM 2863 O O . LYS B 1 134 ? -13.727 18.984 11.914 1 98.38 134 LYS B O 1
ATOM 2868 N N . GLY B 1 135 ? -15.352 17.531 11.578 1 98.75 135 GLY B N 1
ATOM 2869 C CA . GLY B 1 135 ? -14.445 16.406 11.578 1 98.75 135 GLY B CA 1
ATOM 2870 C C . GLY B 1 135 ? -13.406 16.469 10.477 1 98.75 135 GLY B C 1
ATOM 2871 O O . GLY B 1 135 ? -12.328 15.891 10.594 1 98.75 135 GLY B O 1
ATOM 2872 N N . ALA B 1 136 ? -13.703 17.188 9.414 1 98.75 136 ALA B N 1
ATOM 2873 C CA . ALA B 1 136 ? -12.805 17.297 8.273 1 98.75 136 ALA B CA 1
ATOM 2874 C C . ALA B 1 136 ? -11.781 18.406 8.5 1 98.75 136 ALA B C 1
ATOM 2876 O O . ALA B 1 136 ? -10.789 18.5 7.766 1 98.75 136 ALA B O 1
ATOM 2877 N N . ASP B 1 137 ? -11.922 19.234 9.516 1 98.81 137 ASP B N 1
ATOM 2878 C CA . ASP B 1 137 ? -10.977 20.312 9.82 1 98.81 137 ASP B CA 1
ATOM 2879 C C . ASP B 1 137 ? -9.641 19.75 10.305 1 98.81 137 ASP B C 1
ATOM 2881 O O . ASP B 1 137 ? -9.594 18.656 10.875 1 98.81 137 ASP B O 1
ATOM 2885 N N . LEU B 1 138 ? -8.648 20.5 10.078 1 98.88 138 LEU B N 1
ATOM 2886 C CA . LEU B 1 138 ? -7.355 20.156 10.648 1 98.88 138 LEU B CA 1
ATOM 2887 C C . LEU B 1 138 ? -7.426 20.141 12.172 1 98.88 138 LEU B C 1
ATOM 2889 O O . LEU B 1 138 ? -8.234 20.859 12.773 1 98.88 138 LEU B O 1
ATOM 2893 N N . ALA B 1 139 ? -6.574 19.344 12.766 1 98.81 139 ALA B N 1
ATOM 2894 C CA . ALA B 1 139 ? -6.43 19.328 14.219 1 98.81 139 ALA B CA 1
ATOM 2895 C C . ALA B 1 139 ? -6.031 20.703 14.75 1 98.81 139 ALA B C 1
ATOM 2897 O O . ALA B 1 139 ? -5.363 21.469 14.055 1 98.81 139 ALA B O 1
ATOM 2898 N N . ASP B 1 140 ? -6.402 20.953 15.992 1 97.88 140 ASP B N 1
ATOM 2899 C CA . ASP B 1 140 ? -6.043 22.234 16.609 1 97.88 140 ASP B CA 1
ATOM 2900 C C . ASP B 1 140 ? -4.527 22.422 16.625 1 97.88 140 ASP B C 1
ATOM 2902 O O . ASP B 1 140 ? -3.785 21.484 16.953 1 97.88 140 ASP B O 1
ATOM 2906 N N . GLY B 1 141 ? -4.102 23.578 16.219 1 96.69 141 GLY B N 1
ATOM 2907 C CA . GLY B 1 141 ? -2.68 23.875 16.219 1 96.69 141 GLY B CA 1
ATOM 2908 C C . GLY B 1 141 ? -2.043 23.734 14.844 1 96.69 141 GLY B C 1
ATOM 2909 O O . GLY B 1 141 ? -0.899 24.141 14.641 1 96.69 141 GLY B O 1
ATOM 2910 N N . LEU B 1 142 ? -2.814 23.141 13.945 1 98.75 142 LEU B N 1
ATOM 2911 C CA . LEU B 1 142 ? -2.326 23 12.578 1 98.75 142 LEU B CA 1
ATOM 2912 C C . LEU B 1 142 ? -3.1 23.891 11.625 1 98.75 142 LEU B C 1
ATOM 2914 O O . LEU B 1 142 ? -4.332 23.906 11.641 1 98.75 142 LEU B O 1
ATOM 2918 N N . VAL B 1 143 ? -2.342 24.672 10.844 1 98.38 143 VAL B N 1
ATOM 2919 C CA . VAL B 1 143 ? -2.967 25.609 9.922 1 98.38 143 VAL B CA 1
ATOM 2920 C C . VAL B 1 143 ? -2.229 25.594 8.586 1 98.38 143 VAL B C 1
ATOM 2922 O O . VAL B 1 143 ? -0.998 25.531 8.547 1 98.38 143 VAL B O 1
ATOM 2925 N N . ILE B 1 144 ? -2.996 25.625 7.566 1 98.69 144 ILE B N 1
ATOM 2926 C CA . ILE B 1 144 ? -2.406 25.797 6.242 1 98.69 144 ILE B CA 1
ATOM 2927 C C . ILE B 1 144 ? -2.039 27.266 6.031 1 98.69 144 ILE B C 1
ATOM 2929 O O . ILE B 1 144 ? -2.885 28.156 6.176 1 98.69 144 ILE B O 1
ATOM 2933 N N . LYS B 1 145 ? -0.872 27.484 5.719 1 98.31 145 LYS B N 1
ATOM 2934 C CA . LYS B 1 145 ? -0.438 28.859 5.484 1 98.31 145 LYS B CA 1
ATOM 2935 C C . LYS B 1 145 ? -0.513 29.219 4.004 1 98.31 145 LYS B C 1
ATOM 2937 O O . LYS B 1 145 ? -0.603 28.344 3.15 1 98.31 145 LYS B O 1
ATOM 2942 N N . GLU B 1 146 ? -0.504 30.531 3.738 1 96.31 146 GLU B N 1
ATOM 2943 C CA . GLU B 1 146 ? -0.491 31.016 2.361 1 96.31 146 GLU B CA 1
ATOM 2944 C C . GLU B 1 146 ? 0.664 30.406 1.572 1 96.31 146 GLU B C 1
ATOM 2946 O O . GLU B 1 146 ? 1.785 30.312 2.076 1 96.31 146 GLU B O 1
ATOM 2951 N N . GLY B 1 147 ? 0.331 29.922 0.374 1 95.69 147 GLY B N 1
ATOM 2952 C CA . GLY B 1 147 ? 1.367 29.344 -0.468 1 95.69 147 GLY B CA 1
ATOM 2953 C C . GLY B 1 147 ? 1.48 27.828 -0.329 1 95.69 147 GLY B C 1
ATOM 2954 O O . GLY B 1 147 ? 2.088 27.172 -1.173 1 95.69 147 GLY B O 1
ATOM 2955 N N . GLU B 1 148 ? 0.999 27.297 0.716 1 98.19 148 GLU B N 1
ATOM 2956 C CA . GLU B 1 148 ? 1.029 25.844 0.9 1 98.19 148 GLU B CA 1
ATOM 2957 C C . GLU B 1 148 ? -0.099 25.172 0.128 1 98.19 148 GLU B C 1
ATOM 2959 O O . GLU B 1 148 ? -1.138 25.781 -0.129 1 98.19 148 GLU B O 1
ATOM 2964 N N . TYR B 1 149 ? 0.152 23.984 -0.291 1 98.5 149 TYR B N 1
ATOM 2965 C CA . TYR B 1 149 ? -0.759 23.266 -1.174 1 98.5 149 TYR B CA 1
ATOM 2966 C C . TYR B 1 149 ? -1.654 22.328 -0.382 1 98.5 149 TYR B C 1
ATOM 2968 O O . TYR B 1 149 ? -1.171 21.562 0.453 1 98.5 149 TYR B O 1
ATOM 2976 N N . LYS B 1 150 ? -2.873 22.406 -0.561 1 98.81 150 LYS B N 1
ATOM 2977 C CA . LYS B 1 150 ? -3.834 21.469 0.001 1 98.81 150 LYS B CA 1
ATOM 2978 C C . LYS B 1 150 ? -4.262 20.438 -1.037 1 98.81 150 LYS B C 1
ATOM 2980 O O . LYS B 1 150 ? -4.762 20.797 -2.105 1 98.81 150 LYS B O 1
ATOM 2985 N N . LEU B 1 151 ? -4.062 19.203 -0.719 1 98.94 151 LEU B N 1
ATOM 2986 C CA . LEU B 1 151 ? -4.484 18.109 -1.57 1 98.94 151 LEU B CA 1
ATOM 2987 C C . LEU B 1 151 ? -5.613 17.312 -0.914 1 98.94 151 LEU B C 1
ATOM 2989 O O . LEU B 1 151 ? -5.477 16.859 0.225 1 98.94 151 LEU B O 1
ATOM 2993 N N . VAL B 1 152 ? -6.723 17.109 -1.582 1 98.88 152 VAL B N 1
ATOM 2994 C CA . VAL B 1 152 ? -7.828 16.281 -1.102 1 98.88 152 VAL B CA 1
ATOM 2995 C C . VAL B 1 152 ? -7.758 14.906 -1.742 1 98.88 152 VAL B C 1
ATOM 2997 O O . VAL B 1 152 ? -7.641 14.781 -2.965 1 98.88 152 VAL B O 1
ATOM 3000 N N . LYS B 1 153 ? -7.793 13.93 -0.911 1 98.88 153 LYS B N 1
ATOM 3001 C CA . LYS B 1 153 ? -7.875 12.547 -1.376 1 98.88 153 LYS B CA 1
ATOM 3002 C C . LYS B 1 153 ? -9.117 11.852 -0.821 1 98.88 153 LYS B C 1
ATOM 3004 O O . LYS B 1 153 ? -9.711 12.312 0.158 1 98.88 153 LYS B O 1
ATOM 3009 N N . THR B 1 154 ? -9.461 10.656 -1.43 1 98.69 154 THR B N 1
ATOM 3010 C CA . THR B 1 154 ? -10.609 9.906 -0.926 1 98.69 154 THR B CA 1
ATOM 3011 C C . THR B 1 154 ? -10.211 8.461 -0.618 1 98.69 154 THR B C 1
ATOM 3013 O O . THR B 1 154 ? -11.031 7.684 -0.125 1 98.69 154 THR B O 1
ATOM 3016 N N . ARG B 1 155 ? -8.969 8.102 -0.896 1 98.69 155 ARG B N 1
ATOM 3017 C CA . ARG B 1 155 ? -8.469 6.758 -0.659 1 98.69 155 ARG B CA 1
ATOM 3018 C C . ARG B 1 155 ? -7.227 6.785 0.229 1 98.69 155 ARG B C 1
ATOM 3020 O O . ARG B 1 155 ? -6.859 7.84 0.76 1 98.69 155 ARG B O 1
ATOM 3027 N N . PHE B 1 156 ? -6.602 5.641 0.424 1 98.69 156 PHE B N 1
ATOM 3028 C CA . PHE B 1 156 ? -5.5 5.527 1.371 1 98.69 156 PHE B CA 1
ATOM 3029 C C . PHE B 1 156 ? -4.285 6.305 0.883 1 98.69 156 PHE B C 1
ATOM 3031 O O . PHE B 1 156 ? -3.824 7.234 1.552 1 98.69 156 PHE B O 1
ATOM 3038 N N . SER B 1 157 ? -3.838 6.016 -0.312 1 98.94 157 SER B N 1
ATOM 3039 C CA . SER B 1 157 ? -2.643 6.656 -0.85 1 98.94 157 SER B CA 1
ATOM 3040 C C . SER B 1 157 ? -2.934 8.078 -1.308 1 98.94 157 SER B C 1
ATOM 3042 O O . SER B 1 157 ? -3.922 8.328 -2.006 1 98.94 157 SER B O 1
ATOM 3044 N N . ALA B 1 158 ? -2.045 8.977 -0.982 1 98.94 158 ALA B N 1
ATOM 3045 C CA . ALA B 1 158 ? -2.168 10.359 -1.448 1 98.94 158 ALA B CA 1
ATOM 3046 C C . ALA B 1 158 ? -2.008 10.445 -2.963 1 98.94 158 ALA B C 1
ATOM 3048 O O . ALA B 1 158 ? -2.424 11.422 -3.584 1 98.94 158 ALA B O 1
ATOM 3049 N N . PHE B 1 159 ? -1.455 9.406 -3.574 1 98.94 159 PHE B N 1
ATOM 3050 C CA . PHE B 1 159 ? -1.191 9.414 -5.008 1 98.94 159 PHE B CA 1
ATOM 3051 C C . PHE B 1 159 ? -2.359 8.812 -5.777 1 98.94 159 PHE B C 1
ATOM 3053 O O . PHE B 1 159 ? -2.451 8.961 -6.996 1 98.94 159 PHE B O 1
ATOM 3060 N N . PHE B 1 160 ? -3.211 8.094 -5.078 1 98.81 160 PHE B N 1
ATOM 3061 C CA . PHE B 1 160 ? -4.27 7.363 -5.762 1 98.81 160 PHE B CA 1
ATOM 3062 C C . PHE B 1 160 ? -5.328 8.32 -6.305 1 98.81 160 PHE B C 1
ATOM 3064 O O . PHE B 1 160 ? -6.035 8.969 -5.535 1 98.81 160 PHE B O 1
ATOM 3071 N N . ALA B 1 161 ? -5.43 8.422 -7.559 1 98.25 161 ALA B N 1
ATOM 3072 C CA . ALA B 1 161 ? -6.441 9.211 -8.258 1 98.25 161 ALA B CA 1
ATOM 3073 C C . ALA B 1 161 ? -6.402 10.672 -7.812 1 98.25 161 ALA B C 1
ATOM 3075 O O . ALA B 1 161 ? -7.445 11.289 -7.594 1 98.25 161 ALA B O 1
ATOM 3076 N N . THR B 1 162 ? -5.266 11.25 -7.57 1 98.81 162 THR B N 1
ATOM 3077 C CA . THR B 1 162 ? -5.027 12.656 -7.25 1 98.81 162 THR B CA 1
ATOM 3078 C C . THR B 1 162 ? -3.955 13.25 -8.164 1 98.81 162 THR B C 1
ATOM 3080 O O . THR B 1 162 ? -3.223 12.508 -8.82 1 98.81 162 THR B O 1
ATOM 3083 N N . PRO B 1 163 ? -3.861 14.492 -8.242 1 98.75 163 PRO B N 1
ATOM 3084 C CA . PRO B 1 163 ? -2.82 15.094 -9.078 1 98.75 163 PRO B CA 1
ATOM 3085 C C . PRO B 1 163 ? -1.475 15.195 -8.359 1 98.75 163 PRO B C 1
ATOM 3087 O O . PRO B 1 163 ? -0.568 15.883 -8.844 1 98.75 163 PRO B O 1
ATOM 3090 N N . LEU B 1 164 ? -1.253 14.539 -7.262 1 98.94 164 LEU B N 1
ATOM 3091 C CA . LEU B 1 164 ? -0.095 14.758 -6.402 1 98.94 164 LEU B CA 1
ATOM 3092 C C . LEU B 1 164 ? 1.203 14.555 -7.176 1 98.94 164 LEU B C 1
ATOM 3094 O O . LEU B 1 164 ? 2.111 15.391 -7.105 1 98.94 164 LEU B O 1
ATOM 3098 N N . ASP B 1 165 ? 1.301 13.477 -7.906 1 98.88 165 ASP B N 1
ATOM 3099 C CA . ASP B 1 165 ? 2.539 13.172 -8.617 1 98.88 165 ASP B CA 1
ATOM 3100 C C . ASP B 1 165 ? 2.896 14.289 -9.594 1 98.88 165 ASP B C 1
ATOM 3102 O O . ASP B 1 165 ? 4.047 14.727 -9.648 1 98.88 165 ASP B O 1
ATOM 3106 N N . SER B 1 166 ? 1.937 14.719 -10.367 1 98.62 166 SER B N 1
ATOM 3107 C CA . SER B 1 166 ? 2.172 15.781 -11.344 1 98.62 166 SER B CA 1
ATOM 3108 C C . SER B 1 166 ? 2.564 17.078 -10.648 1 98.62 166 SER B C 1
ATOM 3110 O O . SER B 1 166 ? 3.469 17.781 -11.109 1 98.62 166 SER B O 1
ATOM 3112 N N . VAL B 1 167 ? 1.881 17.406 -9.523 1 98.62 167 VAL B N 1
ATOM 3113 C CA . VAL B 1 167 ? 2.162 18.625 -8.766 1 98.62 167 VAL B CA 1
ATOM 3114 C C . VAL B 1 167 ? 3.604 18.594 -8.266 1 98.62 167 VAL B C 1
ATOM 3116 O O . VAL B 1 167 ? 4.336 19.578 -8.414 1 98.62 167 VAL B O 1
ATOM 3119 N N . LEU B 1 168 ? 4.039 17.453 -7.723 1 98.75 168 LEU B N 1
ATOM 3120 C CA . LEU B 1 168 ? 5.379 17.344 -7.16 1 98.75 168 LEU B CA 1
ATOM 3121 C C . LEU B 1 168 ? 6.438 17.406 -8.258 1 98.75 168 LEU B C 1
ATOM 3123 O O . LEU B 1 168 ? 7.441 18.109 -8.117 1 98.75 168 LEU B O 1
ATOM 3127 N N . LYS B 1 169 ? 6.195 16.75 -9.336 1 98.06 169 LYS B N 1
ATOM 3128 C CA . LYS B 1 169 ? 7.156 16.734 -10.438 1 98.06 169 LYS B CA 1
ATOM 3129 C C . LYS B 1 169 ? 7.297 18.109 -11.055 1 98.06 169 LYS B C 1
ATOM 3131 O O . LYS B 1 169 ? 8.414 18.562 -11.344 1 98.06 169 LYS B O 1
ATOM 3136 N N . THR B 1 170 ? 6.156 18.75 -11.227 1 97.94 170 THR B N 1
ATOM 3137 C CA . THR B 1 170 ? 6.184 20.078 -11.797 1 97.94 170 THR B CA 1
ATOM 3138 C C . THR B 1 170 ? 6.891 21.062 -10.859 1 97.94 170 THR B C 1
ATOM 3140 O O . THR B 1 170 ? 7.508 22.031 -11.312 1 97.94 170 THR B O 1
ATOM 3143 N N . SER B 1 171 ? 6.891 20.797 -9.602 1 97.56 171 SER B N 1
ATOM 3144 C CA . SER B 1 171 ? 7.52 21.641 -8.602 1 97.56 171 SER B CA 1
ATOM 3145 C C . SER B 1 171 ? 8.984 21.266 -8.391 1 97.56 171 SER B C 1
ATOM 3147 O O . SER B 1 171 ? 9.648 21.797 -7.5 1 97.56 171 SER B O 1
ATOM 3149 N N . GLY B 1 172 ? 9.477 20.234 -9.172 1 98 172 GLY B N 1
ATOM 3150 C CA . GLY B 1 172 ? 10.875 19.844 -9.102 1 98 172 GLY B CA 1
ATOM 3151 C C . GLY B 1 172 ? 11.195 18.984 -7.895 1 98 172 GLY B C 1
ATOM 3152 O O . GLY B 1 172 ? 12.352 18.875 -7.496 1 98 172 GLY B O 1
ATOM 3153 N N . ILE B 1 173 ? 10.227 18.391 -7.309 1 98.75 173 ILE B N 1
ATOM 3154 C CA . ILE B 1 173 ? 10.406 17.625 -6.074 1 98.75 173 ILE B CA 1
ATOM 3155 C C . ILE B 1 173 ? 10.906 16.234 -6.402 1 98.75 173 ILE B C 1
ATOM 3157 O O . ILE B 1 173 ? 10.375 15.562 -7.297 1 98.75 173 ILE B O 1
ATOM 3161 N N . LYS B 1 174 ? 11.891 15.742 -5.621 1 98.69 174 LYS B N 1
ATOM 3162 C CA . LYS B 1 174 ? 12.477 14.422 -5.809 1 98.69 174 LYS B CA 1
ATOM 3163 C C . LYS B 1 174 ? 12.484 13.633 -4.504 1 98.69 174 LYS B C 1
ATOM 3165 O O . LYS B 1 174 ? 12.695 12.414 -4.508 1 98.69 174 LYS B O 1
ATOM 3170 N N . LYS B 1 175 ? 12.328 14.312 -3.42 1 98.88 175 LYS B N 1
ATOM 3171 C CA . LYS B 1 175 ? 12.398 13.727 -2.086 1 98.88 175 LYS B CA 1
ATOM 3172 C C . LYS B 1 175 ? 11.156 14.062 -1.271 1 98.88 175 LYS B C 1
ATOM 3174 O O . LYS B 1 175 ? 10.625 15.172 -1.37 1 98.88 175 LYS B O 1
ATOM 3179 N N . LEU B 1 176 ? 10.75 13.102 -0.484 1 98.94 176 LEU B N 1
ATOM 3180 C CA . LEU B 1 176 ? 9.555 13.297 0.318 1 98.94 176 LEU B CA 1
ATOM 3181 C C . LEU B 1 176 ? 9.836 13.047 1.795 1 98.94 176 LEU B C 1
ATOM 3183 O O . LEU B 1 176 ? 10.586 12.133 2.141 1 98.94 176 LEU B O 1
ATOM 3187 N N . VAL B 1 177 ? 9.242 13.844 2.623 1 98.94 177 VAL B N 1
ATOM 3188 C CA . VAL B 1 177 ? 9.141 13.625 4.062 1 98.94 177 VAL B CA 1
ATOM 3189 C C . VAL B 1 177 ? 7.672 13.477 4.457 1 98.94 177 VAL B C 1
ATOM 3191 O O . VAL B 1 177 ? 6.836 14.305 4.082 1 98.94 177 VAL B O 1
ATOM 3194 N N . ILE B 1 178 ? 7.391 12.445 5.199 1 98.94 178 ILE B N 1
ATOM 3195 C CA . ILE B 1 178 ? 6.004 12.094 5.477 1 98.94 178 ILE B CA 1
ATOM 3196 C C . ILE B 1 178 ? 5.75 12.141 6.98 1 98.94 178 ILE B C 1
ATOM 3198 O O . ILE B 1 178 ? 6.523 11.586 7.766 1 98.94 178 ILE B O 1
ATOM 3202 N N . VAL B 1 179 ? 4.703 12.805 7.426 1 99 179 VAL B N 1
ATOM 3203 C CA . VAL B 1 179 ? 4.207 12.867 8.797 1 99 179 VAL B CA 1
ATOM 3204 C C . VAL B 1 179 ? 2.688 12.703 8.797 1 99 179 VAL B C 1
ATOM 3206 O O . VAL B 1 179 ? 2.037 12.859 7.762 1 99 179 VAL B O 1
ATOM 3209 N N . GLY B 1 180 ? 2.148 12.359 9.953 1 98.94 180 GLY B N 1
ATOM 3210 C CA . GLY B 1 180 ? 0.701 12.281 10.086 1 98.94 180 GLY B CA 1
ATOM 3211 C C . GLY B 1 180 ? 0.202 10.898 10.445 1 98.94 180 GLY B C 1
ATOM 3212 O O . GLY B 1 180 ? 0.878 10.156 11.156 1 98.94 180 GLY B O 1
ATOM 3213 N N . VAL B 1 181 ? -1.091 10.57 10.055 1 98.88 181 VAL B N 1
ATOM 3214 C CA . VAL B 1 181 ? -1.737 9.328 10.461 1 98.88 181 VAL B CA 1
ATOM 3215 C C . VAL B 1 181 ? -2.494 8.719 9.281 1 98.88 181 VAL B C 1
ATOM 3217 O O . VAL B 1 181 ? -2.848 9.43 8.336 1 98.88 181 VAL B O 1
ATOM 3220 N N . GLN B 1 182 ? -2.811 7.488 9.438 1 98.75 182 GLN B N 1
ATOM 3221 C CA . GLN B 1 182 ? -2.18 6.523 10.336 1 98.75 182 GLN B CA 1
ATOM 3222 C C . GLN B 1 182 ? -1.138 5.688 9.594 1 98.75 182 GLN B C 1
ATOM 3224 O O . GLN B 1 182 ? -1.214 5.527 8.375 1 98.75 182 GLN B O 1
ATOM 3229 N N . THR B 1 183 ? -0.245 5.027 10.305 1 98.94 183 THR B N 1
ATOM 3230 C CA . THR B 1 183 ? 0.961 4.402 9.773 1 98.94 183 THR B CA 1
ATOM 3231 C C . THR B 1 183 ? 0.609 3.205 8.898 1 98.94 183 THR B C 1
ATOM 3233 O O . THR B 1 183 ? 1.107 3.084 7.773 1 98.94 183 THR B O 1
ATOM 3236 N N . PRO B 1 184 ? -0.323 2.268 9.273 1 98.88 184 PRO B N 1
ATOM 3237 C CA . PRO B 1 184 ? -0.539 1.031 8.516 1 98.88 184 PRO B CA 1
ATOM 3238 C C . PRO B 1 184 ? -1.338 1.255 7.234 1 98.88 184 PRO B C 1
ATOM 3240 O O . PRO B 1 184 ? -1.439 0.351 6.402 1 98.88 184 PRO B O 1
ATOM 3243 N N . ASN B 1 185 ? -1.967 2.439 7.047 1 98.69 185 ASN B N 1
ATOM 3244 C CA . ASN B 1 185 ? -2.879 2.682 5.934 1 98.69 185 ASN B CA 1
ATOM 3245 C C . ASN B 1 185 ? -2.402 3.836 5.059 1 98.69 185 ASN B C 1
ATOM 3247 O O . ASN B 1 185 ? -1.547 3.65 4.191 1 98.69 185 ASN B O 1
ATOM 3251 N N . CYS B 1 186 ? -2.867 5.031 5.344 1 98.88 186 CYS B N 1
ATOM 3252 C CA . CYS B 1 186 ? -2.635 6.168 4.461 1 98.88 186 CYS B CA 1
ATOM 3253 C C . CYS B 1 186 ? -1.15 6.504 4.375 1 98.88 186 CYS B C 1
ATOM 3255 O O . CYS B 1 186 ? -0.641 6.824 3.301 1 98.88 186 CYS B O 1
ATOM 3257 N N . ILE B 1 187 ? -0.429 6.434 5.523 1 98.94 187 ILE B N 1
ATOM 3258 C CA . ILE B 1 187 ? 1.005 6.703 5.52 1 98.94 187 ILE B CA 1
ATOM 3259 C C . ILE B 1 187 ? 1.725 5.66 4.664 1 98.94 187 ILE B C 1
ATOM 3261 O O . ILE B 1 187 ? 2.398 6.008 3.691 1 98.94 187 ILE B O 1
ATOM 3265 N N . ARG B 1 188 ? 1.524 4.438 5 1 98.94 188 ARG B N 1
ATOM 3266 C CA . ARG B 1 188 ? 2.25 3.348 4.359 1 98.94 188 ARG B CA 1
ATOM 3267 C C . ARG B 1 188 ? 1.918 3.271 2.871 1 98.94 188 ARG B C 1
ATOM 3269 O O . ARG B 1 188 ? 2.814 3.125 2.037 1 98.94 188 ARG B O 1
ATOM 3276 N N . GLN B 1 189 ? 0.612 3.354 2.508 1 98.94 189 GLN B N 1
ATOM 3277 C CA . GLN B 1 189 ? 0.24 3.275 1.1 1 98.94 189 GLN B CA 1
ATOM 3278 C C . GLN B 1 189 ? 0.866 4.414 0.302 1 98.94 189 GLN B C 1
ATOM 3280 O O . GLN B 1 189 ? 1.3 4.219 -0.835 1 98.94 189 GLN B O 1
ATOM 3285 N N . THR B 1 190 ? 0.902 5.59 0.862 1 99 190 THR B N 1
ATOM 3286 C CA . THR B 1 190 ? 1.538 6.727 0.205 1 99 190 THR B CA 1
ATOM 3287 C C . THR B 1 190 ? 3.035 6.48 0.033 1 99 190 THR B C 1
ATOM 3289 O O . THR B 1 190 ? 3.594 6.75 -1.032 1 99 190 THR B O 1
ATOM 3292 N N . VAL B 1 191 ? 3.662 5.93 1.042 1 98.94 191 VAL B N 1
ATOM 3293 C CA . VAL B 1 191 ? 5.094 5.652 1.036 1 98.94 191 VAL B CA 1
ATOM 3294 C C . VAL B 1 191 ? 5.418 4.625 -0.046 1 98.94 191 VAL B C 1
ATOM 3296 O O . VAL B 1 191 ? 6.344 4.82 -0.838 1 98.94 191 VAL B O 1
ATOM 3299 N N . PHE B 1 192 ? 4.672 3.572 -0.093 1 98.94 192 PHE B N 1
ATOM 3300 C CA . PHE B 1 192 ? 4.93 2.525 -1.076 1 98.94 192 PHE B CA 1
ATOM 3301 C C . PHE B 1 192 ? 4.719 3.051 -2.492 1 98.94 192 PHE B C 1
ATOM 3303 O O . PHE B 1 192 ? 5.48 2.717 -3.4 1 98.94 192 PHE B O 1
ATOM 3310 N N . ASP B 1 193 ? 3.684 3.896 -2.719 1 98.94 193 ASP B N 1
ATOM 3311 C CA . ASP B 1 193 ? 3.49 4.504 -4.031 1 98.94 193 ASP B CA 1
ATOM 3312 C C . ASP B 1 193 ? 4.637 5.453 -4.371 1 98.94 193 ASP B C 1
ATOM 3314 O O . ASP B 1 193 ? 5.074 5.516 -5.523 1 98.94 193 ASP B O 1
ATOM 3318 N N . ALA B 1 194 ? 5.105 6.172 -3.398 1 98.94 194 ALA B N 1
ATOM 3319 C CA . ALA B 1 194 ? 6.23 7.07 -3.639 1 98.94 194 ALA B CA 1
ATOM 3320 C C . ALA B 1 194 ? 7.461 6.297 -4.098 1 98.94 194 ALA B C 1
ATOM 3322 O O . ALA B 1 194 ? 8.156 6.719 -5.023 1 98.94 194 ALA B O 1
ATOM 3323 N N . VAL B 1 195 ? 7.719 5.172 -3.439 1 98.88 195 VAL B N 1
ATOM 3324 C CA . VAL B 1 195 ? 8.844 4.324 -3.811 1 98.88 195 VAL B CA 1
ATOM 3325 C C . VAL B 1 195 ? 8.633 3.77 -5.219 1 98.88 195 VAL B C 1
ATOM 3327 O O . VAL B 1 195 ? 9.555 3.775 -6.039 1 98.88 195 VAL B O 1
ATOM 3330 N N . ALA B 1 196 ? 7.438 3.35 -5.488 1 98.75 196 ALA B N 1
ATOM 3331 C CA . ALA B 1 196 ? 7.105 2.812 -6.805 1 98.75 196 ALA B CA 1
ATOM 3332 C C . ALA B 1 196 ? 7.25 3.881 -7.887 1 98.75 196 ALA B C 1
ATOM 3334 O O . ALA B 1 196 ? 7.594 3.574 -9.031 1 98.75 196 ALA B O 1
ATOM 3335 N N . LEU B 1 197 ? 7.023 5.121 -7.52 1 98.81 197 LEU B N 1
ATOM 3336 C CA . LEU B 1 197 ? 7.09 6.25 -8.445 1 98.81 197 LEU B CA 1
ATOM 3337 C C . LEU B 1 197 ? 8.516 6.777 -8.562 1 98.81 197 LEU B C 1
ATOM 3339 O O . LEU B 1 197 ? 8.766 7.754 -9.273 1 98.81 197 LEU B O 1
ATOM 3343 N N . ASP B 1 198 ? 9.461 6.223 -7.867 1 98.44 198 ASP B N 1
ATOM 3344 C CA . ASP B 1 198 ? 10.906 6.449 -7.973 1 98.44 198 ASP B CA 1
ATOM 3345 C C . ASP B 1 198 ? 11.289 7.812 -7.402 1 98.44 198 ASP B C 1
ATOM 3347 O O . ASP B 1 198 ? 12.164 8.492 -7.938 1 98.44 198 ASP B O 1
ATOM 3351 N N . TYR B 1 199 ? 10.539 8.297 -6.383 1 98.75 199 TYR B N 1
ATOM 3352 C CA . TYR B 1 199 ? 11.102 9.398 -5.605 1 98.75 199 TYR B CA 1
ATOM 3353 C C . TYR B 1 199 ? 12.438 9 -4.996 1 98.75 199 TYR B C 1
ATOM 3355 O O . TYR B 1 199 ? 12.586 7.895 -4.461 1 98.75 199 TYR B O 1
ATOM 3363 N N . GLU B 1 200 ? 13.406 9.859 -5.082 1 98.31 200 GLU B N 1
ATOM 3364 C CA . GLU B 1 200 ? 14.797 9.508 -4.809 1 98.31 200 GLU B CA 1
ATOM 3365 C C . GLU B 1 200 ? 14.992 9.148 -3.34 1 98.31 200 GLU B C 1
ATOM 3367 O O . GLU B 1 200 ? 15.812 8.289 -3.014 1 98.31 200 GLU B O 1
ATOM 3372 N N . LYS B 1 201 ? 14.289 9.859 -2.508 1 98.56 201 LYS B N 1
ATOM 3373 C CA . LYS B 1 201 ? 14.359 9.625 -1.068 1 98.56 201 LYS B CA 1
ATOM 3374 C C . LYS B 1 201 ? 12.992 9.812 -0.417 1 98.56 201 LYS B C 1
ATOM 3376 O O . LYS B 1 201 ? 12.305 10.805 -0.663 1 98.56 201 LYS B O 1
ATOM 3381 N N . VAL B 1 202 ? 12.586 8.812 0.301 1 98.94 202 VAL B N 1
ATOM 3382 C CA . VAL B 1 202 ? 11.359 8.891 1.085 1 98.94 202 VAL B CA 1
ATOM 3383 C C . VAL B 1 202 ? 11.68 8.719 2.568 1 98.94 202 VAL B C 1
ATOM 3385 O O . VAL B 1 202 ? 12.352 7.754 2.957 1 98.94 202 VAL B O 1
ATOM 3388 N N . THR B 1 203 ? 11.289 9.672 3.363 1 98.94 203 THR B N 1
ATOM 3389 C CA . THR B 1 203 ? 11.539 9.695 4.801 1 98.94 203 THR B CA 1
ATOM 3390 C C . THR B 1 203 ? 10.234 9.758 5.578 1 98.94 203 THR B C 1
ATOM 3392 O O . THR B 1 203 ? 9.352 10.555 5.266 1 98.94 203 THR B O 1
ATOM 3395 N N . VAL B 1 204 ? 10.086 8.859 6.516 1 99 204 VAL B N 1
ATOM 3396 C CA . VAL B 1 204 ? 8.977 8.914 7.473 1 99 204 VAL B CA 1
ATOM 3397 C C . VAL B 1 204 ? 9.5 9.328 8.844 1 99 204 VAL B C 1
ATOM 3399 O O . VAL B 1 204 ? 10.383 8.672 9.406 1 99 204 VAL B O 1
ATOM 3402 N N . ILE B 1 205 ? 9.016 10.453 9.352 1 99 205 ILE B N 1
ATOM 3403 C CA . ILE B 1 205 ? 9.398 10.844 10.703 1 99 205 ILE B CA 1
ATOM 3404 C C . ILE B 1 205 ? 8.648 9.992 11.719 1 99 205 ILE B C 1
ATOM 3406 O O . ILE B 1 205 ? 7.457 10.203 11.961 1 99 205 ILE B O 1
ATOM 3410 N N . ILE B 1 206 ? 9.344 9.094 12.375 1 98.94 206 ILE B N 1
ATOM 3411 C CA . ILE B 1 206 ? 8.734 7.969 13.078 1 98.94 206 ILE B CA 1
ATOM 3412 C C . ILE B 1 206 ? 7.938 8.477 14.273 1 98.94 206 ILE B C 1
ATOM 3414 O O . ILE B 1 206 ? 6.906 7.898 14.633 1 98.94 206 ILE B O 1
ATOM 3418 N N . ASP B 1 207 ? 8.367 9.57 14.93 1 98.88 207 ASP B N 1
ATOM 3419 C CA . ASP B 1 207 ? 7.668 10.07 16.109 1 98.88 207 ASP B CA 1
ATOM 3420 C C . ASP B 1 207 ? 6.695 11.188 15.734 1 98.88 207 ASP B C 1
ATOM 3422 O O . ASP B 1 207 ? 6.125 11.844 16.609 1 98.88 207 ASP B O 1
ATOM 3426 N N . ALA B 1 208 ? 6.48 11.461 14.43 1 98.94 208 ALA B N 1
ATOM 3427 C CA . ALA B 1 208 ? 5.438 12.344 13.922 1 98.94 208 ALA B CA 1
ATOM 3428 C C . ALA B 1 208 ? 4.445 11.578 13.055 1 98.94 208 ALA B C 1
ATOM 3430 O O . ALA B 1 208 ? 3.787 12.156 12.188 1 98.94 208 ALA B O 1
ATOM 3431 N N . THR B 1 209 ? 4.434 10.289 13.188 1 98.94 209 THR B N 1
ATOM 3432 C CA . THR B 1 209 ? 3.467 9.352 12.625 1 98.94 209 THR B CA 1
ATOM 3433 C C . THR B 1 209 ? 2.93 8.414 13.703 1 98.94 209 THR B C 1
ATOM 3435 O O . THR B 1 209 ? 3.605 8.156 14.703 1 98.94 209 THR B O 1
ATOM 3438 N N . ALA B 1 210 ? 1.73 8.023 13.484 1 98.81 210 ALA B N 1
ATOM 3439 C CA . ALA B 1 210 ? 1.162 7.199 14.547 1 98.81 210 ALA B CA 1
ATOM 3440 C C . ALA B 1 210 ? 0.153 6.199 13.984 1 98.81 210 ALA B C 1
ATOM 3442 O O . ALA B 1 210 ? -0.329 6.363 12.859 1 98.81 210 ALA B O 1
ATOM 3443 N N . ALA B 1 211 ? -0.079 5.18 14.758 1 98.75 211 ALA B N 1
ATOM 3444 C CA . ALA B 1 211 ? -1.128 4.18 14.586 1 98.75 211 ALA B CA 1
ATOM 3445 C C . ALA B 1 211 ? -1.964 4.039 15.852 1 98.75 211 ALA B C 1
ATOM 3447 O O . ALA B 1 211 ? -1.796 4.805 16.797 1 98.75 211 ALA B O 1
ATOM 3448 N N . ALA B 1 212 ? -2.924 3.145 15.812 1 98.25 212 ALA B N 1
ATOM 3449 C CA . ALA B 1 212 ? -3.811 2.928 16.953 1 98.25 212 ALA B CA 1
ATOM 3450 C C . ALA B 1 212 ? -3.039 2.393 18.156 1 98.25 212 ALA B C 1
ATOM 3452 O O . ALA B 1 212 ? -3.371 2.703 19.312 1 98.25 212 ALA B O 1
ATOM 3453 N N . ARG B 1 213 ? -1.972 1.6 17.844 1 97.81 213 ARG B N 1
ATOM 3454 C CA . ARG B 1 213 ? -1.141 0.989 18.875 1 97.81 213 ARG B CA 1
ATOM 3455 C C . ARG B 1 213 ? 0.332 1.013 18.469 1 97.81 213 ARG B C 1
ATOM 3457 O O . ARG B 1 213 ? 0.662 0.973 17.281 1 97.81 213 ARG B O 1
ATOM 3464 N N . PRO B 1 214 ? 1.209 1.034 19.469 1 97.94 214 PRO B N 1
ATOM 3465 C CA . PRO B 1 214 ? 2.643 1.1 19.188 1 97.94 214 PRO B CA 1
ATOM 3466 C C . PRO B 1 214 ? 3.133 -0.094 18.359 1 97.94 214 PRO B C 1
ATOM 3468 O O . PRO B 1 214 ? 3.975 0.065 17.469 1 97.94 214 PRO B O 1
ATOM 3471 N N . GLU B 1 215 ? 2.578 -1.262 18.672 1 97.88 215 GLU B N 1
ATOM 3472 C CA . GLU B 1 215 ? 3.025 -2.457 17.969 1 97.88 215 GLU B CA 1
ATOM 3473 C C . GLU B 1 215 ? 2.664 -2.391 16.484 1 97.88 215 GLU B C 1
ATOM 3475 O O . GLU B 1 215 ? 3.439 -2.826 15.633 1 97.88 215 GLU B O 1
ATOM 3480 N N . ILE B 1 216 ? 1.498 -1.86 16.188 1 98.62 216 ILE B N 1
ATOM 3481 C CA . ILE B 1 216 ? 1.064 -1.679 14.797 1 98.62 216 ILE B CA 1
ATOM 3482 C C . ILE B 1 216 ? 1.959 -0.651 14.109 1 98.62 216 ILE B C 1
ATOM 3484 O O . ILE B 1 216 ? 2.42 -0.874 12.984 1 98.62 216 ILE B O 1
ATOM 3488 N N . HIS B 1 217 ? 2.232 0.398 14.805 1 98.81 217 HIS B N 1
ATOM 3489 C CA . HIS B 1 217 ? 3.111 1.447 14.305 1 98.81 217 HIS B CA 1
ATOM 3490 C C . HIS B 1 217 ? 4.492 0.895 13.961 1 98.81 217 HIS B C 1
ATOM 3492 O O . HIS B 1 217 ? 4.957 1.029 12.828 1 98.81 217 HIS B O 1
ATOM 3498 N N . LEU B 1 218 ? 5.086 0.173 14.82 1 98.69 218 LEU B N 1
ATOM 3499 C CA . LEU B 1 218 ? 6.473 -0.259 14.695 1 98.69 218 LEU B CA 1
ATOM 3500 C C . LEU B 1 218 ? 6.605 -1.364 13.648 1 98.69 218 LEU B C 1
ATOM 3502 O O . LEU B 1 218 ? 7.613 -1.442 12.945 1 98.69 218 LEU B O 1
ATOM 3506 N N . SER B 1 219 ? 5.621 -2.246 13.57 1 98.69 219 SER B N 1
ATOM 3507 C CA . SER B 1 219 ? 5.668 -3.291 12.555 1 98.69 219 SER B CA 1
ATOM 3508 C C . SER B 1 219 ? 5.625 -2.699 11.148 1 98.69 219 SER B C 1
ATOM 3510 O O . SER B 1 219 ? 6.324 -3.17 10.25 1 98.69 219 SER B O 1
ATOM 3512 N N . ASN B 1 220 ? 4.844 -1.682 10.984 1 98.88 220 ASN B N 1
ATOM 3513 C CA . ASN B 1 220 ? 4.75 -1.041 9.68 1 98.88 220 ASN B CA 1
ATOM 3514 C C . ASN B 1 220 ? 5.988 -0.197 9.383 1 98.88 220 ASN B C 1
ATOM 3516 O O . ASN B 1 220 ? 6.422 -0.11 8.227 1 98.88 220 ASN B O 1
ATOM 3520 N N . ILE B 1 221 ? 6.562 0.41 10.359 1 98.94 221 ILE B N 1
ATOM 3521 C CA . ILE B 1 221 ? 7.824 1.121 10.195 1 98.94 221 ILE B CA 1
ATOM 3522 C C . ILE B 1 221 ? 8.906 0.15 9.727 1 98.94 221 ILE B C 1
ATOM 3524 O O . ILE B 1 221 ? 9.656 0.451 8.797 1 98.94 221 ILE B O 1
ATOM 3528 N N . ARG B 1 222 ? 8.977 -1.009 10.359 1 98.5 222 ARG B N 1
ATOM 3529 C CA . ARG B 1 222 ? 9.938 -2.039 9.969 1 98.5 222 ARG B CA 1
ATOM 3530 C C . ARG B 1 222 ? 9.773 -2.412 8.5 1 98.5 222 ARG B C 1
ATOM 3532 O O . ARG B 1 222 ? 10.758 -2.482 7.762 1 98.5 222 ARG B O 1
ATOM 3539 N N . ASP B 1 223 ? 8.562 -2.643 8.102 1 98.69 223 ASP B N 1
ATOM 3540 C CA . ASP B 1 223 ? 8.297 -3.037 6.719 1 98.69 223 ASP B CA 1
ATOM 3541 C C . ASP B 1 223 ? 8.727 -1.94 5.746 1 98.69 223 ASP B C 1
ATOM 3543 O O . ASP B 1 223 ? 9.289 -2.229 4.688 1 98.69 223 ASP B O 1
ATOM 3547 N N . MET B 1 224 ? 8.438 -0.685 6.074 1 98.88 224 MET B N 1
ATOM 3548 C CA . MET B 1 224 ? 8.797 0.427 5.195 1 98.88 224 MET B CA 1
ATOM 3549 C C . MET B 1 224 ? 10.312 0.587 5.117 1 98.88 224 MET B C 1
ATOM 3551 O O . MET B 1 224 ? 10.859 0.873 4.047 1 98.88 224 MET B O 1
ATOM 3555 N N . LYS B 1 225 ? 11.023 0.348 6.211 1 98.75 225 LYS B N 1
ATOM 3556 C CA . LYS B 1 225 ? 12.484 0.381 6.18 1 98.75 225 LYS B CA 1
ATOM 3557 C C . LYS B 1 225 ? 13.039 -0.66 5.211 1 98.75 225 LYS B C 1
ATOM 3559 O O . LYS B 1 225 ? 14.031 -0.409 4.523 1 98.75 225 LYS B O 1
ATOM 3564 N N . ASN B 1 226 ? 12.352 -1.743 5.125 1 97.94 226 ASN B N 1
ATOM 3565 C CA . ASN B 1 226 ? 12.82 -2.865 4.316 1 97.94 226 ASN B CA 1
ATOM 3566 C C . ASN B 1 226 ? 12.719 -2.557 2.824 1 97.94 226 ASN B C 1
ATOM 3568 O O . ASN B 1 226 ? 13.281 -3.283 2 1 97.94 226 ASN B O 1
ATOM 3572 N N . ILE B 1 227 ? 12.086 -1.471 2.512 1 98.19 227 ILE B N 1
ATOM 3573 C CA . ILE B 1 227 ? 12.031 -1.116 1.099 1 98.19 227 ILE B CA 1
ATOM 3574 C C . ILE B 1 227 ? 12.742 0.214 0.871 1 98.19 227 ILE B C 1
ATOM 3576 O O . ILE B 1 227 ? 12.391 0.97 -0.036 1 98.19 227 ILE B O 1
ATOM 3580 N N . GLY B 1 228 ? 13.625 0.57 1.728 1 98.12 228 GLY B N 1
ATOM 3581 C CA . GLY B 1 228 ? 14.555 1.66 1.474 1 98.12 228 GLY B CA 1
ATOM 3582 C C . GLY B 1 228 ? 14.117 2.975 2.092 1 98.12 228 GLY B C 1
ATOM 3583 O O . GLY B 1 228 ? 14.727 4.016 1.843 1 98.12 228 GLY B O 1
ATOM 3584 N N . VAL B 1 229 ? 13.102 3 2.918 1 98.88 229 VAL B N 1
ATOM 3585 C CA . VAL B 1 229 ? 12.57 4.219 3.525 1 98.88 229 VAL B CA 1
ATOM 3586 C C . VAL B 1 229 ? 13.375 4.555 4.781 1 98.88 229 VAL B C 1
ATOM 3588 O O . VAL B 1 229 ? 13.664 3.672 5.594 1 98.88 229 VAL B O 1
ATOM 3591 N N . GLU B 1 230 ? 13.797 5.82 4.91 1 98.81 230 GLU B N 1
ATOM 3592 C CA . GLU B 1 230 ? 14.414 6.293 6.145 1 98.81 230 GLU B CA 1
ATOM 3593 C C . GLU B 1 230 ? 13.367 6.668 7.184 1 98.81 230 GLU B C 1
ATOM 3595 O O . GLU B 1 230 ? 12.328 7.254 6.848 1 98.81 230 GLU B O 1
ATOM 3600 N N . THR B 1 231 ? 13.641 6.332 8.43 1 98.94 231 THR B N 1
ATOM 3601 C CA . THR B 1 231 ? 12.625 6.57 9.453 1 98.94 231 THR B CA 1
ATOM 3602 C C . THR B 1 231 ? 13.242 7.223 10.68 1 98.94 231 THR B C 1
ATOM 3604 O O . THR B 1 231 ? 13.148 6.688 11.789 1 98.94 231 THR B O 1
ATOM 3607 N N . PRO B 1 232 ? 13.805 8.414 10.562 1 98.94 232 PRO B N 1
ATOM 3608 C CA . PRO B 1 232 ? 14.383 9.109 11.719 1 98.94 232 PRO B CA 1
ATOM 3609 C C . PRO B 1 232 ? 13.32 9.68 12.656 1 98.94 232 PRO B C 1
ATOM 3611 O O . PRO B 1 232 ? 12.156 9.82 12.266 1 98.94 232 PRO B O 1
ATOM 3614 N N . THR B 1 233 ? 13.734 9.977 13.859 1 98.88 233 THR B N 1
ATOM 3615 C CA . THR B 1 233 ? 12.953 10.867 14.711 1 98.88 233 THR B CA 1
ATOM 3616 C C . THR B 1 233 ? 13.047 12.305 14.219 1 98.88 233 THR B C 1
ATOM 3618 O O . THR B 1 233 ? 13.898 12.633 13.391 1 98.88 233 THR B O 1
ATOM 3621 N N . LEU B 1 234 ? 12.141 13.094 14.75 1 98.88 234 LEU B N 1
ATOM 3622 C CA . LEU B 1 234 ? 12.203 14.508 14.406 1 98.88 234 LEU B CA 1
ATOM 3623 C C . LEU B 1 234 ? 13.547 15.109 14.812 1 98.88 234 LEU B C 1
ATOM 3625 O O . LEU B 1 234 ? 14.141 15.875 14.062 1 98.88 234 LEU B O 1
ATOM 3629 N N . GLU B 1 235 ? 14.031 14.742 15.945 1 98.62 235 GLU B N 1
ATOM 3630 C CA . GLU B 1 235 ? 15.312 15.25 16.438 1 98.62 235 GLU B CA 1
ATOM 3631 C C . GLU B 1 235 ? 16.453 14.875 15.5 1 98.62 235 GLU B C 1
ATOM 3633 O O . GLU B 1 235 ? 17.297 15.711 15.172 1 98.62 235 GLU B O 1
ATOM 3638 N N . GLU B 1 236 ? 16.469 13.633 15.023 1 98.44 236 GLU B N 1
ATOM 3639 C CA . GLU B 1 236 ? 17.5 13.172 14.094 1 98.44 236 GLU B CA 1
ATOM 3640 C C . GLU B 1 236 ? 17.391 13.883 12.75 1 98.44 236 GLU B C 1
ATOM 3642 O O . GLU B 1 236 ? 18.406 14.172 12.117 1 98.44 236 GLU B O 1
ATOM 3647 N N . TRP B 1 237 ? 16.188 14.188 12.344 1 97.81 237 TRP B N 1
ATOM 3648 C CA . TRP B 1 237 ? 15.961 14.836 11.055 1 97.81 237 TRP B CA 1
ATOM 3649 C C . TRP B 1 237 ? 16.344 16.312 11.102 1 97.81 237 TRP B C 1
ATOM 3651 O O . TRP B 1 237 ? 16.781 16.875 10.102 1 97.81 237 TRP B O 1
ATOM 3661 N N . ARG B 1 238 ? 16.203 16.891 12.219 1 94.44 238 ARG B N 1
ATOM 3662 C CA . ARG B 1 238 ? 16.516 18.312 12.414 1 94.44 238 ARG B CA 1
ATOM 3663 C C . ARG B 1 238 ? 18.016 18.562 12.367 1 94.44 238 ARG B C 1
ATOM 3665 O O . ARG B 1 238 ? 18.453 19.656 12.008 1 94.44 238 ARG B O 1
ATOM 3672 N N . ARG B 1 239 ? 18.797 17.578 12.719 1 86.5 239 ARG B N 1
ATOM 3673 C CA . ARG B 1 239 ? 20.234 17.734 12.758 1 86.5 239 ARG B CA 1
ATOM 3674 C C . ARG B 1 239 ? 20.828 17.766 11.352 1 86.5 239 ARG B C 1
ATOM 3676 O O . ARG B 1 239 ? 20.297 17.141 10.438 1 86.5 239 ARG B O 1
#

Secondary structure (DSSP, 8-state):
--TTGGGSGGGSHHHHHHHGGGT------------TTTHHHHT--TTSSTTTTEEEEEE--BHHHH-GGG--TT--TTHHHHHHHHHHHHHHHHHTT-EEEEEEE-B-TT-TTS-GGGGGG-BTTB-TTBTTSGGGSBPTT--PPTTPEEEEESSSSTTTTSSHHHHHHHTT--EEEEEEE-IIIIIHHHHHHHHHTT-SEEEEEEEEEE-SSHHHHHHHHHHHHTTT-B---HHHHH-/-GGGGGGSGGGTHHHHHHHGGGT------------THHHHHHT--TTSSTTTTEEEEEE--BHHHH-GGG--TT--TTHHHHHHHHHHHHHHHHHHT-EEEEEEE-B-TT-TTS-GGGGGG-BTTB-TTBTTSGGGSBPTT--PPTTPEEEEESSSSTTTTSSHHHHHHHTT--EEEEEEE-IIIIIHHHHHHHHHTT-SEEEEEEEEEE-SSHHHHHHHHHHHHTTT-B---HHHHH-

Sequence (478 aa):
MSCLLVLLLSLDKFLLHYLKKRWLSPRISTSPSKSRRSMAAAAAGGGGAKWSETAMLVIDMQKDFVDPAMRSPMLVDGGQAVVPTVAEAVAVARERGIYVVWVVREHDPSGADVEIFRRRYYSGGKGPTVKGLKGADLADGLVIKEGEYKLVKTRFSAFFATPLDSVLKTSGIKKLVIVGVQTPNCIRQTVFDAVALDYEKVTVIIDATAAARPEIHLSNIRDMKNIGVETPTLEEWRRMSCLLVLLLSLDKFLLHYLKKRWLSPRISTSPSKSRRSMAAAAAGGGGAKWSETAMLVIDMQKDFVDPAMRSPMLVDGGQAVVPTVAEAVAVARERGIYVVWVVREHDPSGADVEIFRRRYYSGGKGPTVKGLKGADLADGLVIKEGEYKLVKTRFSAFFATPLDSVLKTSGIKKLVIVGVQTPNCIRQTVFDAVALDYEKVTVIIDATAAARPEIHLSNIRDMKNIGVETPTLEEWRR

InterPro domains:
  IPR000868 Isochorismatase-like domain [PF00857] (54-235)
  IPR036380 Isochorismatase-like superfamily [G3DSA:3.40.50.850] (22-239)
  IPR036380 Isochorismatase-like superfamily [SSF52499] (30-237)

Foldseek 3Di:
DPPPPPPPPPPPDPPPVVPVVPPPPPPPPPPPPPPCVVVVPPPPDPLQVVQLQEEEEAAAQFCLADPVVVVAPNHFQCFVVLVVVLLVLVVLCVVNVHQYEYEFEEDALCCPLAPPVQSVQHDDSDHARHPPDRRRHHDPSDDDDPPHHYWYDRAQASPPPTCVVVVSVVSNHQEYEYAGDEQQTNVLNNLVVSVVVRRPAYEYQLSRYYGNDPVSSVVSVVVSVVSPHHHHHSVVVSD/DPPPPDPPD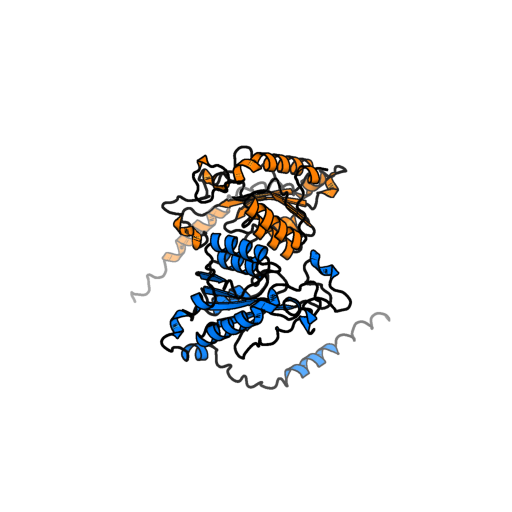PPPPVPPVVPVVPPPPPPPPPPPPPPCVVVVPPPPDPLQVVQLQEEEEAAAQFCLADPVVVVAPNHFQCFVVLVVVLLVLVVLCVVNVHQYEYEFEEDALCCPLAPPVQSVQHDDSDHARHPPDRRRHHDPSDDDDPPHHYWYDRAQASPPPTCVVVVSVVSNHQEYEYAGDEQQTNVLNNLVVSVVVNRPAYEYQLSRYYGNDPVSSVVSVVVSVVSPHHHHHPVVVSD

Nearest PDB structures (foldseek):
  3hu5-assembly1_A  TM=9.853E-01  e=1.453E-22  Nitratidesulfovibrio vulgaris str. Hildenborough
  8bkd-assembly3_E  TM=8.781E-01  e=1.177E-15  Escherichia coli K-12
  8bln-assembly3_F  TM=8.710E-01  e=2.542E-15  Escherichia coli
  8bll-assembly7_L  TM=8.563E-01  e=3.735E-15  Escherichia coli K-12
  3o93-assembly1_D  TM=8.536E-01  e=1.272E-13  Streptococcus pneumoniae TIGR4

pLDDT: mean 84.98, std 26.06, range [26.23, 99.0]

Organism: Oryza sativa subsp. indica (NCBI:txid39946)

Solvent-accessible surface area (backbone atoms only — not comparable to full-atom values): 26133 Å² total; per-residue (Å²): 136,74,87,75,69,81,75,72,72,80,71,64,72,72,60,61,69,60,60,67,69,61,66,74,60,72,79,69,76,73,67,78,71,75,57,71,70,62,66,64,58,71,58,65,48,90,78,28,69,81,29,53,32,28,30,34,40,40,28,39,58,18,21,21,29,31,36,76,88,62,69,37,96,63,49,30,73,34,32,48,77,26,48,65,45,35,45,51,51,51,52,53,35,55,74,44,57,29,46,49,33,40,36,38,53,48,33,52,40,78,29,82,64,44,44,68,81,57,34,84,61,32,56,95,58,37,43,80,18,18,64,91,41,73,37,40,34,59,30,91,88,54,77,86,52,92,90,50,46,78,43,74,28,60,52,54,24,60,57,55,95,41,65,47,62,61,55,37,51,74,62,54,39,41,28,42,36,41,33,32,37,36,32,78,44,31,44,41,43,29,50,53,49,40,44,66,70,51,43,79,41,46,32,36,31,52,62,19,37,22,20,66,40,70,69,58,29,50,55,41,51,52,56,44,41,73,68,63,35,44,62,44,41,61,71,64,63,72,100,135,80,87,72,69,83,78,69,72,82,69,62,75,67,60,61,71,62,59,68,68,60,64,76,58,74,79,71,76,72,67,77,72,77,56,68,69,60,65,65,59,70,59,65,49,90,78,27,68,81,29,52,32,28,30,34,42,41,28,39,57,17,22,20,28,32,36,76,87,63,69,37,96,62,51,28,73,34,32,48,78,26,49,65,45,36,45,50,50,52,51,53,34,55,75,44,57,28,46,51,33,39,36,37,53,49,33,52,39,78,30,82,62,46,43,70,80,57,35,84,59,33,57,94,59,37,45,81,18,16,64,93,41,73,36,38,34,57,30,91,87,54,77,87,52,92,91,49,44,78,44,73,29,63,52,55,24,60,57,55,94,39,66,46,62,61,54,38,52,75,62,54,40,42,30,41,35,39,35,31,37,37,34,77,43,30,43,42,43,29,50,51,50,40,44,66,69,50,44,78,41,46,32,36,30,53,63,19,38,23,20,66,41,70,69,58,28,50,54,41,50,52,55,44,41,74,69,64,36,45,63,45,40,60,71,62,63,72,100